Protein AF-A0A3R7Y5H1-F1 (afdb_monomer)

Structure (mmCIF, N/CA/C/O backbone):
data_AF-A0A3R7Y5H1-F1
#
_entry.id   AF-A0A3R7Y5H1-F1
#
loop_
_atom_site.group_PDB
_atom_site.id
_atom_site.type_symbol
_atom_site.label_atom_id
_atom_site.label_alt_id
_atom_site.label_comp_id
_atom_site.label_asym_id
_atom_site.label_entity_id
_atom_site.label_seq_id
_atom_site.pdbx_PDB_ins_code
_atom_site.Cartn_x
_atom_site.Cartn_y
_atom_site.Cartn_z
_atom_site.occupancy
_atom_site.B_iso_or_equiv
_atom_site.auth_seq_id
_atom_site.auth_comp_id
_atom_site.auth_asym_id
_atom_site.auth_atom_id
_atom_site.pdbx_PDB_model_num
ATOM 1 N N . MET A 1 1 ? -19.225 21.346 -14.783 1.00 32.88 1 MET A N 1
ATOM 2 C CA . MET A 1 1 ? -18.705 20.078 -15.334 1.00 32.88 1 MET A CA 1
ATOM 3 C C . MET A 1 1 ? -19.298 18.955 -14.508 1.00 32.88 1 MET A C 1
ATOM 5 O O . MET A 1 1 ? -19.205 19.017 -13.290 1.00 32.88 1 MET A O 1
ATOM 9 N N . GLY A 1 2 ? -20.031 18.039 -15.141 1.00 31.08 2 GLY A N 1
ATOM 10 C CA . GLY A 1 2 ? -20.735 16.965 -14.442 1.00 31.08 2 GLY A CA 1
ATOM 11 C C . GLY A 1 2 ? -19.743 15.966 -13.861 1.00 31.08 2 GLY A C 1
ATOM 12 O O . GLY A 1 2 ? -19.001 15.338 -14.611 1.00 31.08 2 GLY A O 1
ATOM 13 N N . TYR A 1 3 ? -19.722 15.841 -12.537 1.00 34.94 3 TYR A N 1
ATOM 14 C CA . TYR A 1 3 ? -19.002 14.772 -11.857 1.00 34.94 3 TYR A CA 1
ATOM 15 C C . TYR A 1 3 ? -19.596 13.426 -12.293 1.00 34.94 3 TYR A C 1
ATOM 17 O O . TYR A 1 3 ? -20.781 13.171 -12.072 1.00 34.94 3 TYR A O 1
ATOM 25 N N . LYS A 1 4 ? -18.778 12.551 -12.890 1.00 38.22 4 LYS A N 1
ATOM 26 C CA . LYS A 1 4 ? -19.070 11.114 -12.877 1.00 38.22 4 LYS A CA 1
ATOM 27 C C . LYS A 1 4 ? -18.904 10.678 -11.424 1.00 38.22 4 LYS A C 1
ATOM 29 O O . LYS A 1 4 ? -17.791 10.682 -10.907 1.00 38.22 4 LYS A O 1
ATOM 34 N N . ALA A 1 5 ? -20.010 10.389 -10.747 1.00 40.12 5 ALA A N 1
ATOM 35 C CA . ALA A 1 5 ? -19.969 9.777 -9.430 1.00 40.12 5 ALA A CA 1
ATOM 36 C C . ALA A 1 5 ? -19.251 8.428 -9.567 1.00 40.12 5 ALA A C 1
ATOM 38 O O . ALA A 1 5 ? -19.783 7.508 -10.187 1.00 40.12 5 ALA A O 1
ATOM 39 N N . PHE A 1 6 ? -18.025 8.327 -9.055 1.00 49.78 6 PHE A N 1
ATOM 40 C CA . PHE A 1 6 ? -17.385 7.030 -8.897 1.00 49.78 6 PHE A CA 1
ATOM 41 C C . PHE A 1 6 ? -18.199 6.230 -7.878 1.00 49.78 6 PHE A C 1
ATOM 43 O O . PHE A 1 6 ? -18.530 6.728 -6.800 1.00 49.78 6 PHE A O 1
ATOM 50 N N . VAL A 1 7 ? -18.542 4.993 -8.228 1.00 57.00 7 VAL A N 1
ATOM 51 C CA . VAL A 1 7 ? -19.070 4.025 -7.266 1.00 57.00 7 VAL A CA 1
ATOM 52 C C . VAL A 1 7 ? -17.866 3.482 -6.489 1.00 57.00 7 VAL A C 1
ATOM 54 O O . VAL A 1 7 ? -17.312 2.446 -6.831 1.00 57.00 7 VAL A O 1
ATOM 57 N N . GLY A 1 8 ? -17.405 4.249 -5.497 1.00 67.31 8 GLY A N 1
ATOM 58 C CA . GLY A 1 8 ? -16.268 3.912 -4.632 1.00 67.31 8 GLY A CA 1
ATOM 59 C C . GLY A 1 8 ? -14.934 4.560 -4.987 1.00 67.31 8 GLY A C 1
ATOM 60 O O . GLY A 1 8 ? -14.837 5.365 -5.911 1.00 67.31 8 GLY A O 1
ATOM 61 N N . ALA A 1 9 ? -13.900 4.231 -4.208 1.00 79.69 9 ALA A N 1
ATOM 62 C CA . ALA A 1 9 ? -12.553 4.762 -4.408 1.00 79.69 9 ALA A CA 1
ATOM 63 C C . ALA A 1 9 ? -11.968 4.302 -5.766 1.00 79.69 9 ALA A C 1
ATOM 65 O O . ALA A 1 9 ? -11.995 3.095 -6.035 1.00 79.69 9 ALA A O 1
ATOM 66 N N . PRO A 1 10 ? -11.431 5.218 -6.600 1.00 87.88 10 PRO A N 1
ATOM 67 C CA . PRO A 1 10 ? -10.609 4.902 -7.769 1.00 87.88 10 PRO A CA 1
ATOM 68 C C . PRO A 1 10 ? -9.569 3.813 -7.499 1.00 87.88 10 PRO A C 1
ATOM 70 O O . PRO A 1 10 ? -9.023 3.746 -6.403 1.00 87.88 10 PRO A O 1
ATOM 73 N N . LEU A 1 11 ? -9.269 2.992 -8.504 1.00 92.00 11 LEU A N 1
ATOM 74 C CA . LEU A 1 11 ? -8.228 1.965 -8.426 1.00 92.00 11 LEU A CA 1
ATOM 75 C C . LEU A 1 11 ? -6.994 2.411 -9.221 1.00 92.00 11 LEU A C 1
ATOM 77 O O . LEU A 1 11 ? -7.096 2.723 -10.408 1.00 92.00 11 LEU A O 1
ATOM 81 N N . ILE A 1 12 ? -5.838 2.440 -8.563 1.00 96.12 12 ILE A N 1
ATOM 82 C CA . ILE A 1 12 ? -4.527 2.730 -9.143 1.00 96.12 12 ILE A CA 1
ATOM 83 C C . ILE A 1 12 ? -3.681 1.460 -9.039 1.00 96.12 12 ILE A C 1
ATOM 85 O O . ILE A 1 12 ? -3.417 0.973 -7.942 1.00 96.12 12 ILE A O 1
ATOM 89 N N . ILE A 1 13 ? -3.237 0.928 -10.176 1.00 97.56 13 ILE A N 1
ATOM 90 C CA . ILE A 1 13 ? -2.379 -0.258 -10.240 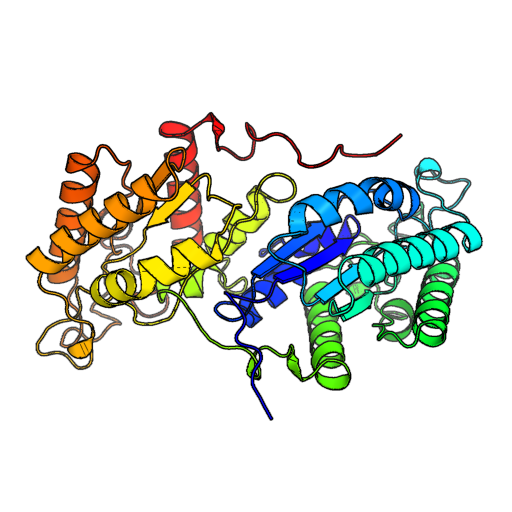1.00 97.56 13 ILE A CA 1
ATOM 91 C C . ILE A 1 13 ? -0.940 0.160 -10.525 1.00 97.56 13 ILE A C 1
ATOM 93 O O . ILE A 1 13 ? -0.678 0.925 -11.450 1.00 97.56 13 ILE A O 1
ATOM 97 N N . THR A 1 14 ? -0.001 -0.409 -9.777 1.00 97.88 14 THR A N 1
ATOM 98 C CA . THR A 1 14 ? 1.428 -0.410 -10.123 1.00 97.88 14 THR A CA 1
ATOM 99 C C . THR A 1 14 ? 1.797 -1.799 -10.633 1.00 97.88 14 THR A C 1
ATOM 101 O O . THR A 1 14 ? 1.845 -2.752 -9.860 1.00 97.88 14 THR A O 1
ATOM 104 N N . LEU A 1 15 ? 1.981 -1.942 -11.945 1.00 98.06 15 LEU A N 1
ATOM 105 C CA . LEU A 1 15 ? 2.306 -3.205 -12.606 1.00 98.06 15 LEU A CA 1
ATOM 106 C C . LEU A 1 15 ? 3.779 -3.209 -12.995 1.00 98.06 15 LEU A C 1
ATOM 108 O O . LEU A 1 15 ? 4.237 -2.303 -13.690 1.00 98.06 15 LEU A O 1
ATOM 112 N N . GLY A 1 16 ? 4.524 -4.228 -12.579 1.00 97.56 16 GLY A N 1
ATOM 113 C CA . GLY A 1 16 ? 5.948 -4.250 -12.873 1.00 97.56 16 GLY A CA 1
ATOM 114 C C . GLY A 1 16 ? 6.695 -5.465 -12.362 1.00 97.56 16 GLY A C 1
ATOM 115 O O . GLY A 1 16 ? 6.129 -6.529 -12.114 1.00 97.56 16 GLY A O 1
ATOM 116 N N . ASP A 1 17 ? 8.001 -5.293 -12.231 1.00 96.81 17 ASP A N 1
ATOM 117 C CA . ASP A 1 17 ? 8.924 -6.335 -11.806 1.00 96.81 17 ASP A CA 1
ATOM 118 C C . ASP A 1 17 ? 9.295 -6.237 -10.309 1.00 96.81 17 ASP A C 1
ATOM 120 O O . ASP A 1 17 ? 8.492 -5.794 -9.480 1.00 96.81 17 ASP A O 1
ATOM 124 N N . SER A 1 18 ? 10.510 -6.660 -9.944 1.00 96.88 18 SER A N 1
ATOM 125 C CA . SER A 1 18 ? 11.045 -6.605 -8.582 1.00 96.88 18 SER A CA 1
ATOM 126 C C . SER A 1 18 ? 11.129 -5.186 -8.028 1.00 96.88 18 SER A C 1
ATOM 128 O O . SER A 1 18 ? 10.950 -5.004 -6.825 1.00 96.88 18 SER A O 1
ATOM 130 N N . ILE A 1 19 ? 11.353 -4.170 -8.867 1.00 98.00 19 ILE A N 1
ATOM 131 C CA . ILE A 1 19 ? 11.391 -2.769 -8.424 1.00 98.00 19 ILE A CA 1
ATOM 132 C C . ILE A 1 19 ? 9.999 -2.355 -7.942 1.00 98.00 19 ILE A C 1
ATOM 134 O O . ILE A 1 19 ? 9.859 -1.732 -6.890 1.00 98.00 19 ILE A O 1
ATOM 138 N N . THR A 1 20 ? 8.959 -2.767 -8.669 1.00 98.19 20 THR A N 1
ATOM 139 C CA . THR A 1 20 ? 7.569 -2.540 -8.259 1.00 98.19 20 THR A CA 1
ATOM 140 C C . THR A 1 20 ? 7.210 -3.364 -7.033 1.00 98.19 20 THR A C 1
ATOM 142 O O . THR A 1 20 ? 6.665 -2.803 -6.087 1.00 98.19 20 THR A O 1
ATOM 145 N N . GLN A 1 21 ? 7.586 -4.646 -6.986 1.00 96.69 21 GLN A N 1
ATOM 146 C CA . GLN A 1 21 ? 7.342 -5.514 -5.828 1.00 96.69 21 GLN A CA 1
ATOM 147 C C . GLN A 1 21 ? 7.942 -4.910 -4.547 1.00 96.69 21 GLN A C 1
ATOM 149 O O . GLN A 1 21 ? 7.262 -4.781 -3.530 1.00 96.69 21 GLN A O 1
ATOM 154 N N . ASN A 1 22 ? 9.201 -4.470 -4.615 1.00 96.62 22 ASN A N 1
ATOM 155 C CA . ASN A 1 22 ? 9.913 -3.860 -3.493 1.00 96.62 22 ASN A CA 1
ATOM 156 C C . ASN A 1 22 ? 9.406 -2.447 -3.164 1.00 96.62 22 ASN A C 1
ATOM 158 O O . ASN A 1 22 ? 9.589 -1.982 -2.040 1.00 96.62 22 ASN A O 1
ATOM 162 N N . GLY A 1 23 ? 8.722 -1.779 -4.098 1.00 96.50 23 GLY A N 1
ATOM 163 C CA . GLY A 1 23 ? 8.080 -0.484 -3.877 1.00 96.50 23 GLY A CA 1
ATOM 164 C C . GLY A 1 23 ? 7.023 -0.495 -2.764 1.00 96.50 23 GLY A C 1
ATOM 165 O O . GLY A 1 23 ? 6.692 0.570 -2.251 1.00 96.50 23 GLY A O 1
ATOM 166 N N . ALA A 1 24 ? 6.515 -1.663 -2.357 1.00 94.00 24 ALA A N 1
ATOM 167 C CA . ALA A 1 24 ? 5.592 -1.798 -1.227 1.00 94.00 24 ALA A CA 1
ATOM 168 C C . ALA A 1 24 ? 6.282 -1.831 0.152 1.00 94.00 24 ALA A C 1
ATOM 170 O O . ALA A 1 24 ? 5.595 -1.902 1.165 1.00 94.00 24 ALA A O 1
ATOM 171 N N . ASN A 1 25 ? 7.619 -1.813 0.225 1.00 95.25 25 ASN A N 1
ATOM 172 C CA . ASN A 1 25 ? 8.349 -1.968 1.485 1.00 95.25 25 ASN A CA 1
ATOM 173 C C . ASN A 1 25 ? 8.462 -0.631 2.270 1.00 95.25 25 ASN A C 1
ATOM 175 O O . ASN A 1 25 ? 9.222 0.252 1.852 1.00 95.25 25 ASN A O 1
ATOM 179 N N . PRO A 1 26 ? 7.780 -0.462 3.426 1.00 91.69 26 PRO A N 1
ATOM 180 C CA . PRO A 1 26 ? 7.877 0.734 4.269 1.00 91.69 26 PRO A CA 1
ATOM 181 C C . PRO A 1 26 ? 9.257 0.986 4.889 1.00 91.69 26 PRO A C 1
ATOM 183 O O . PRO A 1 26 ? 9.598 2.146 5.108 1.00 91.69 26 PRO A O 1
ATOM 186 N N . GLU A 1 27 ? 10.086 -0.034 5.138 1.00 92.81 27 GLU A N 1
ATOM 187 C CA . GLU A 1 27 ? 11.417 0.162 5.746 1.00 92.81 27 GLU A CA 1
ATOM 188 C C . GLU A 1 27 ? 12.343 1.002 4.859 1.00 92.81 27 GLU A C 1
ATOM 190 O O . GLU A 1 27 ? 13.153 1.802 5.342 1.00 92.81 27 GLU A O 1
ATOM 195 N N . ILE A 1 28 ? 12.183 0.859 3.544 1.00 95.38 28 ILE A N 1
ATOM 196 C CA . ILE A 1 28 ? 12.927 1.612 2.535 1.00 95.38 28 ILE A CA 1
ATOM 197 C C . ILE A 1 28 ? 12.097 2.741 1.922 1.00 95.38 28 ILE A C 1
ATOM 199 O O . ILE A 1 28 ? 12.487 3.261 0.885 1.00 95.38 28 ILE A O 1
ATOM 203 N N . LEU A 1 29 ? 10.971 3.129 2.536 1.00 96.94 29 LEU A N 1
ATOM 204 C CA . LEU A 1 29 ? 10.033 4.111 1.974 1.00 96.94 29 LEU A CA 1
ATOM 205 C C . LEU A 1 29 ? 9.739 3.844 0.492 1.00 96.94 29 LEU A C 1
ATOM 207 O O . LEU A 1 29 ? 9.873 4.743 -0.334 1.00 96.94 29 LEU A O 1
ATOM 211 N N . GLY A 1 30 ? 9.414 2.595 0.156 1.00 97.94 30 GLY A N 1
ATOM 212 C CA . GLY A 1 30 ? 9.155 2.182 -1.216 1.00 97.94 30 GLY A CA 1
ATOM 213 C C . GLY A 1 30 ? 8.193 3.136 -1.939 1.00 97.94 30 GLY A C 1
ATOM 214 O O . GLY A 1 30 ? 7.233 3.636 -1.349 1.00 97.94 30 GLY A O 1
ATOM 215 N N . TYR A 1 31 ? 8.440 3.418 -3.220 1.00 98.31 31 TYR A N 1
ATOM 216 C CA . TYR A 1 31 ? 7.669 4.451 -3.924 1.00 98.31 31 TYR A CA 1
ATOM 217 C C . TYR A 1 31 ? 6.157 4.151 -3.931 1.00 98.31 31 TYR A C 1
ATOM 219 O O . TYR A 1 31 ? 5.338 5.064 -3.855 1.00 98.31 31 TYR A O 1
ATOM 227 N N . GLN A 1 32 ? 5.780 2.868 -3.989 1.00 96.94 32 GLN A N 1
ATOM 228 C CA . GLN A 1 32 ? 4.386 2.437 -4.028 1.00 96.94 32 GLN A CA 1
ATOM 229 C C . GLN A 1 32 ? 3.707 2.587 -2.663 1.00 96.94 32 GLN A C 1
ATOM 231 O O . GLN A 1 32 ? 2.549 2.996 -2.622 1.00 96.94 32 GLN A O 1
ATOM 236 N N . VAL A 1 33 ? 4.404 2.334 -1.550 1.00 93.88 33 VAL A N 1
ATOM 237 C CA . VAL A 1 33 ? 3.841 2.585 -0.213 1.00 93.88 33 VAL A CA 1
ATOM 238 C C . VAL A 1 33 ? 3.724 4.086 0.080 1.00 93.88 33 VAL A C 1
ATOM 240 O O . VAL A 1 33 ? 2.760 4.505 0.717 1.00 93.88 33 VAL A O 1
ATOM 243 N N . LEU A 1 34 ? 4.629 4.915 -0.456 1.00 96.31 34 LEU A N 1
ATOM 244 C CA . LEU A 1 34 ? 4.482 6.376 -0.425 1.00 96.31 34 LEU A CA 1
ATOM 245 C C . LEU A 1 34 ? 3.250 6.836 -1.220 1.00 96.31 34 LEU A C 1
ATOM 247 O O . LEU A 1 34 ? 2.459 7.623 -0.706 1.00 96.31 34 LEU A O 1
ATOM 251 N N . LEU A 1 35 ? 3.021 6.282 -2.421 1.00 95.75 35 LEU A N 1
ATOM 252 C CA . LEU A 1 35 ? 1.778 6.520 -3.165 1.00 95.75 35 LEU A CA 1
ATOM 253 C C . LEU A 1 35 ? 0.557 6.073 -2.352 1.00 95.75 35 LEU A C 1
ATOM 255 O O . LEU A 1 35 ? -0.403 6.826 -2.236 1.00 95.75 35 LEU A O 1
ATOM 259 N N . ASN A 1 36 ? 0.580 4.883 -1.748 1.00 91.25 36 ASN A N 1
ATOM 260 C CA . ASN A 1 36 ? -0.529 4.423 -0.911 1.00 91.25 36 ASN A CA 1
ATOM 261 C C . ASN A 1 36 ? -0.844 5.443 0.196 1.00 91.25 36 ASN A C 1
ATOM 263 O O . ASN A 1 36 ? -1.996 5.838 0.348 1.00 91.25 36 ASN A O 1
ATOM 267 N N . ASN A 1 37 ? 0.185 5.960 0.876 1.00 89.12 37 ASN A N 1
ATOM 268 C CA . ASN A 1 37 ? 0.039 6.994 1.898 1.00 89.12 37 ASN A CA 1
ATOM 269 C C . ASN A 1 37 ? -0.575 8.312 1.374 1.00 89.12 37 ASN A C 1
ATOM 271 O O . ASN A 1 37 ? -1.453 8.884 2.023 1.00 89.12 37 ASN A O 1
ATOM 275 N N . ASP A 1 38 ? -0.172 8.789 0.195 1.00 90.06 38 ASP A N 1
ATOM 276 C CA . ASP A 1 38 ? -0.726 10.022 -0.392 1.00 90.06 38 ASP A CA 1
ATOM 277 C C . ASP A 1 38 ? -2.204 9.876 -0.777 1.00 90.06 38 ASP A C 1
ATOM 279 O O . ASP A 1 38 ? -3.001 10.822 -0.673 1.00 90.06 38 ASP A O 1
ATOM 283 N N . TYR A 1 39 ? -2.563 8.670 -1.220 1.00 88.19 39 TYR A N 1
ATOM 284 C CA . TYR A 1 39 ? -3.885 8.313 -1.715 1.00 88.19 39 TYR A CA 1
ATOM 285 C C . TYR A 1 39 ? -4.784 7.656 -0.667 1.00 88.19 39 TYR A C 1
ATOM 287 O O . TYR A 1 39 ? -5.921 7.306 -1.000 1.00 88.19 39 TYR A O 1
ATOM 295 N N . VAL A 1 40 ? -4.367 7.549 0.602 1.00 81.19 40 VAL A N 1
ATOM 296 C CA . VAL A 1 40 ? -5.268 7.079 1.665 1.00 81.19 40 VAL A CA 1
ATOM 297 C C . VAL A 1 40 ? -6.524 7.939 1.623 1.00 81.19 40 VAL A C 1
ATOM 299 O O . VAL A 1 40 ? -6.452 9.173 1.565 1.00 81.19 40 VAL A O 1
ATOM 302 N N . ARG A 1 41 ? -7.686 7.274 1.674 1.00 72.06 41 ARG A N 1
ATOM 303 C CA . ARG A 1 41 ? -9.041 7.859 1.583 1.00 72.06 41 ARG A CA 1
ATOM 304 C C . ARG A 1 41 ? -9.490 8.204 0.167 1.00 72.06 41 ARG A C 1
ATOM 306 O O . ARG A 1 41 ? -10.678 8.446 -0.006 1.00 72.06 41 ARG A O 1
ATOM 313 N N . LYS A 1 42 ? -8.576 8.217 -0.800 1.00 81.44 42 LYS A N 1
ATOM 314 C CA . LYS A 1 42 ? -8.752 8.813 -2.128 1.00 81.44 42 LYS A CA 1
ATOM 315 C C . LYS A 1 42 ? -8.758 7.789 -3.248 1.00 81.44 42 LYS A C 1
ATOM 317 O O . LYS A 1 42 ? -9.569 7.915 -4.156 1.00 81.44 42 LYS A O 1
ATOM 322 N N . ALA A 1 43 ? -7.887 6.788 -3.183 1.00 88.06 43 ALA A N 1
ATOM 323 C CA . ALA A 1 43 ? -7.819 5.694 -4.141 1.00 88.06 43 ALA A CA 1
ATOM 324 C C . ALA A 1 43 ? -7.289 4.421 -3.468 1.00 88.06 43 ALA A C 1
ATOM 326 O O . ALA A 1 43 ? -6.562 4.487 -2.479 1.00 88.06 43 ALA A O 1
ATOM 327 N N . ASP A 1 44 ? -7.627 3.268 -4.035 1.00 89.75 44 ASP A N 1
ATOM 328 C CA . ASP A 1 44 ? -6.940 2.014 -3.753 1.00 89.75 44 ASP A CA 1
ATOM 329 C C . ASP A 1 44 ? -5.671 1.958 -4.604 1.00 89.75 44 ASP A C 1
ATOM 331 O O . ASP A 1 44 ? -5.759 1.931 -5.830 1.00 89.75 44 ASP A O 1
ATOM 335 N N . VAL A 1 45 ? -4.498 1.947 -3.967 1.00 93.62 45 VAL A N 1
ATOM 336 C CA . VAL A 1 45 ? -3.210 1.784 -4.656 1.00 93.62 45 VAL A CA 1
ATOM 337 C C . VAL A 1 45 ? -2.730 0.352 -4.471 1.00 93.62 45 VAL A C 1
ATOM 339 O O . VAL A 1 45 ? -2.337 -0.049 -3.377 1.00 93.62 45 VAL A O 1
ATOM 342 N N . VAL A 1 46 ? -2.749 -0.419 -5.552 1.00 94.88 46 VAL A N 1
ATOM 343 C CA . VAL A 1 46 ? -2.502 -1.861 -5.537 1.00 94.88 46 VAL A CA 1
ATOM 344 C C . VAL A 1 46 ? -1.187 -2.198 -6.241 1.00 94.88 46 VAL A C 1
ATOM 346 O O . VAL A 1 46 ? -0.862 -1.668 -7.309 1.00 94.88 46 VAL A O 1
ATOM 349 N N . ASN A 1 47 ? -0.412 -3.085 -5.617 1.00 96.19 47 ASN A N 1
ATOM 350 C CA . ASN A 1 47 ? 0.866 -3.566 -6.124 1.00 96.19 47 ASN A CA 1
ATOM 351 C C . ASN A 1 47 ? 0.672 -4.860 -6.929 1.00 96.19 47 ASN A C 1
ATOM 353 O O . ASN A 1 47 ? 0.165 -5.861 -6.423 1.00 96.19 47 ASN A O 1
ATOM 357 N N . ARG A 1 48 ? 1.090 -4.835 -8.193 1.00 96.25 48 ARG A N 1
ATOM 358 C CA . ARG A 1 48 ? 1.187 -5.989 -9.094 1.00 96.25 48 ARG A CA 1
ATOM 359 C C . ARG A 1 48 ? 2.631 -6.083 -9.600 1.00 96.25 48 ARG A C 1
ATOM 361 O O . ARG A 1 48 ? 2.888 -6.093 -10.797 1.00 96.25 48 ARG A O 1
ATOM 368 N N . GLY A 1 49 ? 3.583 -6.073 -8.670 1.00 95.75 49 GLY A N 1
ATOM 369 C CA . GLY A 1 49 ? 5.006 -6.271 -8.914 1.00 95.75 49 GLY A CA 1
ATOM 370 C C . GLY A 1 49 ? 5.415 -7.726 -8.714 1.00 95.75 49 GLY A C 1
ATOM 371 O O . GLY A 1 49 ? 5.079 -8.331 -7.694 1.00 95.75 49 GLY A O 1
ATOM 372 N N . LEU A 1 50 ? 6.152 -8.283 -9.674 1.00 93.50 50 LEU A N 1
ATOM 373 C CA . LEU A 1 50 ? 6.612 -9.671 -9.638 1.00 93.50 50 LEU A CA 1
ATOM 374 C C . LEU A 1 50 ? 8.112 -9.751 -9.930 1.00 93.50 50 LEU A C 1
ATOM 376 O O . LEU A 1 50 ? 8.571 -9.451 -11.031 1.00 93.50 50 LEU A O 1
ATOM 380 N N . SER A 1 51 ? 8.897 -10.142 -8.927 1.00 94.31 51 SER A N 1
ATOM 381 C CA . SER A 1 51 ? 10.351 -10.223 -9.051 1.00 94.31 51 SER A CA 1
ATOM 382 C C . SER A 1 51 ? 10.779 -11.141 -10.193 1.00 94.31 51 SER A C 1
ATOM 384 O O . SER A 1 51 ? 10.290 -12.258 -10.319 1.00 94.31 51 SER A O 1
ATOM 386 N N . GLY A 1 52 ? 11.694 -10.658 -11.033 1.00 93.44 52 GLY A N 1
ATOM 387 C CA . GLY A 1 52 ? 12.207 -11.390 -12.190 1.00 93.44 52 GLY A CA 1
ATOM 388 C C . GLY A 1 52 ? 11.288 -11.434 -13.416 1.00 93.44 52 GLY A C 1
ATOM 389 O O . GLY A 1 52 ? 11.683 -12.001 -14.435 1.00 93.44 52 GLY A O 1
ATOM 390 N N . TRP A 1 53 ? 10.093 -10.837 -13.356 1.00 96.19 53 TRP A N 1
ATOM 391 C CA . TRP A 1 53 ? 9.173 -10.807 -14.491 1.00 96.19 53 TRP A CA 1
ATOM 392 C C . TRP A 1 53 ? 9.572 -9.770 -15.535 1.00 96.19 53 TRP A C 1
ATOM 394 O O . TRP A 1 53 ? 10.157 -8.733 -15.230 1.00 96.19 53 TRP A O 1
ATOM 404 N N . THR A 1 54 ? 9.216 -10.070 -16.778 1.00 98.06 54 THR A N 1
ATOM 405 C CA . THR A 1 54 ? 9.496 -9.273 -17.976 1.00 98.06 54 THR A CA 1
ATOM 406 C C . THR A 1 54 ? 8.187 -8.944 -18.685 1.00 98.06 54 THR A C 1
ATOM 408 O O . THR A 1 54 ? 7.120 -9.459 -18.324 1.00 98.06 54 THR A O 1
ATOM 411 N N . THR A 1 55 ? 8.240 -8.148 -19.750 1.00 98.50 55 THR A N 1
ATOM 412 C CA . THR A 1 55 ? 7.062 -7.938 -20.605 1.00 98.50 55 THR A CA 1
ATOM 413 C C . THR A 1 55 ? 6.523 -9.241 -21.205 1.00 98.50 55 THR A C 1
ATOM 415 O O . THR A 1 55 ? 5.305 -9.408 -21.300 1.00 98.50 55 THR A O 1
ATOM 418 N N . ARG A 1 56 ? 7.405 -10.202 -21.518 1.00 97.44 56 ARG A N 1
ATOM 419 C CA . ARG A 1 56 ? 7.034 -11.540 -22.007 1.00 97.44 56 ARG A CA 1
ATOM 420 C C . ARG A 1 56 ? 6.218 -12.322 -20.977 1.00 97.44 56 ARG A C 1
ATOM 422 O O . ARG A 1 56 ? 5.239 -12.969 -21.336 1.00 97.44 56 ARG A O 1
ATOM 429 N N . GLY A 1 57 ? 6.591 -12.236 -19.699 1.00 95.62 57 GLY A N 1
ATOM 430 C CA . GLY A 1 57 ? 5.868 -12.899 -18.609 1.00 95.62 57 GLY A CA 1
ATOM 431 C C . GLY A 1 57 ? 4.496 -12.278 -18.331 1.00 95.62 57 GLY A C 1
ATOM 432 O O . GLY A 1 57 ? 3.518 -12.995 -18.111 1.00 95.62 57 GLY A O 1
ATOM 433 N N . TRP A 1 58 ? 4.405 -10.947 -18.382 1.00 96.94 58 TRP A N 1
ATOM 434 C CA . TRP A 1 58 ? 3.171 -10.219 -18.084 1.00 96.94 58 TRP A CA 1
ATOM 435 C C . TRP A 1 58 ? 2.110 -10.312 -19.180 1.00 96.94 58 TRP A C 1
ATOM 437 O O . TRP A 1 58 ? 0.923 -10.393 -18.859 1.00 96.94 58 TRP A O 1
ATOM 447 N N . LEU A 1 59 ? 2.495 -10.310 -20.462 1.00 97.56 59 LEU A N 1
ATOM 448 C CA . LEU A 1 59 ? 1.535 -10.163 -21.564 1.00 97.56 59 LEU A CA 1
ATOM 449 C C . LEU A 1 59 ? 0.423 -11.235 -21.539 1.00 97.56 59 LEU A C 1
ATOM 451 O O . LEU A 1 59 ? -0.750 -10.860 -21.611 1.00 97.56 59 LEU A O 1
ATOM 455 N N . PRO A 1 60 ? 0.718 -12.537 -21.343 1.00 95.56 60 PRO A N 1
ATOM 456 C CA . PRO A 1 60 ? -0.315 -13.571 -21.252 1.00 95.56 60 PRO A CA 1
ATOM 457 C C . PRO A 1 60 ? -1.223 -13.457 -20.019 1.00 95.56 60 PRO A C 1
ATOM 459 O O . PRO A 1 60 ? -2.264 -14.111 -19.969 1.00 95.56 60 PRO A O 1
ATOM 462 N N . LYS A 1 61 ? -0.834 -12.677 -19.001 1.00 95.06 61 LYS A N 1
ATOM 463 C CA . LYS A 1 61 ? -1.603 -12.483 -17.761 1.00 95.06 61 LYS A CA 1
ATOM 464 C C . LYS A 1 61 ? -2.515 -11.266 -17.808 1.00 95.06 61 LYS A C 1
ATOM 466 O O . LYS A 1 61 ? -3.480 -11.232 -17.052 1.00 95.06 61 LYS A O 1
ATOM 471 N N . VAL A 1 62 ? -2.285 -10.325 -18.727 1.00 96.19 62 VAL A N 1
ATOM 472 C CA . VAL A 1 62 ? -3.151 -9.147 -18.886 1.00 96.19 62 VAL A CA 1
ATOM 473 C C . VAL A 1 62 ? -4.629 -9.527 -19.041 1.00 96.19 62 VAL A C 1
ATOM 475 O O . VAL A 1 62 ? -5.427 -8.971 -18.298 1.00 96.19 62 VAL A O 1
ATOM 478 N N . PRO A 1 63 ? -5.042 -10.503 -19.876 1.00 95.81 63 PRO A N 1
ATOM 479 C CA . PRO A 1 63 ? -6.455 -10.889 -19.956 1.00 95.81 63 PRO A CA 1
ATOM 480 C C . PRO A 1 63 ? -7.067 -11.347 -18.623 1.00 95.81 63 PRO A C 1
ATOM 482 O O . PRO A 1 63 ? -8.236 -11.074 -18.371 1.00 95.81 63 PRO A O 1
ATOM 485 N N . LEU A 1 64 ? -6.285 -12.005 -17.760 1.00 93.88 64 LEU A N 1
ATOM 486 C CA . LEU A 1 64 ? -6.745 -12.438 -16.436 1.00 93.88 64 LEU A CA 1
ATOM 487 C C . LEU A 1 64 ? -6.946 -11.239 -15.502 1.00 93.88 64 LEU A C 1
ATOM 489 O O . LEU A 1 64 ? -7.960 -11.169 -14.816 1.00 93.88 64 LEU A O 1
ATOM 493 N N . LEU A 1 65 ? -6.026 -10.270 -15.535 1.00 93.94 65 LEU A N 1
ATOM 494 C CA . LEU A 1 65 ? -6.149 -9.015 -14.787 1.00 93.94 65 LEU A CA 1
ATOM 495 C C . LEU A 1 65 ? -7.360 -8.190 -15.244 1.00 93.94 65 LEU A C 1
ATOM 497 O O . LEU A 1 65 ? -8.062 -7.596 -14.435 1.00 93.94 65 LEU A O 1
ATOM 501 N N . LEU A 1 66 ? -7.636 -8.156 -16.549 1.00 94.75 66 LEU A N 1
ATOM 502 C CA . LEU A 1 66 ? -8.799 -7.442 -17.082 1.00 94.75 66 LEU A CA 1
ATOM 503 C C . LEU A 1 66 ? -10.114 -8.063 -16.596 1.00 94.75 66 LEU A C 1
ATOM 505 O O . LEU A 1 66 ? -11.052 -7.334 -16.283 1.00 94.75 66 LEU A O 1
ATOM 509 N N . GLU A 1 67 ? -10.170 -9.391 -16.485 1.00 92.31 67 GLU A N 1
ATOM 510 C CA . GLU A 1 67 ? -11.313 -10.088 -15.894 1.00 92.31 67 GLU A CA 1
ATOM 511 C C . GLU A 1 67 ? -11.432 -9.805 -14.387 1.00 92.31 67 GLU A C 1
ATOM 513 O O . GLU A 1 67 ? -12.524 -9.490 -13.911 1.00 92.31 67 GLU A O 1
ATOM 518 N N . GLU A 1 68 ? -10.314 -9.839 -13.651 1.00 88.94 68 GLU A N 1
ATOM 519 C CA . GLU A 1 68 ? -10.236 -9.479 -12.225 1.00 88.94 68 GLU A CA 1
ATOM 520 C C . GLU A 1 68 ? -10.788 -8.065 -11.970 1.00 88.94 68 GLU A C 1
ATOM 522 O O . GLU A 1 68 ? -11.550 -7.836 -11.030 1.00 88.94 68 GLU A O 1
ATOM 527 N N . TRP A 1 69 ? -10.456 -7.107 -12.837 1.00 91.12 69 TRP A N 1
ATOM 528 C CA . TRP A 1 69 ? -10.834 -5.705 -12.661 1.00 91.12 69 TRP A CA 1
ATOM 529 C C . TRP A 1 69 ? -12.144 -5.314 -13.347 1.00 91.12 69 TRP A C 1
ATOM 531 O O . TRP A 1 69 ? -12.521 -4.144 -13.301 1.00 91.12 69 TRP A O 1
ATOM 541 N N . ARG A 1 70 ? -12.879 -6.246 -13.968 1.00 89.75 70 ARG A N 1
ATOM 542 C CA . ARG A 1 70 ? -14.059 -5.920 -14.797 1.00 89.75 70 ARG A CA 1
ATOM 543 C C . ARG A 1 70 ? -15.124 -5.090 -14.066 1.00 89.75 70 ARG A C 1
ATOM 545 O O . ARG A 1 70 ? -15.791 -4.256 -14.671 1.00 89.75 70 ARG A O 1
ATOM 552 N N . HIS A 1 71 ? -15.260 -5.310 -12.758 1.00 83.81 71 HIS A N 1
ATOM 553 C CA . HIS A 1 71 ? -16.244 -4.649 -11.892 1.00 83.81 71 HIS A CA 1
ATOM 554 C C . HIS A 1 71 ? -15.706 -3.423 -11.167 1.00 83.81 71 HIS A C 1
ATOM 556 O O . HIS A 1 71 ? -16.478 -2.630 -10.630 1.00 83.81 71 HIS A O 1
ATOM 562 N N . LYS A 1 72 ? -14.384 -3.256 -11.175 1.00 86.50 72 LYS A N 1
ATOM 563 C CA . LYS A 1 72 ? -13.701 -2.069 -10.679 1.00 86.50 72 LYS A CA 1
ATOM 564 C C . LYS A 1 72 ? -12.556 -1.705 -11.631 1.00 86.50 72 LYS A C 1
ATOM 566 O O . LYS A 1 72 ? -11.393 -1.900 -11.278 1.00 86.50 72 LYS A O 1
ATOM 571 N N . PRO A 1 73 ? -12.871 -1.204 -12.842 1.00 92.06 73 PRO A N 1
ATOM 572 C CA . PRO A 1 73 ? -11.851 -0.843 -13.818 1.00 92.06 73 PRO A CA 1
ATOM 573 C C . PRO A 1 73 ? -10.828 0.129 -13.220 1.00 92.06 73 PRO A C 1
ATOM 575 O O . PRO A 1 73 ? -11.242 1.087 -12.555 1.00 92.06 73 PRO A O 1
ATOM 578 N N . PRO A 1 74 ? -9.516 -0.062 -13.452 1.00 95.12 74 PRO A N 1
ATOM 579 C CA . PRO A 1 74 ? -8.515 0.867 -12.960 1.00 95.12 74 PRO A CA 1
ATOM 580 C C . PRO A 1 74 ? -8.715 2.258 -13.557 1.00 95.12 74 PRO A C 1
ATOM 582 O O . PRO A 1 74 ? -8.968 2.414 -14.753 1.00 95.12 74 PRO A O 1
ATOM 585 N N . SER A 1 75 ? -8.565 3.275 -12.716 1.00 95.44 75 SER A N 1
ATOM 586 C CA . SER A 1 75 ? -8.467 4.661 -13.164 1.00 95.44 75 SER A CA 1
ATOM 587 C C . SER A 1 75 ? -7.078 4.951 -13.727 1.00 95.44 75 SER A C 1
ATOM 589 O O . SER A 1 75 ? -6.957 5.741 -14.657 1.00 95.44 75 SER A O 1
ATOM 591 N N . LEU A 1 76 ? -6.040 4.300 -13.188 1.00 98.00 76 LEU A N 1
ATOM 592 C CA . LEU A 1 76 ? -4.656 4.423 -13.640 1.00 98.00 76 LEU A CA 1
ATOM 593 C C . LEU A 1 76 ? -3.921 3.090 -13.521 1.00 98.00 76 LEU A C 1
ATOM 595 O O . LEU A 1 76 ? -3.969 2.449 -12.473 1.00 98.00 76 LEU A O 1
ATOM 599 N N . ILE A 1 77 ? -3.182 2.720 -14.565 1.00 98.62 77 ILE A N 1
ATOM 600 C CA . ILE A 1 77 ? -2.178 1.654 -14.520 1.00 98.62 77 ILE A CA 1
ATOM 601 C C . ILE A 1 77 ? -0.809 2.265 -14.814 1.00 98.62 77 ILE A C 1
ATOM 603 O O . ILE A 1 77 ? -0.567 2.802 -15.895 1.00 98.62 77 ILE A O 1
ATOM 607 N N . MET A 1 78 ? 0.099 2.165 -13.849 1.00 98.69 78 MET A N 1
ATOM 608 C CA . MET A 1 78 ? 1.514 2.459 -14.042 1.00 98.69 78 MET A CA 1
ATOM 609 C C . MET A 1 78 ? 2.212 1.186 -14.516 1.00 98.69 78 MET A C 1
ATOM 611 O O . MET A 1 78 ? 2.168 0.181 -13.809 1.00 98.69 78 MET A O 1
ATOM 615 N N . ILE A 1 79 ? 2.834 1.209 -15.696 1.00 98.81 79 ILE A N 1
ATOM 616 C CA . ILE A 1 79 ? 3.570 0.061 -16.246 1.00 98.81 79 ILE A CA 1
ATOM 617 C C . ILE A 1 79 ? 5.067 0.325 -16.081 1.00 98.81 79 ILE A C 1
ATOM 619 O O . ILE A 1 79 ? 5.627 1.179 -16.771 1.00 98.81 79 ILE A O 1
ATOM 623 N N . PHE A 1 80 ? 5.702 -0.413 -15.170 1.00 98.69 80 PHE A N 1
ATOM 624 C CA . PHE A 1 80 ? 7.111 -0.286 -14.803 1.00 98.69 80 PHE A CA 1
ATOM 625 C C . PHE A 1 80 ? 7.866 -1.585 -15.099 1.00 98.69 80 PHE A C 1
ATOM 627 O O . PHE A 1 80 ? 8.079 -2.430 -14.227 1.00 98.69 80 PHE A O 1
ATOM 634 N N . LEU A 1 81 ? 8.230 -1.753 -16.370 1.00 98.50 81 LEU A N 1
ATOM 635 C CA . LEU A 1 81 ? 8.891 -2.941 -16.908 1.00 98.50 81 LEU A CA 1
ATOM 636 C C . LEU A 1 81 ? 10.050 -2.544 -17.820 1.00 98.50 81 LEU A C 1
ATOM 638 O O . LEU A 1 81 ? 10.042 -1.473 -18.431 1.00 98.50 81 LEU A O 1
ATOM 642 N N . GLY A 1 82 ? 11.020 -3.441 -17.964 1.00 98.06 82 GLY A N 1
ATOM 643 C CA . GLY A 1 82 ? 12.188 -3.242 -18.818 1.00 98.06 82 GLY A CA 1
ATOM 644 C C . GLY A 1 82 ? 13.516 -3.530 -18.123 1.00 98.06 82 GLY A C 1
ATOM 645 O O . GLY A 1 82 ? 14.512 -3.733 -18.807 1.00 98.06 82 GLY A O 1
ATOM 646 N N . ALA A 1 83 ? 13.559 -3.562 -16.784 1.00 97.62 83 ALA A N 1
ATOM 647 C CA . ALA A 1 83 ? 14.810 -3.783 -16.057 1.00 97.62 83 ALA A CA 1
ATOM 648 C C . ALA A 1 83 ? 15.265 -5.243 -16.203 1.00 97.62 83 ALA A C 1
ATOM 650 O O . ALA A 1 83 ? 16.428 -5.522 -16.506 1.00 97.62 83 ALA A O 1
ATOM 651 N N . ASN A 1 84 ? 14.320 -6.180 -16.081 1.00 97.81 84 ASN A N 1
ATOM 652 C CA . ASN A 1 84 ? 14.586 -7.588 -16.352 1.00 97.81 84 ASN A CA 1
ATOM 653 C C . ASN A 1 84 ? 14.735 -7.873 -17.846 1.00 97.81 84 ASN A C 1
ATOM 655 O O . ASN A 1 84 ? 15.667 -8.585 -18.203 1.00 97.81 84 ASN A O 1
ATOM 659 N N . ASP A 1 85 ? 13.887 -7.281 -18.696 1.00 98.56 85 ASP A N 1
ATOM 660 C CA . ASP A 1 85 ? 13.942 -7.405 -20.161 1.00 98.56 85 ASP A CA 1
ATOM 661 C C . ASP A 1 85 ? 15.335 -7.049 -20.713 1.00 98.56 85 ASP A C 1
ATOM 663 O O . ASP A 1 85 ? 15.840 -7.725 -21.608 1.00 98.56 85 ASP A O 1
ATOM 667 N N . ALA A 1 86 ? 15.997 -6.057 -20.102 1.00 98.12 86 ALA A N 1
ATOM 668 C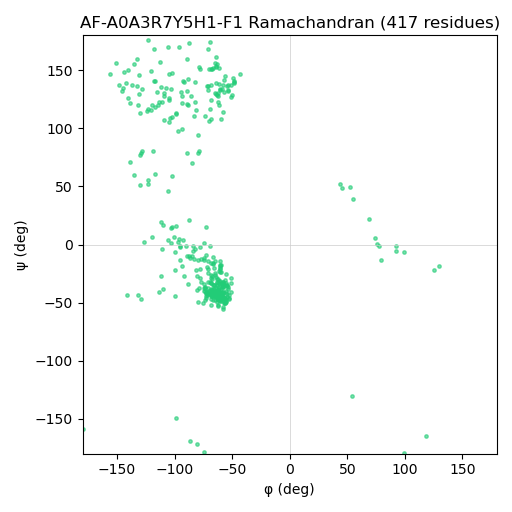 CA . ALA A 1 86 ? 17.356 -5.616 -20.416 1.00 98.12 86 ALA A CA 1
ATOM 669 C C . ALA A 1 86 ? 18.480 -6.574 -19.974 1.00 98.12 86 ALA A C 1
ATOM 671 O O . ALA A 1 86 ? 19.646 -6.168 -19.931 1.00 98.12 86 ALA A O 1
ATOM 672 N N . ALA A 1 87 ? 18.169 -7.833 -19.639 1.00 97.81 87 ALA A N 1
ATOM 673 C CA . ALA A 1 87 ? 19.178 -8.852 -19.361 1.00 97.81 87 ALA A CA 1
ATOM 674 C C . ALA A 1 87 ? 20.210 -8.944 -20.469 1.00 97.81 87 ALA A C 1
ATOM 676 O O . ALA A 1 87 ? 19.862 -8.946 -21.647 1.00 97.81 87 ALA A O 1
ATOM 677 N N . LEU A 1 88 ? 21.483 -9.065 -20.103 1.00 97.81 88 LEU A N 1
ATOM 678 C CA . LEU A 1 88 ? 22.501 -9.399 -21.085 1.00 97.81 88 LEU A CA 1
ATOM 679 C C . LEU A 1 88 ? 22.315 -10.861 -21.508 1.00 97.81 88 LEU A C 1
ATOM 681 O O . LEU A 1 88 ? 22.180 -11.744 -20.655 1.00 97.81 88 LEU A O 1
ATOM 685 N N . ILE A 1 89 ? 22.346 -11.107 -22.820 1.00 94.62 89 ILE A N 1
ATOM 686 C CA . ILE A 1 89 ? 22.138 -12.431 -23.434 1.00 94.62 89 ILE A CA 1
ATOM 687 C C . ILE A 1 89 ? 23.146 -13.466 -22.911 1.00 94.62 89 ILE A C 1
ATOM 689 O O . ILE A 1 89 ? 22.796 -14.628 -22.743 1.00 94.62 89 ILE A O 1
ATOM 693 N N . ASP A 1 90 ? 24.363 -13.035 -22.581 1.00 92.94 90 ASP A N 1
ATOM 694 C CA . ASP A 1 90 ? 25.439 -13.913 -22.106 1.00 92.94 90 ASP A CA 1
ATOM 695 C C . ASP A 1 90 ? 25.584 -13.920 -20.569 1.00 92.94 90 ASP A C 1
ATOM 697 O O . ASP A 1 90 ? 26.612 -14.333 -20.031 1.00 92.94 90 ASP A O 1
ATOM 701 N N . SER A 1 91 ? 24.576 -13.433 -19.837 1.00 94.38 91 SER A N 1
ATOM 702 C CA . SER A 1 91 ? 24.586 -13.406 -18.369 1.00 94.38 91 SER A CA 1
ATOM 703 C C . SER A 1 91 ? 23.864 -14.594 -17.726 1.00 94.38 91 SER A C 1
ATOM 705 O O . SER A 1 91 ? 23.137 -15.347 -18.374 1.00 94.38 91 SER A O 1
ATOM 707 N N . HIS A 1 92 ? 24.022 -14.724 -16.404 1.00 91.75 92 HIS A N 1
ATOM 708 C CA . HIS A 1 92 ? 23.314 -15.721 -15.594 1.00 91.75 92 HIS A CA 1
ATOM 709 C C . HIS A 1 92 ? 21.793 -15.493 -15.500 1.00 91.75 92 HIS A C 1
ATOM 711 O O . HIS A 1 92 ? 21.089 -16.388 -15.047 1.00 91.75 92 HIS A O 1
ATOM 717 N N . ASP A 1 93 ? 21.299 -14.337 -15.958 1.00 94.19 93 ASP A N 1
ATOM 718 C CA . ASP A 1 93 ? 19.873 -13.991 -16.018 1.00 94.19 93 ASP A CA 1
ATOM 719 C C . ASP A 1 93 ? 19.352 -13.904 -17.465 1.00 94.19 93 ASP A C 1
ATOM 721 O O . ASP A 1 93 ? 18.326 -13.278 -17.733 1.00 94.19 93 ASP A O 1
ATOM 725 N N . SER A 1 94 ? 20.061 -14.499 -18.425 1.00 94.69 94 SER A N 1
ATOM 726 C CA . SER A 1 94 ? 19.733 -14.445 -19.858 1.00 94.69 94 SER A CA 1
ATOM 727 C C . SER A 1 94 ? 18.315 -14.915 -20.204 1.00 94.69 94 SER A C 1
ATOM 729 O O . SER A 1 94 ? 17.736 -14.436 -21.176 1.00 94.69 94 SER A O 1
ATOM 731 N N . GLN A 1 95 ? 17.699 -15.767 -19.380 1.00 93.69 95 GLN A N 1
ATOM 732 C CA . GLN A 1 95 ? 16.295 -16.174 -19.501 1.00 93.69 95 GLN A CA 1
ATOM 733 C C . GLN A 1 95 ? 15.303 -15.002 -19.403 1.00 93.69 95 GLN A C 1
ATOM 735 O O . GLN A 1 95 ? 14.188 -15.089 -19.913 1.00 93.69 95 GLN A O 1
ATOM 740 N N . GLN A 1 96 ? 15.699 -13.898 -18.765 1.00 96.12 96 GLN A N 1
ATOM 741 C CA . GLN A 1 96 ? 14.892 -12.682 -18.664 1.00 96.12 96 GLN A CA 1
ATOM 742 C C . GLN A 1 96 ? 15.057 -11.765 -19.883 1.00 96.12 96 GLN A C 1
ATOM 744 O O . GLN A 1 96 ? 14.293 -10.816 -20.026 1.00 96.12 96 GLN A O 1
ATOM 749 N N . HIS A 1 97 ? 16.015 -12.031 -20.776 1.00 97.81 97 HIS A N 1
ATOM 750 C CA . HIS A 1 97 ? 16.243 -11.181 -21.938 1.00 97.81 97 HIS A CA 1
ATOM 751 C C . HIS A 1 97 ? 15.017 -11.165 -22.859 1.00 97.81 97 HIS A C 1
ATOM 753 O O . HIS A 1 97 ? 14.524 -12.213 -23.298 1.00 97.81 97 HIS A O 1
ATOM 759 N N . VAL A 1 98 ? 14.550 -9.966 -23.198 1.00 98.31 98 VAL A N 1
ATOM 760 C CA . VAL A 1 98 ? 13.501 -9.752 -24.197 1.00 98.31 98 VAL A CA 1
ATOM 761 C C . VAL A 1 98 ? 14.045 -8.812 -25.265 1.00 98.31 98 VAL A C 1
ATOM 763 O O . VAL A 1 98 ? 14.325 -7.671 -24.928 1.00 98.31 98 VAL A O 1
ATOM 766 N N . PRO A 1 99 ? 14.179 -9.229 -26.538 1.00 98.56 99 PRO A N 1
ATOM 767 C CA . PRO A 1 99 ? 14.599 -8.336 -27.617 1.00 98.56 99 PRO A CA 1
ATOM 768 C C . PRO A 1 99 ? 13.814 -7.018 -27.617 1.00 98.56 99 PRO A C 1
ATOM 770 O O . PRO A 1 99 ? 12.611 -7.009 -27.368 1.00 98.56 99 PRO A O 1
ATOM 773 N N . VAL A 1 100 ? 14.481 -5.891 -27.884 1.00 98.75 100 VAL A N 1
ATOM 774 C CA . VAL A 1 100 ? 13.873 -4.549 -27.748 1.00 98.75 100 VAL A CA 1
ATOM 775 C C . VAL A 1 100 ? 12.611 -4.384 -28.609 1.00 98.75 100 VAL A C 1
ATOM 777 O O . VAL A 1 100 ? 11.656 -3.735 -28.188 1.00 98.75 100 VAL A O 1
ATOM 780 N N . ASP A 1 101 ? 12.581 -4.975 -29.802 1.00 98.69 101 ASP A N 1
ATOM 781 C CA . ASP A 1 101 ? 11.404 -5.004 -30.672 1.00 98.69 101 ASP A CA 1
ATOM 782 C C . ASP A 1 101 ? 10.257 -5.834 -30.076 1.00 98.69 101 ASP A C 1
ATOM 784 O O . ASP A 1 101 ? 9.108 -5.388 -30.098 1.00 98.69 101 ASP A O 1
ATOM 788 N N . GLU A 1 102 ? 10.562 -6.985 -29.470 1.00 98.81 102 GLU A N 1
ATOM 789 C CA . GLU A 1 102 ? 9.587 -7.789 -28.726 1.00 98.81 102 GLU A CA 1
ATOM 790 C C . GLU A 1 102 ? 9.072 -7.039 -27.485 1.00 98.81 102 GLU A C 1
ATOM 792 O O . GLU A 1 102 ? 7.866 -7.001 -27.255 1.00 98.81 102 GLU A O 1
ATOM 797 N N . TYR A 1 103 ? 9.945 -6.370 -26.726 1.00 98.88 103 TYR A N 1
ATOM 798 C CA . TYR A 1 103 ? 9.578 -5.529 -25.580 1.00 98.88 103 TYR A CA 1
ATOM 799 C C . TYR A 1 103 ? 8.562 -4.447 -25.981 1.00 98.88 103 TYR A C 1
ATOM 801 O O . TYR A 1 103 ? 7.507 -4.313 -25.355 1.00 98.88 103 TYR A O 1
ATOM 809 N N . VAL A 1 104 ? 8.829 -3.719 -27.072 1.00 98.88 104 VAL A N 1
ATOM 810 C CA . VAL A 1 104 ? 7.912 -2.696 -27.605 1.00 98.88 104 VAL A CA 1
ATOM 811 C C . VAL A 1 104 ? 6.597 -3.315 -28.076 1.00 98.88 104 VAL A C 1
ATOM 813 O O . VAL A 1 104 ? 5.527 -2.778 -27.774 1.00 98.88 104 VAL A O 1
ATOM 816 N N . ALA A 1 105 ? 6.646 -4.444 -28.789 1.00 98.88 105 ALA A N 1
ATOM 817 C CA . ALA A 1 105 ? 5.450 -5.145 -29.248 1.00 98.88 105 ALA A CA 1
ATOM 818 C C . ALA A 1 105 ? 4.582 -5.614 -28.070 1.00 98.88 105 ALA A C 1
ATOM 820 O O . ALA A 1 105 ? 3.364 -5.416 -28.081 1.00 98.88 105 ALA A O 1
ATOM 821 N N . ASN A 1 106 ? 5.207 -6.156 -27.022 1.00 98.88 106 ASN A N 1
ATOM 822 C CA . ASN A 1 106 ? 4.530 -6.603 -25.813 1.00 98.88 106 ASN A CA 1
ATOM 823 C C . ASN A 1 106 ? 3.834 -5.433 -25.113 1.00 98.88 106 ASN A C 1
ATOM 825 O O . ASN A 1 106 ? 2.629 -5.507 -24.879 1.00 98.88 106 ASN A O 1
ATOM 829 N N . LEU A 1 107 ? 4.543 -4.331 -24.842 1.00 98.88 107 LEU A N 1
ATOM 830 C CA . LEU A 1 107 ? 3.946 -3.143 -24.219 1.00 98.88 107 LEU A CA 1
ATOM 831 C C . LEU A 1 107 ? 2.798 -2.563 -25.054 1.00 98.88 107 LEU A C 1
ATOM 833 O O . LEU A 1 107 ? 1.745 -2.230 -24.509 1.00 98.88 107 LEU A O 1
ATOM 837 N N . THR A 1 108 ? 2.964 -2.497 -26.377 1.00 98.88 108 THR A N 1
ATOM 838 C CA . THR A 1 108 ? 1.912 -2.038 -27.300 1.00 98.88 108 THR A CA 1
ATOM 839 C C . THR A 1 108 ? 0.661 -2.908 -27.180 1.00 98.88 108 THR A C 1
ATOM 841 O O . THR A 1 108 ? -0.457 -2.395 -27.092 1.00 98.88 108 THR A O 1
ATOM 844 N N . HIS A 1 109 ? 0.834 -4.231 -27.129 1.00 98.81 109 HIS A N 1
ATOM 845 C CA . HIS A 1 109 ? -0.277 -5.167 -27.009 1.00 98.81 109 HIS A CA 1
ATOM 846 C C . HIS A 1 109 ? -0.963 -5.065 -25.639 1.00 98.81 109 HIS A C 1
ATOM 848 O O . HIS A 1 109 ? -2.192 -5.009 -25.584 1.00 98.81 109 HIS A O 1
ATOM 854 N N . MET A 1 110 ? -0.202 -4.945 -24.545 1.00 98.81 110 MET A N 1
ATOM 855 C CA . MET A 1 110 ? -0.770 -4.710 -23.212 1.00 98.81 110 MET A CA 1
ATOM 856 C C . MET A 1 110 ? -1.638 -3.446 -23.189 1.00 98.81 110 MET A C 1
ATOM 858 O O . MET A 1 110 ? -2.789 -3.506 -22.757 1.00 98.81 110 MET A O 1
ATOM 862 N N . VAL A 1 111 ? -1.127 -2.322 -23.711 1.00 98.75 111 VAL A N 1
ATOM 863 C CA . VAL A 1 111 ? -1.885 -1.062 -23.807 1.00 98.75 111 VAL A CA 1
ATOM 864 C C . VAL A 1 111 ? -3.160 -1.250 -24.623 1.00 98.75 111 VAL A C 1
ATOM 866 O O . VAL A 1 111 ? -4.225 -0.806 -24.197 1.00 98.75 111 VAL A O 1
ATOM 869 N N . SER A 1 112 ? -3.076 -1.930 -25.769 1.00 98.69 112 SER A N 1
ATOM 870 C CA . SER A 1 112 ? -4.238 -2.199 -26.619 1.00 98.69 112 SER A CA 1
ATOM 871 C C . SER A 1 112 ? -5.315 -2.999 -25.881 1.00 98.69 112 SER A C 1
ATOM 873 O O . SER A 1 112 ? -6.488 -2.629 -25.931 1.00 98.69 112 SER A O 1
ATOM 875 N N . LEU A 1 113 ? -4.943 -4.070 -25.171 1.00 98.69 113 LEU A N 1
ATOM 876 C CA . LEU A 1 113 ? -5.879 -4.887 -24.389 1.00 98.69 113 LEU A CA 1
ATOM 877 C C . LEU A 1 113 ? -6.544 -4.070 -23.272 1.00 98.69 113 LEU A C 1
ATOM 879 O O . LEU A 1 113 ? -7.769 -4.119 -23.114 1.00 98.69 113 LEU A O 1
ATOM 883 N N . ILE A 1 114 ? -5.749 -3.277 -22.545 1.00 98.38 114 ILE A N 1
ATOM 884 C CA . ILE A 1 114 ? -6.225 -2.403 -21.466 1.00 98.38 114 ILE A CA 1
ATOM 885 C C . ILE A 1 114 ? -7.194 -1.355 -22.011 1.00 98.38 114 ILE A C 1
ATOM 887 O O . ILE A 1 114 ? -8.312 -1.261 -21.520 1.00 98.38 114 ILE A O 1
ATOM 891 N N . LYS A 1 115 ? -6.817 -0.595 -23.045 1.00 97.56 115 LYS A N 1
ATOM 892 C CA . LYS A 1 115 ? -7.663 0.472 -23.608 1.00 97.56 115 LYS A CA 1
ATOM 893 C C . LYS A 1 115 ? -8.907 -0.070 -24.313 1.00 97.56 115 LYS A C 1
ATOM 895 O O . LYS A 1 115 ? -9.926 0.613 -24.327 1.00 97.56 115 LYS A O 1
ATOM 900 N N . THR A 1 116 ? -8.855 -1.285 -24.859 1.00 98.00 116 THR A N 1
ATOM 901 C CA . THR A 1 116 ? -10.039 -1.948 -25.431 1.00 98.00 116 THR A CA 1
ATOM 902 C C . THR A 1 116 ? -11.049 -2.303 -24.343 1.00 98.00 116 THR A C 1
ATOM 904 O O . THR A 1 116 ? -12.243 -2.065 -24.511 1.00 98.00 116 THR A O 1
ATOM 907 N N . SER A 1 117 ? -10.576 -2.843 -23.218 1.00 97.56 117 SER A N 1
ATOM 908 C CA . SER A 1 117 ? -11.446 -3.294 -22.124 1.00 97.56 117 SER A CA 1
ATOM 909 C C . SER A 1 117 ? -11.910 -2.134 -21.245 1.00 97.56 117 SER A C 1
ATOM 911 O O . SER A 1 117 ? -13.073 -2.061 -20.856 1.00 97.56 117 SER A O 1
ATOM 913 N N . PHE A 1 118 ? -11.012 -1.182 -20.987 1.00 96.62 118 PHE A N 1
ATOM 914 C CA . PHE A 1 118 ? -11.219 -0.016 -20.137 1.00 96.62 118 PHE A CA 1
ATOM 915 C C . PHE A 1 118 ? -10.810 1.270 -20.877 1.00 96.62 118 PHE A C 1
ATOM 917 O O . PHE A 1 118 ? -9.757 1.847 -20.598 1.00 96.62 118 PHE A O 1
ATOM 924 N N . PRO A 1 119 ? -11.653 1.793 -21.791 1.00 96.00 119 PRO A N 1
ATOM 925 C CA . PRO A 1 119 ? -11.317 2.974 -22.598 1.00 96.00 119 PRO A CA 1
ATOM 926 C C . PRO A 1 119 ? -11.030 4.251 -21.798 1.00 96.00 119 PRO A C 1
ATOM 928 O O . PRO A 1 119 ? -10.493 5.213 -22.340 1.00 96.00 119 PRO A O 1
ATOM 931 N N . GLN A 1 120 ? -11.438 4.293 -20.528 1.00 93.38 120 GLN A N 1
ATOM 932 C CA . GLN A 1 120 ? -11.235 5.422 -19.616 1.00 93.38 120 GLN A CA 1
ATOM 933 C C . GLN A 1 120 ? -10.048 5.219 -18.661 1.00 93.38 120 GLN A C 1
ATOM 935 O O . GLN A 1 120 ? -9.732 6.138 -17.918 1.00 93.38 120 GLN A O 1
ATOM 940 N N . CYS A 1 121 ? -9.416 4.040 -18.654 1.00 96.62 121 CYS A N 1
ATOM 941 C CA . CYS A 1 121 ? -8.242 3.779 -17.826 1.00 96.62 121 CYS A CA 1
ATOM 942 C C . CYS A 1 121 ? -7.070 4.605 -18.345 1.00 96.62 121 CYS A C 1
ATOM 944 O O . CYS A 1 121 ? -6.702 4.482 -19.517 1.00 96.62 121 CYS A O 1
ATOM 946 N N . GLU A 1 122 ? -6.458 5.412 -17.488 1.00 98.06 122 GLU A N 1
ATOM 947 C CA . GLU A 1 122 ? -5.214 6.101 -17.808 1.00 98.06 122 GLU A CA 1
ATOM 948 C C . GLU A 1 122 ? -4.021 5.151 -17.686 1.00 98.06 122 GLU A C 1
ATOM 950 O O . GLU A 1 122 ? -4.062 4.160 -16.953 1.00 98.06 122 GLU A O 1
ATOM 955 N N . ILE A 1 123 ? -2.961 5.423 -18.447 1.00 98.75 123 ILE A N 1
ATOM 956 C CA . ILE A 1 123 ? -1.734 4.621 -18.440 1.00 98.75 123 ILE A CA 1
ATOM 957 C C . ILE A 1 123 ? -0.548 5.567 -18.300 1.00 98.75 123 ILE A C 1
ATOM 959 O O . ILE A 1 123 ? -0.444 6.530 -19.054 1.00 98.75 123 ILE A O 1
ATOM 963 N N . LEU A 1 124 ? 0.338 5.272 -17.350 1.00 98.81 124 LEU A N 1
ATOM 964 C CA . LEU A 1 124 ? 1.601 5.979 -17.143 1.00 98.81 124 LEU A CA 1
ATOM 965 C C . LEU A 1 124 ? 2.755 4.990 -17.301 1.00 98.81 124 LEU A C 1
ATOM 967 O O . LEU A 1 124 ? 2.844 4.013 -16.559 1.00 98.81 124 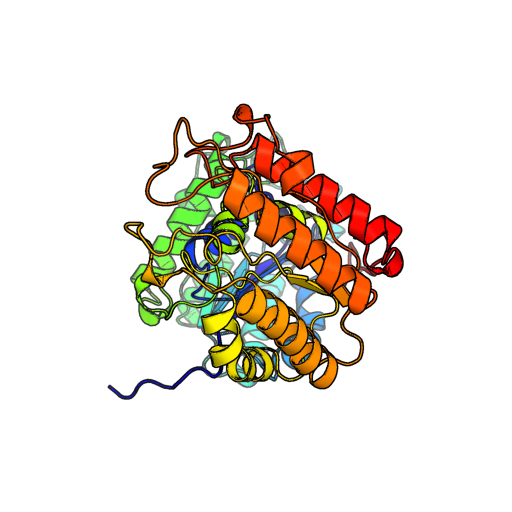LEU A O 1
ATOM 971 N N . PHE A 1 125 ? 3.648 5.234 -18.254 1.00 98.88 125 PHE A N 1
ATOM 972 C CA . PHE A 1 125 ? 4.855 4.423 -18.383 1.00 98.88 125 PHE A CA 1
ATOM 973 C C . PHE A 1 125 ? 5.938 4.884 -17.413 1.00 98.88 125 PHE A C 1
ATOM 975 O O . PHE A 1 125 ? 6.161 6.080 -17.242 1.00 98.88 125 PHE A O 1
ATOM 982 N N . LEU A 1 126 ? 6.646 3.928 -16.819 1.00 98.81 126 LEU A N 1
ATOM 983 C CA . LEU A 1 126 ? 7.835 4.158 -16.009 1.00 98.81 126 LEU A CA 1
ATOM 984 C C . LEU A 1 126 ? 8.995 3.400 -16.669 1.00 98.81 126 LEU A C 1
ATOM 986 O O . LEU A 1 126 ? 8.953 2.174 -16.786 1.00 98.81 126 LEU A O 1
ATOM 990 N N . THR A 1 127 ? 10.012 4.111 -17.160 1.00 98.81 127 THR A N 1
ATOM 991 C CA . THR A 1 127 ? 11.162 3.463 -17.818 1.00 98.81 127 THR A CA 1
ATOM 992 C C . THR A 1 127 ? 11.988 2.672 -16.805 1.00 98.81 127 THR A C 1
ATOM 994 O O . THR A 1 127 ? 12.100 3.140 -15.672 1.00 98.81 127 THR A O 1
ATOM 997 N N . PRO A 1 128 ? 12.681 1.580 -17.179 1.00 98.38 128 PRO A N 1
ATOM 998 C CA . PRO A 1 128 ? 13.678 0.993 -16.283 1.00 98.38 128 PRO A CA 1
ATOM 999 C C . PRO A 1 128 ? 14.703 2.057 -15.840 1.00 98.38 128 PRO A C 1
ATOM 1001 O O . PRO A 1 128 ? 15.105 2.875 -16.670 1.00 98.38 128 PRO A O 1
ATOM 1004 N N . PRO A 1 129 ? 15.097 2.104 -14.554 1.00 97.56 129 PRO A N 1
ATOM 1005 C CA . PRO A 1 129 ? 16.039 3.105 -14.065 1.00 97.56 129 PRO A CA 1
ATOM 1006 C C . PRO A 1 129 ? 17.469 2.792 -14.520 1.00 97.56 129 PRO A C 1
ATOM 1008 O O . PRO A 1 129 ? 17.731 1.816 -15.222 1.00 97.56 129 PRO A O 1
ATOM 1011 N N . VAL A 1 130 ? 18.420 3.629 -14.110 1.00 97.69 130 VAL A N 1
ATOM 1012 C CA . VAL A 1 130 ? 19.847 3.326 -14.274 1.00 97.69 130 VAL A CA 1
ATOM 1013 C C . VAL A 1 130 ? 20.238 2.066 -13.504 1.00 97.69 130 VAL A C 1
ATOM 1015 O O . VAL A 1 130 ? 19.647 1.762 -12.469 1.00 97.69 130 VAL A O 1
ATOM 1018 N N . VAL A 1 131 ? 21.260 1.364 -13.989 1.00 97.19 131 VAL A N 1
ATOM 1019 C CA . VAL A 1 131 ? 21.869 0.218 -13.298 1.00 97.19 131 VAL A CA 1
ATOM 1020 C C . VAL A 1 131 ? 23.346 0.507 -13.040 1.00 97.19 131 VAL A C 1
ATOM 1022 O O . VAL A 1 131 ? 23.985 1.247 -13.787 1.00 97.19 131 VAL A O 1
ATOM 1025 N N . ASP A 1 132 ? 23.881 -0.036 -11.954 1.00 97.56 132 ASP A N 1
ATOM 1026 C CA . ASP A 1 132 ? 25.307 -0.017 -11.647 1.00 97.56 132 ASP A CA 1
ATOM 1027 C C . ASP A 1 132 ? 25.951 -1.307 -12.169 1.00 97.56 132 ASP A C 1
ATOM 1029 O O . ASP A 1 132 ? 25.872 -2.358 -11.527 1.00 97.56 132 ASP A O 1
ATOM 1033 N N . ASP A 1 133 ? 26.590 -1.215 -13.337 1.00 95.56 133 ASP A N 1
ATOM 1034 C CA . ASP A 1 133 ? 27.226 -2.331 -14.051 1.00 95.56 133 ASP A CA 1
ATOM 1035 C C . ASP A 1 133 ? 28.179 -3.149 -13.162 1.00 95.56 133 ASP A C 1
ATOM 1037 O O . ASP A 1 133 ? 28.303 -4.363 -13.326 1.00 95.56 133 ASP A O 1
ATOM 1041 N N . ALA A 1 134 ? 28.859 -2.504 -12.207 1.00 95.44 134 ALA A N 1
ATOM 1042 C CA . ALA A 1 134 ? 29.825 -3.175 -11.340 1.00 95.44 134 ALA A CA 1
ATOM 1043 C C . ALA A 1 134 ? 29.154 -3.984 -10.224 1.00 95.44 134 ALA A C 1
ATOM 1045 O O . ALA A 1 134 ? 29.725 -4.961 -9.735 1.00 95.44 134 ALA A O 1
ATOM 1046 N N . ARG A 1 135 ? 27.961 -3.566 -9.794 1.00 96.81 135 ARG A N 1
ATOM 1047 C CA . ARG A 1 135 ? 27.241 -4.167 -8.666 1.00 96.81 135 ARG A CA 1
ATOM 1048 C C . ARG A 1 135 ? 26.156 -5.145 -9.116 1.00 96.81 135 ARG A C 1
ATOM 1050 O O . ARG A 1 135 ? 25.826 -6.048 -8.351 1.00 96.81 135 ARG A O 1
ATOM 1057 N N . TRP A 1 136 ? 25.675 -5.021 -10.356 1.00 96.00 136 TRP A N 1
ATOM 1058 C CA . TRP A 1 136 ? 24.690 -5.921 -10.957 1.00 96.00 136 TRP A CA 1
ATOM 1059 C C . TRP A 1 136 ? 25.122 -6.421 -12.353 1.00 96.00 136 TRP A C 1
ATOM 1061 O O . TRP A 1 136 ? 24.610 -5.970 -13.378 1.00 96.00 136 TRP A O 1
ATOM 1071 N N . PRO A 1 137 ? 26.053 -7.389 -12.433 1.00 94.38 137 PRO A N 1
ATOM 1072 C CA . PRO A 1 137 ? 26.758 -7.723 -13.674 1.00 94.38 137 PRO A CA 1
ATOM 1073 C C . PRO A 1 137 ? 25.915 -8.458 -14.727 1.00 94.38 137 PRO A C 1
ATOM 1075 O O . PRO A 1 137 ? 26.376 -8.649 -15.851 1.00 94.38 137 PRO A O 1
ATOM 1078 N N . SER A 1 138 ? 24.691 -8.897 -14.408 1.00 95.50 138 SER A N 1
ATOM 1079 C CA . SER A 1 138 ? 23.781 -9.451 -15.421 1.00 95.50 138 SER A CA 1
ATOM 1080 C C . SER A 1 138 ? 23.091 -8.379 -16.267 1.00 95.50 138 SER A C 1
ATOM 1082 O O . SER A 1 138 ? 22.326 -8.708 -17.178 1.00 95.50 138 SER A O 1
ATOM 1084 N N . ARG A 1 139 ? 23.345 -7.099 -15.978 1.00 96.12 139 ARG A N 1
ATOM 1085 C CA . ARG A 1 139 ? 22.805 -5.928 -16.667 1.00 96.12 139 ARG A CA 1
ATOM 1086 C C . ARG A 1 139 ? 23.923 -4.936 -16.969 1.00 96.12 139 ARG A C 1
ATOM 1088 O O . ARG A 1 139 ? 24.974 -4.956 -16.338 1.00 96.12 139 ARG A O 1
ATOM 1095 N N . ALA A 1 140 ? 23.675 -4.059 -17.936 1.00 97.12 140 ALA A N 1
ATOM 1096 C CA . ALA A 1 140 ? 24.555 -2.938 -18.242 1.00 97.12 140 ALA A CA 1
ATOM 1097 C C . ALA A 1 140 ? 23.722 -1.684 -18.495 1.00 97.12 140 ALA A C 1
ATOM 1099 O O . ALA A 1 140 ? 22.733 -1.729 -19.227 1.00 97.12 140 ALA A O 1
ATOM 1100 N N . ASN A 1 141 ? 24.147 -0.542 -17.964 1.00 97.94 141 ASN A N 1
ATOM 1101 C CA . ASN A 1 141 ? 23.429 0.725 -18.071 1.00 97.94 141 ASN A CA 1
ATOM 1102 C C . ASN A 1 141 ? 23.278 1.186 -19.519 1.00 97.94 141 ASN A C 1
ATOM 1104 O O . ASN A 1 141 ? 22.266 1.790 -19.881 1.00 97.94 141 ASN A O 1
ATOM 1108 N N . LEU A 1 142 ? 24.254 0.851 -20.366 1.00 97.19 142 LEU A N 1
ATOM 1109 C CA . LEU A 1 142 ? 24.175 1.095 -21.803 1.00 97.19 142 LEU A CA 1
ATOM 1110 C C . LEU A 1 142 ? 23.120 0.217 -22.493 1.00 97.19 142 LEU A C 1
ATOM 1112 O O . LEU A 1 142 ? 22.502 0.670 -23.455 1.00 97.19 142 LEU A O 1
ATOM 1116 N N . GLU A 1 143 ? 22.900 -1.008 -22.015 1.00 98.00 143 GLU A N 1
ATOM 1117 C CA . GLU A 1 143 ? 21.840 -1.875 -22.534 1.00 98.00 143 GLU A CA 1
ATOM 1118 C C . GLU A 1 143 ? 20.474 -1.378 -22.058 1.00 98.00 143 GLU A C 1
ATOM 1120 O O . GLU A 1 143 ? 19.595 -1.132 -22.883 1.00 98.00 143 GLU A O 1
ATOM 1125 N N . THR A 1 144 ? 20.327 -1.090 -20.760 1.00 98.25 144 THR A N 1
ATOM 1126 C CA . THR A 1 144 ? 19.098 -0.535 -20.167 1.00 98.25 144 THR A CA 1
ATOM 1127 C C . THR A 1 144 ? 18.647 0.757 -20.852 1.00 98.25 144 THR A C 1
ATOM 1129 O O . THR A 1 144 ? 17.450 0.959 -21.064 1.00 98.25 144 THR A O 1
ATOM 1132 N N . LYS A 1 145 ? 19.594 1.591 -21.311 1.00 98.62 145 LYS A N 1
ATOM 1133 C CA . LYS A 1 145 ? 19.316 2.785 -22.126 1.00 98.62 145 LYS A CA 1
ATOM 1134 C C . LYS A 1 145 ? 18.419 2.490 -23.328 1.00 98.62 145 LYS A C 1
ATOM 1136 O O . LYS A 1 145 ? 17.558 3.303 -23.656 1.00 98.62 145 LYS A O 1
ATOM 1141 N N . LYS A 1 146 ? 18.631 1.361 -24.013 1.00 98.75 146 LYS A N 1
ATOM 1142 C CA . LYS A 1 146 ? 17.859 0.997 -25.211 1.00 98.75 146 LYS A CA 1
ATOM 1143 C C . LYS A 1 146 ? 16.392 0.764 -24.860 1.00 98.75 146 LYS A C 1
ATOM 1145 O O . LYS A 1 146 ? 15.523 1.251 -25.575 1.00 98.75 146 LYS A O 1
ATOM 1150 N N . TYR A 1 147 ? 16.128 0.091 -23.742 1.00 98.81 147 TYR A N 1
ATOM 1151 C CA . TYR A 1 147 ? 14.778 -0.193 -23.250 1.00 98.81 147 TYR A CA 1
ATOM 1152 C C . TYR A 1 147 ? 14.091 1.068 -22.735 1.00 98.81 147 TYR A C 1
ATOM 1154 O O . TYR A 1 147 ? 12.939 1.315 -23.081 1.00 98.81 147 TYR A O 1
ATOM 1162 N N . ALA A 1 148 ? 14.806 1.915 -21.988 1.00 98.88 148 ALA A N 1
ATOM 1163 C CA . ALA A 1 148 ? 14.281 3.207 -21.554 1.00 98.88 148 ALA A CA 1
ATOM 1164 C C . ALA A 1 148 ? 13.909 4.100 -22.749 1.00 98.88 148 ALA A C 1
ATOM 1166 O O . ALA A 1 148 ? 12.780 4.579 -22.830 1.00 98.88 148 ALA A O 1
ATOM 1167 N N . ALA A 1 149 ? 14.805 4.239 -23.732 1.00 98.81 149 ALA A N 1
ATOM 1168 C CA . ALA A 1 149 ? 14.535 5.004 -24.947 1.00 98.81 149 ALA A CA 1
ATOM 1169 C C . ALA A 1 149 ? 13.369 4.416 -25.761 1.00 98.81 149 ALA A C 1
ATOM 1171 O O . ALA A 1 149 ? 12.534 5.162 -26.271 1.00 98.81 149 ALA A O 1
ATOM 1172 N N . ALA A 1 150 ? 13.281 3.088 -25.871 1.00 98.88 150 ALA A N 1
ATOM 1173 C CA . ALA A 1 150 ? 12.175 2.416 -26.546 1.00 98.88 150 ALA A CA 1
ATOM 1174 C C . ALA A 1 150 ? 10.830 2.661 -25.840 1.00 98.88 150 ALA A C 1
ATOM 1176 O O . ALA A 1 150 ? 9.842 2.960 -26.507 1.00 98.88 150 ALA A O 1
ATOM 1177 N N . CYS A 1 151 ? 10.807 2.611 -24.505 1.00 98.88 151 CYS A N 1
ATOM 1178 C CA . CYS A 1 151 ? 9.632 2.913 -23.689 1.00 98.88 151 CYS A CA 1
ATOM 1179 C C . CYS A 1 151 ? 9.177 4.373 -23.860 1.00 98.88 151 CYS A C 1
ATOM 1181 O O . CYS A 1 151 ? 8.003 4.621 -24.132 1.00 98.88 151 CYS A O 1
ATOM 1183 N N . VAL A 1 152 ? 10.105 5.339 -23.817 1.00 98.88 152 VAL A N 1
ATOM 1184 C CA . VAL A 1 152 ? 9.807 6.762 -24.070 1.00 98.88 152 VAL A CA 1
ATOM 1185 C C . VAL A 1 152 ? 9.252 6.977 -25.480 1.00 98.88 152 VAL A C 1
ATOM 1187 O O . VAL A 1 152 ? 8.223 7.630 -25.647 1.00 98.88 152 VAL A O 1
ATOM 1190 N N . ASN A 1 153 ? 9.892 6.402 -26.502 1.00 98.81 153 ASN A N 1
ATOM 1191 C CA . ASN A 1 153 ? 9.438 6.533 -27.889 1.00 98.81 153 ASN A CA 1
ATOM 1192 C C . ASN A 1 153 ? 8.043 5.925 -28.099 1.00 98.81 153 ASN A C 1
ATOM 1194 O O . ASN A 1 153 ? 7.229 6.499 -28.824 1.00 98.81 153 ASN A O 1
ATOM 1198 N N . LEU A 1 154 ? 7.757 4.789 -27.455 1.00 98.81 154 LEU A N 1
ATOM 1199 C CA . LEU A 1 154 ? 6.435 4.169 -27.479 1.00 98.81 154 LEU A CA 1
ATOM 1200 C C . LEU A 1 154 ? 5.387 5.041 -26.775 1.00 98.81 154 LEU A C 1
ATOM 1202 O O . LEU A 1 154 ? 4.297 5.238 -27.303 1.00 98.81 154 LEU A O 1
ATOM 1206 N N . ALA A 1 155 ? 5.709 5.599 -25.609 1.00 98.62 155 ALA A N 1
ATOM 1207 C CA . ALA A 1 155 ? 4.806 6.497 -24.899 1.00 98.62 155 ALA A CA 1
ATOM 1208 C C . ALA A 1 155 ? 4.438 7.716 -25.762 1.00 98.62 155 ALA A C 1
ATOM 1210 O O . ALA A 1 155 ? 3.261 8.043 -25.902 1.00 98.62 155 ALA A O 1
ATOM 1211 N N . ILE A 1 156 ? 5.424 8.323 -26.435 1.00 98.50 156 ILE A N 1
ATOM 1212 C CA . ILE A 1 156 ? 5.204 9.435 -27.371 1.00 98.50 156 ILE A CA 1
ATOM 1213 C C . ILE A 1 156 ? 4.292 9.017 -28.531 1.00 98.50 156 ILE A C 1
ATOM 1215 O O . ILE A 1 156 ? 3.357 9.751 -28.858 1.00 98.50 156 ILE A O 1
ATOM 1219 N N . SER A 1 157 ? 4.541 7.856 -29.151 1.00 98.56 157 SER A N 1
ATOM 1220 C CA . SER A 1 157 ? 3.761 7.394 -30.309 1.00 98.56 157 SER A CA 1
ATOM 1221 C C . SER A 1 157 ? 2.312 7.048 -29.957 1.00 98.56 157 SER A C 1
ATOM 1223 O O . SER A 1 157 ? 1.425 7.220 -30.791 1.00 98.56 157 SER A O 1
ATOM 1225 N N . LEU A 1 158 ? 2.065 6.613 -28.719 1.00 98.19 158 LEU A N 1
ATOM 1226 C CA . LEU A 1 158 ? 0.732 6.331 -28.185 1.00 98.19 158 LEU A CA 1
ATOM 1227 C C . LEU A 1 158 ? 0.075 7.543 -27.506 1.00 98.19 158 LEU A C 1
ATOM 1229 O O . LEU A 1 158 ? -1.056 7.429 -27.037 1.00 98.19 158 LEU A O 1
ATOM 1233 N N . HIS A 1 159 ? 0.760 8.691 -27.449 1.00 97.88 159 HIS A N 1
ATOM 1234 C CA . HIS A 1 159 ? 0.331 9.888 -26.718 1.00 97.88 159 HIS A CA 1
ATOM 1235 C C . HIS A 1 159 ? 0.033 9.626 -25.231 1.00 97.88 159 HIS A C 1
ATOM 1237 O O . HIS A 1 159 ? -0.921 10.164 -24.669 1.00 97.88 159 HIS A O 1
ATOM 1243 N N . LEU A 1 160 ? 0.855 8.792 -24.594 1.00 98.31 160 LEU A N 1
ATOM 1244 C CA . LEU A 1 160 ? 0.774 8.458 -23.175 1.00 98.31 160 LEU A CA 1
ATOM 1245 C C . LEU A 1 160 ? 1.886 9.164 -22.383 1.00 98.31 160 LEU A C 1
ATOM 1247 O O . LEU A 1 160 ? 2.986 9.356 -22.908 1.00 98.31 160 LEU A O 1
ATOM 1251 N N . PRO A 1 161 ? 1.633 9.547 -21.119 1.00 98.38 161 PRO A N 1
ATOM 1252 C CA . PRO A 1 161 ? 2.669 10.097 -20.257 1.00 98.38 161 PRO A CA 1
ATOM 1253 C C . PRO A 1 161 ? 3.720 9.037 -19.894 1.00 98.38 161 PRO A C 1
ATOM 1255 O O . PRO A 1 161 ? 3.427 7.840 -19.800 1.00 98.38 161 PRO A O 1
ATOM 1258 N N . VAL A 1 162 ? 4.951 9.494 -19.658 1.00 98.69 162 VAL A N 1
ATOM 1259 C CA . VAL A 1 162 ? 6.084 8.649 -19.265 1.00 98.69 162 VAL A CA 1
ATOM 1260 C C . VAL A 1 162 ? 6.974 9.358 -18.249 1.00 98.69 162 VAL A C 1
ATOM 1262 O O . VAL A 1 162 ? 7.262 10.545 -18.391 1.00 98.69 162 VAL A O 1
ATOM 1265 N N . VAL A 1 163 ? 7.432 8.617 -17.241 1.00 98.81 163 VAL A N 1
ATOM 1266 C CA . VAL A 1 163 ? 8.522 9.021 -16.348 1.00 98.81 163 VAL A CA 1
ATOM 1267 C C . VAL A 1 163 ? 9.809 8.355 -16.826 1.00 98.81 163 VAL A C 1
ATOM 1269 O O . VAL A 1 163 ? 9.947 7.132 -16.755 1.00 98.81 163 VAL A O 1
ATOM 1272 N N . ASP A 1 164 ? 10.751 9.162 -17.313 1.00 98.69 164 ASP A N 1
ATOM 1273 C CA . ASP A 1 164 ? 12.060 8.700 -17.787 1.00 98.69 164 ASP A CA 1
ATOM 1274 C C . ASP A 1 164 ? 13.086 8.671 -16.643 1.00 98.69 164 ASP A C 1
ATOM 1276 O O . ASP A 1 164 ? 13.926 9.561 -16.481 1.00 98.69 164 ASP A O 1
ATOM 1280 N N . PHE A 1 165 ? 13.000 7.626 -15.818 1.00 98.75 165 PHE A N 1
ATOM 1281 C CA . PHE A 1 165 ? 13.955 7.377 -14.742 1.00 98.75 165 PHE A CA 1
ATOM 1282 C C . PHE A 1 165 ? 15.384 7.210 -15.251 1.00 98.75 165 PHE A C 1
ATOM 1284 O O . PHE A 1 165 ? 16.312 7.679 -14.592 1.00 98.75 165 PHE A O 1
ATOM 1291 N N . TRP A 1 166 ? 15.594 6.557 -16.397 1.00 98.56 166 TRP A N 1
ATOM 1292 C CA . TRP A 1 166 ? 16.949 6.309 -16.885 1.00 98.56 166 TRP A CA 1
ATOM 1293 C C . TRP A 1 166 ? 17.676 7.622 -17.174 1.00 98.56 166 TRP A C 1
ATOM 1295 O O . TRP A 1 166 ? 18.804 7.809 -16.715 1.00 98.56 166 TRP A O 1
ATOM 1305 N N . THR A 1 167 ? 17.034 8.550 -17.890 1.00 98.38 167 THR A N 1
ATOM 1306 C CA . THR A 1 167 ? 17.642 9.844 -18.222 1.00 98.38 167 THR A CA 1
ATOM 1307 C C . THR A 1 167 ? 17.822 10.707 -16.977 1.00 98.38 167 THR A C 1
ATOM 1309 O O . THR A 1 167 ? 18.907 11.249 -16.758 1.00 98.38 167 THR A O 1
ATOM 1312 N N . SER A 1 168 ? 16.793 10.817 -16.131 1.00 98.31 168 SER A N 1
ATOM 1313 C CA . SER A 1 168 ? 16.831 11.689 -14.950 1.00 98.31 168 SER A CA 1
ATOM 1314 C C . SER A 1 168 ? 17.798 11.223 -13.860 1.00 98.31 168 SER A C 1
ATOM 1316 O O . SER A 1 168 ? 18.282 12.053 -13.092 1.00 98.31 168 SER A O 1
ATOM 1318 N N . LEU A 1 169 ? 18.089 9.921 -13.777 1.00 98.00 169 LEU A N 1
ATOM 1319 C CA . LEU A 1 169 ? 18.933 9.345 -12.726 1.00 98.00 169 LEU A CA 1
ATOM 1320 C C . LEU A 1 169 ? 20.356 9.003 -13.202 1.00 98.00 169 LEU A C 1
ATOM 1322 O O . LEU A 1 169 ? 21.092 8.312 -12.496 1.00 98.00 169 LEU A O 1
ATOM 1326 N N . GLN A 1 170 ? 20.788 9.492 -14.371 1.00 97.75 170 GLN A N 1
ATOM 1327 C CA . GLN A 1 170 ? 22.171 9.305 -14.827 1.00 97.75 170 GLN A CA 1
ATOM 1328 C C . GLN A 1 170 ? 23.189 9.772 -13.778 1.00 97.75 170 GLN A C 1
ATOM 1330 O O . GLN A 1 170 ? 23.093 10.865 -13.223 1.00 97.75 170 GLN A O 1
ATOM 1335 N N . GLY A 1 171 ? 24.184 8.921 -13.510 1.00 94.75 171 GLY A N 1
ATOM 1336 C CA . GLY A 1 171 ? 25.227 9.182 -12.515 1.00 94.75 171 GLY A CA 1
ATOM 1337 C C . GLY A 1 171 ? 24.777 9.057 -11.055 1.00 94.75 171 GLY A C 1
ATOM 1338 O O . GLY A 1 171 ? 25.573 9.343 -10.166 1.00 94.75 171 GLY A O 1
ATOM 1339 N N . ARG A 1 172 ? 23.535 8.627 -10.789 1.00 96.88 172 ARG A N 1
ATOM 1340 C CA . ARG A 1 172 ? 22.965 8.501 -9.439 1.00 96.88 172 ARG A CA 1
ATOM 1341 C C . ARG A 1 172 ? 22.859 7.053 -8.959 1.00 96.88 172 ARG A C 1
ATOM 1343 O O . ARG A 1 172 ? 21.839 6.642 -8.411 1.00 96.88 172 ARG A O 1
ATOM 1350 N N . THR A 1 173 ? 23.916 6.259 -9.141 1.00 95.56 173 THR A N 1
ATOM 1351 C CA . THR A 1 173 ? 23.954 4.881 -8.610 1.00 95.56 173 THR A CA 1
ATOM 1352 C C . THR A 1 173 ? 23.940 4.842 -7.075 1.00 95.56 173 THR A C 1
ATOM 1354 O O . THR A 1 173 ? 23.603 3.814 -6.491 1.00 95.56 173 THR A O 1
ATOM 1357 N N . ASP A 1 174 ? 24.190 5.979 -6.406 1.00 97.38 174 ASP A N 1
ATOM 1358 C CA . ASP A 1 174 ? 23.976 6.182 -4.966 1.00 97.38 174 ASP A CA 1
ATOM 1359 C C . ASP A 1 174 ? 22.513 6.003 -4.534 1.00 97.38 174 ASP A C 1
ATOM 1361 O O . ASP A 1 174 ? 22.248 5.777 -3.356 1.00 97.38 174 ASP A O 1
ATOM 1365 N N . LEU A 1 175 ? 21.560 6.074 -5.469 1.00 98.31 175 LEU A N 1
ATOM 1366 C CA . LEU A 1 175 ? 20.139 5.823 -5.225 1.00 98.31 175 LEU A CA 1
ATOM 1367 C C . LEU A 1 175 ? 19.772 4.331 -5.274 1.00 98.31 175 LEU A C 1
ATOM 1369 O O . LEU A 1 175 ? 18.612 3.983 -5.040 1.00 98.31 175 LEU A O 1
ATOM 1373 N N . LEU A 1 176 ? 20.736 3.445 -5.550 1.00 98.25 176 LEU A N 1
ATOM 1374 C CA . LEU A 1 176 ? 20.521 2.005 -5.685 1.00 98.25 176 LEU A CA 1
ATOM 1375 C C . LEU A 1 176 ? 21.083 1.235 -4.480 1.00 98.25 176 LEU A C 1
ATOM 1377 O O . LEU A 1 176 ? 22.205 1.467 -4.020 1.00 98.25 176 LEU A O 1
ATOM 1381 N N . ALA A 1 177 ? 20.297 0.295 -3.961 1.00 97.38 177 ALA A N 1
ATOM 1382 C CA . ALA A 1 177 ? 20.647 -0.530 -2.808 1.00 97.38 177 ALA A CA 1
ATOM 1383 C C . ALA A 1 177 ? 21.714 -1.571 -3.158 1.00 97.38 177 ALA A C 1
ATOM 1385 O O . ALA A 1 177 ? 22.681 -1.724 -2.417 1.00 97.38 177 ALA A O 1
ATOM 1386 N N . ASP A 1 178 ? 21.566 -2.231 -4.302 1.00 96.56 178 ASP A N 1
ATOM 1387 C CA . ASP A 1 178 ? 22.398 -3.341 -4.787 1.00 96.56 178 ASP A CA 1
ATOM 1388 C C . ASP A 1 178 ? 22.951 -3.105 -6.201 1.00 96.56 178 ASP A C 1
ATOM 1390 O O . ASP A 1 178 ? 23.659 -3.949 -6.735 1.00 96.56 178 ASP A O 1
ATOM 1394 N N . GLY A 1 179 ? 22.666 -1.941 -6.785 1.00 97.25 179 GLY A N 1
ATOM 1395 C CA . GLY A 1 179 ? 23.007 -1.619 -8.165 1.00 97.25 179 GLY A CA 1
ATOM 1396 C C . GLY A 1 179 ? 21.855 -1.775 -9.153 1.00 97.25 179 GLY A C 1
ATOM 1397 O O . GLY A 1 179 ? 22.026 -1.352 -10.287 1.00 97.25 179 GLY A O 1
ATOM 1398 N N . LEU A 1 180 ? 20.692 -2.293 -8.740 1.00 97.50 180 LEU A N 1
ATOM 1399 C CA . LEU A 1 180 ? 19.489 -2.396 -9.575 1.00 97.50 180 LEU A CA 1
ATOM 1400 C C . LEU A 1 180 ? 18.242 -1.819 -8.887 1.00 97.50 180 LEU A C 1
ATOM 1402 O O . LEU A 1 180 ? 17.501 -1.043 -9.485 1.00 97.50 180 LEU A O 1
ATOM 1406 N N . HIS A 1 181 ? 18.006 -2.176 -7.625 1.00 98.44 181 HIS A N 1
ATOM 1407 C CA . HIS A 1 181 ? 16.820 -1.761 -6.879 1.00 98.44 181 HIS A CA 1
ATOM 1408 C C . HIS A 1 181 ? 17.044 -0.429 -6.171 1.00 98.44 181 HIS A C 1
ATOM 1410 O O . HIS A 1 181 ? 18.111 -0.186 -5.606 1.00 98.44 181 HIS A O 1
ATOM 1416 N N . PHE A 1 182 ? 16.016 0.419 -6.124 1.00 98.50 182 PHE A N 1
ATOM 1417 C CA . PHE A 1 182 ? 16.076 1.662 -5.362 1.00 98.50 182 PHE A CA 1
ATOM 1418 C C . PHE A 1 182 ? 16.309 1.404 -3.869 1.00 98.50 182 PHE A C 1
ATOM 1420 O O . PHE A 1 182 ? 15.634 0.583 -3.247 1.00 98.50 182 PHE A O 1
ATOM 1427 N N . ASN A 1 183 ? 17.233 2.157 -3.274 1.00 98.25 183 ASN A N 1
ATOM 1428 C CA . ASN A 1 183 ? 17.320 2.284 -1.822 1.00 98.25 183 ASN A CA 1
ATOM 1429 C C . ASN A 1 183 ? 16.286 3.301 -1.307 1.00 98.25 183 ASN A C 1
ATOM 1431 O O . ASN A 1 183 ? 15.438 3.789 -2.055 1.00 98.25 183 ASN A O 1
ATOM 1435 N N . LYS A 1 184 ? 16.362 3.656 -0.021 1.00 98.19 184 LYS A N 1
ATOM 1436 C CA . LYS A 1 184 ? 15.436 4.617 0.589 1.00 98.19 184 LYS A CA 1
ATOM 1437 C C . LYS A 1 184 ? 15.399 5.977 -0.110 1.00 98.19 184 LYS A C 1
ATOM 1439 O O . LYS A 1 184 ? 14.320 6.493 -0.381 1.00 98.19 184 LYS A O 1
ATOM 1444 N N . ALA A 1 185 ? 16.556 6.555 -0.427 1.00 98.25 185 ALA A N 1
ATOM 1445 C CA . ALA A 1 185 ? 16.613 7.834 -1.132 1.00 98.25 185 ALA A CA 1
ATOM 1446 C C . ALA A 1 185 ? 16.108 7.698 -2.577 1.00 98.25 185 ALA A C 1
ATOM 1448 O O . ALA A 1 185 ? 15.383 8.568 -3.055 1.00 98.25 185 ALA A O 1
ATOM 1449 N N . GLY A 1 186 ? 16.443 6.591 -3.248 1.00 98.50 186 GLY A N 1
ATOM 1450 C CA . GLY A 1 186 ? 15.979 6.305 -4.605 1.00 98.50 186 GLY A CA 1
ATOM 1451 C C . GLY A 1 186 ? 14.463 6.198 -4.706 1.00 98.50 186 GLY A C 1
ATOM 1452 O O . GLY A 1 186 ? 13.875 6.796 -5.601 1.00 98.50 186 GLY A O 1
ATOM 1453 N N . ASN A 1 187 ? 13.817 5.517 -3.756 1.00 98.62 187 ASN A N 1
ATOM 1454 C CA . ASN A 1 187 ? 12.362 5.383 -3.746 1.00 98.62 187 ASN A CA 1
ATOM 1455 C C . ASN A 1 187 ? 11.649 6.721 -3.518 1.00 98.62 187 ASN A C 1
ATOM 1457 O O . ASN A 1 187 ? 10.646 6.980 -4.175 1.00 98.62 187 ASN A O 1
ATOM 1461 N N . VAL A 1 188 ? 12.182 7.589 -2.651 1.00 98.38 188 VAL A N 1
ATOM 1462 C CA . VAL A 1 188 ? 11.633 8.940 -2.439 1.00 98.38 188 VAL A CA 1
ATOM 1463 C C . VAL A 1 188 ? 11.744 9.787 -3.711 1.00 98.38 188 VAL A C 1
ATOM 1465 O O . VAL A 1 188 ? 10.789 10.460 -4.086 1.00 98.38 188 VAL A O 1
ATOM 1468 N N . VAL A 1 189 ? 12.881 9.730 -4.413 1.00 98.56 189 VAL A N 1
ATOM 1469 C CA . VAL A 1 189 ? 13.045 10.431 -5.699 1.00 98.56 189 VAL A CA 1
ATOM 1470 C C . VAL A 1 189 ? 12.090 9.868 -6.754 1.00 98.56 189 VAL A C 1
ATOM 1472 O O . VAL A 1 189 ? 11.435 10.637 -7.454 1.00 98.56 189 VAL A O 1
ATOM 1475 N N . ALA A 1 190 ? 11.975 8.540 -6.847 1.00 98.50 190 ALA A N 1
ATOM 1476 C CA . ALA A 1 190 ? 11.079 7.888 -7.795 1.00 98.50 190 ALA A CA 1
ATOM 1477 C C . ALA A 1 190 ? 9.611 8.265 -7.544 1.00 98.50 190 ALA A C 1
ATOM 1479 O O . ALA A 1 190 ? 8.896 8.614 -8.481 1.00 98.50 190 ALA A O 1
ATOM 1480 N N . HIS A 1 191 ? 9.185 8.258 -6.278 1.00 98.62 191 HIS A N 1
ATOM 1481 C CA . HIS A 1 191 ? 7.864 8.713 -5.847 1.00 98.62 191 HIS A CA 1
ATOM 1482 C C . HIS A 1 191 ? 7.592 10.158 -6.270 1.00 98.62 191 HIS A C 1
ATOM 1484 O O . HIS A 1 191 ? 6.581 10.401 -6.928 1.00 98.62 191 HIS A O 1
ATOM 1490 N N . GLN A 1 192 ? 8.510 11.089 -5.990 1.00 98.12 192 GLN A N 1
ATOM 1491 C CA . GLN A 1 192 ? 8.330 12.494 -6.359 1.00 98.12 192 GLN A CA 1
ATOM 1492 C C . GLN A 1 192 ? 8.162 12.668 -7.873 1.00 98.12 192 GLN A C 1
ATOM 1494 O O . GLN A 1 192 ? 7.238 13.342 -8.316 1.00 98.12 192 GLN A O 1
ATOM 1499 N N . MET A 1 193 ? 9.003 12.007 -8.675 1.00 98.69 193 MET A N 1
ATOM 1500 C CA . MET A 1 193 ? 8.899 12.065 -10.137 1.00 98.69 193 MET A CA 1
ATOM 1501 C C . MET A 1 193 ? 7.559 11.514 -10.653 1.00 98.69 193 MET A C 1
ATOM 1503 O O . MET A 1 193 ? 7.000 12.052 -11.609 1.00 98.69 193 MET A O 1
ATOM 1507 N N . ILE A 1 194 ? 7.029 10.458 -10.026 1.00 98.62 194 ILE A N 1
ATOM 1508 C CA . ILE A 1 194 ? 5.713 9.901 -10.366 1.00 98.62 194 ILE A CA 1
ATOM 1509 C C . ILE A 1 194 ? 4.602 10.895 -10.018 1.00 98.62 194 ILE A C 1
ATOM 1511 O O . ILE A 1 194 ? 3.734 11.148 -10.852 1.00 98.62 194 ILE A O 1
ATOM 1515 N N . VAL A 1 195 ? 4.622 11.473 -8.814 1.00 96.88 195 VAL A N 1
ATOM 1516 C CA . VAL A 1 195 ? 3.617 12.456 -8.379 1.00 96.88 195 VAL A CA 1
ATOM 1517 C C . VAL A 1 195 ? 3.635 13.693 -9.277 1.00 96.88 195 VAL A C 1
ATOM 1519 O O . VAL A 1 195 ? 2.571 14.139 -9.707 1.00 96.88 195 VAL A O 1
ATOM 1522 N N . ASP A 1 196 ? 4.818 14.192 -9.638 1.00 97.00 196 ASP A N 1
ATOM 1523 C CA . ASP A 1 196 ? 4.970 15.328 -10.552 1.00 97.00 196 ASP A CA 1
ATOM 1524 C C . ASP A 1 196 ? 4.387 15.014 -11.938 1.00 97.00 196 ASP A C 1
ATOM 1526 O O . ASP A 1 196 ? 3.677 15.838 -12.519 1.00 97.00 196 ASP A O 1
ATOM 1530 N N . ALA A 1 197 ? 4.617 13.803 -12.456 1.00 97.69 197 ALA A N 1
ATOM 1531 C CA . ALA A 1 197 ? 4.052 13.370 -13.731 1.00 97.69 197 ALA A CA 1
ATOM 1532 C C . ALA A 1 197 ? 2.522 13.225 -13.679 1.00 97.69 197 ALA A C 1
ATOM 1534 O O . ALA A 1 197 ? 1.839 13.645 -14.616 1.00 97.69 197 ALA A O 1
ATOM 1535 N N . ILE A 1 198 ? 1.966 12.686 -12.587 1.00 95.44 198 ILE A N 1
ATOM 1536 C CA . ILE A 1 198 ? 0.510 12.635 -12.381 1.00 95.44 198 ILE A CA 1
ATOM 1537 C C . ILE A 1 198 ? -0.054 14.056 -12.334 1.00 95.44 198 ILE A C 1
ATOM 1539 O O . ILE A 1 198 ? -1.025 14.343 -13.023 1.00 95.44 198 ILE A O 1
ATOM 1543 N N . ALA A 1 199 ? 0.564 14.971 -11.588 1.00 92.38 199 ALA A N 1
ATOM 1544 C CA . ALA A 1 199 ? 0.103 16.352 -11.504 1.00 92.38 199 ALA A CA 1
ATOM 1545 C C . ALA A 1 199 ? 0.153 17.074 -12.861 1.00 92.38 199 ALA A C 1
ATOM 1547 O O . ALA A 1 199 ? -0.780 17.799 -13.209 1.00 92.38 199 ALA A O 1
ATOM 1548 N N . ALA A 1 200 ? 1.213 16.860 -13.643 1.00 95.25 200 ALA A N 1
ATOM 1549 C CA . ALA A 1 200 ? 1.399 17.512 -14.935 1.00 95.25 200 ALA A CA 1
ATOM 1550 C C . ALA A 1 200 ? 0.475 16.961 -16.033 1.00 95.25 200 ALA A C 1
ATOM 1552 O O . ALA A 1 200 ? -0.032 17.727 -16.854 1.00 95.25 200 ALA A O 1
ATOM 1553 N N . HIS A 1 201 ? 0.263 15.644 -16.067 1.00 94.69 201 HIS A N 1
ATOM 1554 C CA . HIS A 1 201 ? -0.392 14.976 -17.196 1.00 94.69 201 HIS A CA 1
ATOM 1555 C C . HIS A 1 201 ? -1.774 14.412 -16.868 1.00 94.69 201 HIS A C 1
ATOM 1557 O O . HIS A 1 201 ? -2.619 14.318 -17.754 1.00 94.69 201 HIS A O 1
ATOM 1563 N N . LEU A 1 202 ? -2.026 14.071 -15.605 1.00 92.69 202 LEU A N 1
ATOM 1564 C CA . LEU A 1 202 ? -3.258 13.455 -15.116 1.00 92.69 202 LEU A CA 1
ATOM 1565 C C . LEU A 1 202 ? -3.808 14.215 -13.889 1.00 92.69 202 LEU A C 1
ATOM 1567 O O . LEU A 1 202 ? -4.116 13.592 -12.873 1.00 92.69 202 LEU A O 1
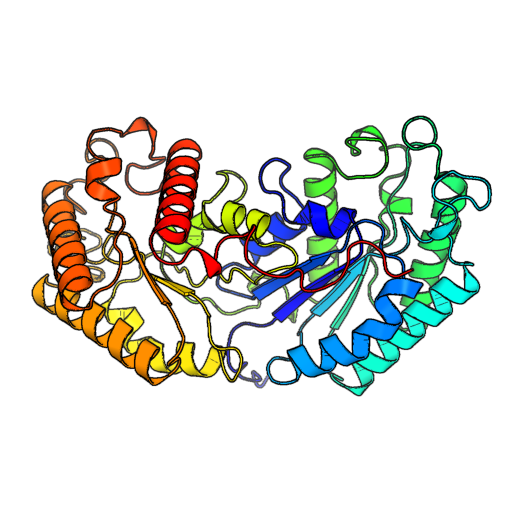ATOM 1571 N N . PRO A 1 203 ? -3.974 15.554 -13.944 1.00 87.94 203 PRO A N 1
ATOM 1572 C CA . PRO A 1 203 ? -4.290 16.372 -12.766 1.00 87.94 203 PRO A CA 1
ATOM 1573 C C . PRO A 1 203 ? -5.612 15.993 -12.079 1.00 87.94 203 PRO A C 1
ATOM 1575 O O . PRO A 1 203 ? -5.820 16.295 -10.912 1.00 87.94 203 PRO A O 1
ATOM 1578 N N . HIS A 1 204 ? -6.517 15.321 -12.793 1.00 83.94 204 HIS A N 1
ATOM 1579 C CA . HIS A 1 204 ? -7.781 14.821 -12.252 1.00 83.94 204 HIS A CA 1
ATOM 1580 C C . HIS A 1 204 ? -7.622 13.580 -11.355 1.00 83.94 204 HIS A C 1
ATOM 1582 O O . HIS A 1 204 ? -8.576 13.191 -10.684 1.00 83.94 204 HIS A O 1
ATOM 1588 N N . LEU A 1 205 ? -6.440 12.960 -11.356 1.00 87.00 205 LEU A N 1
ATOM 1589 C CA . LEU A 1 205 ? -6.074 11.834 -10.506 1.00 87.00 205 LEU A CA 1
ATOM 1590 C C . LEU A 1 205 ? -5.128 12.236 -9.379 1.00 87.00 205 LEU A C 1
ATOM 1592 O O . LEU A 1 205 ? -4.714 11.350 -8.651 1.00 87.00 205 LEU A O 1
ATOM 1596 N N . THR A 1 206 ? -4.781 13.515 -9.200 1.00 85.50 206 THR A N 1
ATOM 1597 C CA . THR A 1 206 ? -3.958 13.905 -8.047 1.00 85.50 206 THR A CA 1
ATOM 1598 C C . THR A 1 206 ? -4.696 13.629 -6.741 1.00 85.50 206 THR A C 1
ATOM 1600 O O . THR A 1 206 ? -5.934 13.648 -6.706 1.00 85.50 206 THR A O 1
ATOM 1603 N N . PRO A 1 207 ? -3.971 13.432 -5.628 1.00 78.88 207 PRO A N 1
ATOM 1604 C CA . PRO A 1 207 ? -4.615 13.222 -4.347 1.00 78.88 207 PRO A CA 1
ATOM 1605 C C . PRO A 1 207 ? -5.604 14.347 -3.984 1.00 78.88 207 PRO A C 1
ATOM 1607 O O . PRO A 1 207 ? -6.622 14.089 -3.352 1.00 78.88 207 PRO A O 1
ATOM 1610 N N . GLU A 1 208 ? -5.331 15.600 -4.340 1.00 73.00 208 GLU A N 1
ATOM 1611 C CA . GLU A 1 208 ? -6.188 16.755 -4.028 1.00 73.00 208 GLU A CA 1
ATOM 1612 C C . GLU A 1 208 ? -7.498 16.759 -4.829 1.00 73.00 208 GLU A C 1
ATOM 1614 O O . GLU A 1 208 ? -8.482 17.351 -4.386 1.00 73.00 208 GLU A O 1
ATOM 1619 N N . ALA A 1 209 ? -7.525 16.103 -5.990 1.00 63.19 209 ALA A N 1
ATOM 1620 C CA . ALA A 1 209 ? -8.693 16.038 -6.864 1.00 63.19 209 ALA A CA 1
ATOM 1621 C C . ALA A 1 209 ? -9.703 14.943 -6.459 1.00 63.19 209 ALA A C 1
ATOM 1623 O O . ALA A 1 209 ? -10.832 14.934 -6.962 1.00 63.19 209 ALA A O 1
ATOM 1624 N N . LEU A 1 210 ? -9.323 14.031 -5.554 1.00 65.19 210 LEU A N 1
ATOM 1625 C CA . LEU A 1 210 ? -10.099 12.844 -5.178 1.00 65.19 210 LEU A CA 1
ATOM 1626 C C . LEU A 1 210 ? -10.831 12.996 -3.818 1.00 65.19 210 LEU A C 1
ATOM 1628 O O . LEU A 1 210 ? -10.332 13.672 -2.915 1.00 65.19 210 LEU A O 1
ATOM 1632 N N . PRO A 1 211 ? -12.020 12.374 -3.638 1.00 46.25 211 PRO A N 1
ATOM 1633 C CA . PRO A 1 211 ? -12.803 12.428 -2.390 1.00 46.25 211 PRO A CA 1
ATOM 1634 C C . PRO A 1 211 ? -12.135 11.649 -1.231 1.00 46.25 211 PRO A C 1
ATOM 1636 O O . PRO A 1 211 ? -11.127 10.994 -1.443 1.00 46.25 211 PRO A O 1
ATOM 1639 N N . THR A 1 212 ? -12.670 11.703 0.004 1.00 43.00 212 THR A N 1
ATOM 1640 C CA . THR A 1 212 ? -12.042 11.068 1.199 1.00 43.00 212 THR A CA 1
ATOM 1641 C C . THR A 1 212 ? -12.991 10.146 2.034 1.00 43.00 212 THR A C 1
ATOM 1643 O O . THR A 1 212 ? -14.082 10.629 2.325 1.00 43.00 212 THR A O 1
ATOM 1646 N N . LEU A 1 213 ? -12.603 8.898 2.463 1.00 43.78 213 LEU A N 1
ATOM 1647 C CA . LEU A 1 213 ? -13.368 7.859 3.281 1.00 43.78 213 LEU A CA 1
ATOM 1648 C C . LEU A 1 213 ? -12.610 7.008 4.424 1.00 43.78 213 LEU A C 1
ATOM 1650 O O . LEU A 1 213 ? -11.406 6.849 4.250 1.00 43.78 213 LEU A O 1
ATOM 1654 N N . GLY A 1 214 ? -13.217 6.512 5.590 1.00 51.06 214 GLY A N 1
ATOM 1655 C CA . GLY A 1 214 ? -12.592 5.826 6.843 1.00 51.06 214 GLY A CA 1
ATOM 1656 C C . GLY A 1 214 ? -12.571 6.264 8.438 1.00 51.06 214 GLY A C 1
ATOM 1657 O O . GLY A 1 214 ? -13.274 7.176 8.795 1.00 51.06 214 GLY A O 1
ATOM 1658 N N . ASP A 1 215 ? -11.730 5.726 9.431 1.00 59.16 215 ASP A N 1
ATOM 1659 C CA . ASP A 1 215 ? -11.160 6.341 10.762 1.00 59.16 215 ASP A CA 1
ATOM 1660 C C . ASP A 1 215 ? -9.611 6.821 10.936 1.00 59.16 215 ASP A C 1
ATOM 1662 O O . ASP A 1 215 ? -8.788 6.494 10.091 1.00 59.16 215 ASP A O 1
ATOM 1666 N N . SER A 1 216 ? -9.132 7.540 12.009 1.00 72.62 216 SER A N 1
ATOM 1667 C CA . SER A 1 216 ? -7.711 8.068 12.147 1.00 72.62 216 SER A CA 1
ATOM 1668 C C . SER A 1 216 ? -6.591 7.059 12.406 1.00 72.62 216 SER A C 1
ATOM 1670 O O . SER A 1 216 ? -5.491 7.232 11.881 1.00 72.62 216 SER A O 1
ATOM 1672 N N . ILE A 1 217 ? -6.819 6.065 13.261 1.00 68.75 217 ILE A N 1
ATOM 1673 C CA . ILE A 1 217 ? -5.777 5.103 13.647 1.00 68.75 217 ILE A CA 1
ATOM 1674 C C . ILE A 1 217 ? -5.536 4.171 12.468 1.00 68.75 217 ILE A C 1
ATOM 1676 O O . ILE A 1 217 ? -4.392 3.922 12.095 1.00 68.75 217 ILE A O 1
ATOM 1680 N N . THR A 1 218 ? -6.621 3.750 11.821 1.00 67.62 218 THR A N 1
ATOM 1681 C CA . THR A 1 218 ? -6.558 3.009 10.568 1.00 67.62 218 THR A CA 1
ATOM 1682 C C . THR A 1 218 ? -5.930 3.869 9.468 1.00 67.62 218 THR A C 1
ATOM 1684 O O . THR A 1 218 ? -5.055 3.378 8.763 1.00 67.62 218 THR A O 1
ATOM 1687 N N . GLN A 1 219 ? -6.267 5.166 9.362 1.00 74.62 219 GLN A N 1
ATOM 1688 C CA . GLN A 1 219 ? -5.672 6.070 8.362 1.00 74.62 219 GLN A CA 1
ATOM 1689 C C . GLN A 1 219 ? -4.148 6.141 8.503 1.00 74.62 219 GLN A C 1
ATOM 1691 O O . GLN A 1 219 ? -3.426 5.925 7.535 1.00 74.62 219 GLN A O 1
ATOM 1696 N N . PHE A 1 220 ? -3.657 6.450 9.704 1.00 79.25 220 PHE A N 1
ATOM 1697 C CA . PHE A 1 220 ? -2.222 6.602 9.951 1.00 79.25 220 PHE A CA 1
ATOM 1698 C C . PHE A 1 220 ? -1.482 5.262 9.993 1.00 79.25 220 PHE A C 1
ATOM 1700 O O . PHE A 1 220 ? -0.263 5.238 9.855 1.00 79.25 220 PHE A O 1
ATOM 1707 N N . GLY A 1 221 ? -2.205 4.142 10.086 1.00 78.12 221 GLY A N 1
ATOM 1708 C CA . GLY A 1 221 ? -1.653 2.806 9.884 1.00 78.12 221 GLY A CA 1
ATOM 1709 C C . GLY A 1 221 ? -1.058 2.581 8.488 1.00 78.12 221 GLY A C 1
ATOM 1710 O O . GLY A 1 221 ? -0.330 1.611 8.317 1.00 78.12 221 GLY A O 1
ATOM 1711 N N . ALA A 1 222 ? -1.320 3.445 7.501 1.00 83.00 222 ALA A N 1
ATOM 1712 C CA . ALA A 1 222 ? -0.675 3.395 6.185 1.00 83.00 222 ALA A CA 1
ATOM 1713 C C . ALA A 1 222 ? 0.636 4.197 6.091 1.00 83.00 222 ALA A C 1
ATOM 1715 O O . ALA A 1 222 ? 1.325 4.079 5.084 1.00 83.00 222 ALA A O 1
ATOM 1716 N N . ASP A 1 223 ? 0.984 5.018 7.092 1.00 85.88 223 ASP A N 1
ATOM 1717 C CA . ASP A 1 223 ? 2.099 5.967 6.986 1.00 85.88 223 ASP A CA 1
ATOM 1718 C C . ASP A 1 223 ? 3.463 5.249 7.056 1.00 85.88 223 ASP A C 1
ATOM 1720 O O . ASP A 1 223 ? 3.854 4.760 8.127 1.00 85.88 223 ASP A O 1
ATOM 1724 N N . PRO A 1 224 ? 4.238 5.184 5.954 1.00 84.62 224 PRO A N 1
ATOM 1725 C CA . PRO A 1 224 ? 5.518 4.487 5.943 1.00 84.62 224 PRO A CA 1
ATOM 1726 C C . PRO A 1 224 ? 6.593 5.218 6.755 1.00 84.62 224 PRO A C 1
ATOM 1728 O O . PRO A 1 224 ? 7.539 4.574 7.206 1.00 84.62 224 PRO A O 1
ATOM 1731 N N . ALA A 1 225 ? 6.452 6.525 7.021 1.00 86.94 225 ALA A N 1
ATOM 1732 C CA . ALA A 1 225 ? 7.393 7.259 7.869 1.00 86.94 225 ALA A CA 1
ATOM 1733 C C . ALA A 1 225 ? 7.379 6.749 9.320 1.00 86.94 225 ALA A C 1
ATOM 1735 O O . ALA A 1 225 ? 8.396 6.828 10.013 1.00 86.94 225 ALA A O 1
ATOM 1736 N N . PHE A 1 226 ? 6.253 6.177 9.756 1.00 86.56 226 PHE A N 1
ATOM 1737 C CA . PHE A 1 226 ? 6.103 5.518 11.053 1.00 86.56 226 PHE A CA 1
ATOM 1738 C C . PHE A 1 226 ? 5.959 3.996 10.938 1.00 86.56 226 PHE A C 1
ATOM 1740 O O . PHE A 1 226 ? 5.520 3.377 11.901 1.00 86.56 226 PHE A O 1
ATOM 1747 N N . GLN A 1 227 ? 6.312 3.393 9.793 1.00 91.38 227 GLN A N 1
ATOM 1748 C CA . GLN A 1 227 ? 6.086 1.967 9.511 1.00 91.38 227 GLN A CA 1
ATOM 1749 C C . GLN A 1 227 ? 4.684 1.518 9.943 1.00 91.38 227 GLN A C 1
ATOM 1751 O O . GLN A 1 227 ? 4.535 0.584 10.728 1.00 91.38 227 GLN A O 1
ATOM 1756 N N . GLY A 1 228 ? 3.658 2.242 9.493 1.00 88.81 228 GLY A N 1
ATOM 1757 C CA . GLY A 1 228 ? 2.276 1.989 9.869 1.00 88.81 228 GLY A CA 1
ATOM 1758 C C . GLY A 1 228 ? 1.896 0.507 9.740 1.00 88.81 228 GLY A C 1
ATOM 1759 O O . GLY A 1 228 ? 2.285 -0.162 8.780 1.00 88.81 228 GLY A O 1
ATOM 1760 N N . PHE A 1 229 ? 1.133 -0.028 10.700 1.00 88.94 229 PHE A N 1
ATOM 1761 C CA . PHE A 1 229 ? 0.827 -1.467 10.736 1.00 88.94 229 PHE A CA 1
ATOM 1762 C C . PHE A 1 229 ? 0.128 -1.969 9.459 1.00 88.94 229 PHE A C 1
ATOM 1764 O O . PHE A 1 229 ? 0.347 -3.104 9.049 1.00 88.94 229 PHE A O 1
ATOM 1771 N N . GLN A 1 230 ? -0.689 -1.139 8.803 1.00 90.94 230 GLN A N 1
ATOM 1772 C CA . GLN A 1 230 ? -1.349 -1.484 7.543 1.00 90.94 230 GLN A CA 1
ATOM 1773 C C . GLN A 1 230 ? -0.368 -1.454 6.361 1.00 90.94 230 GLN A C 1
ATOM 1775 O O . GLN A 1 230 ? -0.484 -2.305 5.478 1.00 90.94 230 GLN A O 1
ATOM 1780 N N . ALA A 1 231 ? 0.627 -0.562 6.355 1.00 86.88 231 ALA A N 1
ATOM 1781 C CA . ALA A 1 231 ? 1.714 -0.594 5.373 1.00 86.88 231 ALA A CA 1
ATOM 1782 C C . ALA A 1 231 ? 2.564 -1.870 5.513 1.00 86.88 231 ALA A C 1
ATOM 1784 O O . ALA A 1 231 ? 2.865 -2.526 4.517 1.00 86.88 231 ALA A O 1
ATOM 1785 N N . LEU A 1 232 ? 2.876 -2.271 6.749 1.00 90.81 232 LEU A N 1
ATOM 1786 C CA . LEU A 1 232 ? 3.588 -3.521 7.040 1.00 90.81 232 LEU A CA 1
ATOM 1787 C C . LEU A 1 232 ? 2.776 -4.764 6.636 1.00 90.81 232 LEU A C 1
ATOM 1789 O O . LEU A 1 232 ? 3.310 -5.677 6.014 1.00 90.81 232 LEU A O 1
ATOM 1793 N N . LEU A 1 233 ? 1.466 -4.786 6.912 1.00 91.00 233 LEU A N 1
ATOM 1794 C CA . LEU A 1 233 ? 0.582 -5.846 6.409 1.00 91.00 233 LEU A CA 1
ATOM 1795 C C . LEU A 1 233 ? 0.536 -5.849 4.877 1.00 91.00 233 LEU A C 1
ATOM 1797 O O . LEU A 1 233 ? 0.599 -6.910 4.271 1.00 91.00 233 LEU A O 1
ATOM 1801 N N . SER A 1 234 ? 0.469 -4.684 4.230 1.00 89.25 234 SER A N 1
ATOM 1802 C CA . SER A 1 234 ? 0.488 -4.611 2.763 1.00 89.25 234 SER A CA 1
ATOM 1803 C C . SER A 1 234 ? 1.746 -5.261 2.193 1.00 89.25 234 SER A C 1
ATOM 1805 O O . SER A 1 234 ? 1.644 -6.015 1.233 1.00 89.25 234 SER A O 1
ATOM 1807 N N . GLN A 1 235 ? 2.905 -5.032 2.821 1.00 90.19 235 GLN A N 1
ATOM 1808 C CA . GLN A 1 235 ? 4.170 -5.673 2.462 1.00 90.19 235 GLN A CA 1
ATOM 1809 C C . GLN A 1 235 ? 4.127 -7.202 2.642 1.00 90.19 235 GLN A C 1
ATOM 1811 O O . GLN A 1 235 ? 4.556 -7.928 1.745 1.00 90.19 235 GLN A O 1
ATOM 1816 N N . ASP A 1 236 ? 3.604 -7.703 3.765 1.00 92.00 236 ASP A N 1
ATOM 1817 C CA . ASP A 1 236 ? 3.540 -9.145 4.058 1.00 92.00 236 ASP A CA 1
ATOM 1818 C C . ASP A 1 236 ? 2.692 -9.933 3.039 1.00 92.00 236 ASP A C 1
ATOM 1820 O O . ASP A 1 236 ? 2.979 -11.101 2.747 1.00 92.00 236 ASP A O 1
ATOM 1824 N N . TYR A 1 237 ? 1.637 -9.303 2.512 1.00 91.38 237 TYR A N 1
ATOM 1825 C CA . TYR A 1 237 ? 0.651 -9.922 1.621 1.00 91.38 237 TYR A CA 1
ATOM 1826 C C . TYR A 1 237 ? 0.868 -9.613 0.131 1.00 91.38 237 TYR A C 1
ATOM 1828 O O . TYR A 1 237 ? 0.058 -10.036 -0.697 1.00 91.38 237 TYR A O 1
ATOM 1836 N N . VAL A 1 238 ? 1.968 -8.941 -0.238 1.00 87.75 238 VAL A N 1
ATOM 1837 C CA . VAL A 1 238 ? 2.345 -8.737 -1.648 1.00 87.75 238 VAL A CA 1
ATOM 1838 C C . VAL A 1 238 ? 2.312 -10.077 -2.396 1.00 87.75 238 VAL A C 1
ATOM 1840 O O . VAL A 1 238 ? 2.924 -11.054 -1.957 1.00 87.75 238 VAL A O 1
ATOM 1843 N N . ARG A 1 239 ? 1.607 -10.097 -3.541 1.00 86.75 239 ARG A N 1
ATOM 1844 C CA . ARG A 1 239 ? 1.354 -11.275 -4.401 1.00 86.75 239 ARG A CA 1
ATOM 1845 C C . ARG A 1 239 ? 0.432 -12.344 -3.797 1.00 86.75 239 ARG A C 1
ATOM 1847 O O . ARG A 1 239 ? 0.565 -13.507 -4.180 1.00 86.75 239 ARG A O 1
ATOM 1854 N N . LYS A 1 240 ? -0.409 -11.996 -2.820 1.00 89.06 240 LYS A N 1
ATOM 1855 C CA . LYS A 1 240 ? -1.311 -12.945 -2.137 1.00 89.06 240 LYS A CA 1
ATOM 1856 C C . LYS A 1 240 ? -2.684 -12.362 -1.822 1.00 89.06 240 LYS A C 1
ATOM 1858 O O . LYS A 1 240 ? -3.692 -13.055 -1.904 1.00 89.06 240 LYS A O 1
ATOM 1863 N N . ALA A 1 241 ? -2.719 -11.126 -1.327 1.00 89.75 241 ALA A N 1
ATOM 1864 C CA . ALA A 1 241 ? -3.962 -10.428 -1.025 1.00 89.75 241 ALA A CA 1
ATOM 1865 C C . ALA A 1 241 ? -3.761 -8.912 -1.033 1.00 89.75 241 ALA A C 1
ATOM 1867 O O . ALA A 1 241 ? -2.727 -8.402 -0.598 1.00 89.75 241 ALA A O 1
ATOM 1868 N N . ASP A 1 242 ? -4.799 -8.189 -1.447 1.00 90.19 242 ASP A N 1
ATOM 1869 C CA . ASP A 1 242 ? -4.824 -6.733 -1.371 1.00 90.19 242 ASP A CA 1
ATOM 1870 C C . ASP A 1 242 ? -5.233 -6.276 0.037 1.00 90.19 242 ASP A C 1
ATOM 1872 O O . ASP A 1 242 ? -6.315 -6.598 0.533 1.00 90.19 242 ASP A O 1
ATOM 1876 N N . VAL A 1 243 ? -4.375 -5.486 0.687 1.00 89.25 243 VAL A N 1
ATOM 1877 C CA . VAL A 1 243 ? -4.658 -4.889 1.999 1.00 89.25 243 VAL A CA 1
ATOM 1878 C C . VAL A 1 243 ? -5.160 -3.462 1.796 1.00 89.25 243 VAL A C 1
ATOM 1880 O O . VAL A 1 243 ? -4.376 -2.528 1.635 1.00 89.25 243 VAL A O 1
ATOM 1883 N N . LEU A 1 244 ? -6.479 -3.280 1.814 1.00 88.25 244 LEU A N 1
ATOM 1884 C CA . LEU A 1 244 ? -7.106 -1.985 1.542 1.00 88.25 244 LEU A CA 1
ATOM 1885 C C . LEU A 1 244 ? -7.380 -1.194 2.823 1.00 88.25 244 LEU A C 1
ATOM 1887 O O . LEU A 1 244 ? -8.032 -1.674 3.751 1.00 88.25 244 LEU A O 1
ATOM 1891 N N . ASN A 1 245 ? -6.918 0.056 2.853 1.00 84.88 245 ASN A N 1
ATOM 1892 C CA . ASN A 1 245 ? -7.154 0.963 3.967 1.00 84.88 245 ASN A CA 1
ATOM 1893 C C . ASN A 1 245 ? -8.495 1.691 3.796 1.00 84.88 245 ASN A C 1
ATOM 1895 O O . ASN A 1 245 ? -8.771 2.313 2.767 1.00 84.88 245 ASN A O 1
ATOM 1899 N N . ARG A 1 246 ? -9.334 1.634 4.828 1.00 85.75 246 ARG A N 1
ATOM 1900 C CA . ARG A 1 246 ? -10.568 2.415 4.926 1.00 85.75 246 ARG A CA 1
ATOM 1901 C C . ARG A 1 246 ? -10.541 3.258 6.208 1.00 85.75 246 ARG A C 1
ATOM 1903 O O . ARG A 1 246 ? -11.424 3.142 7.035 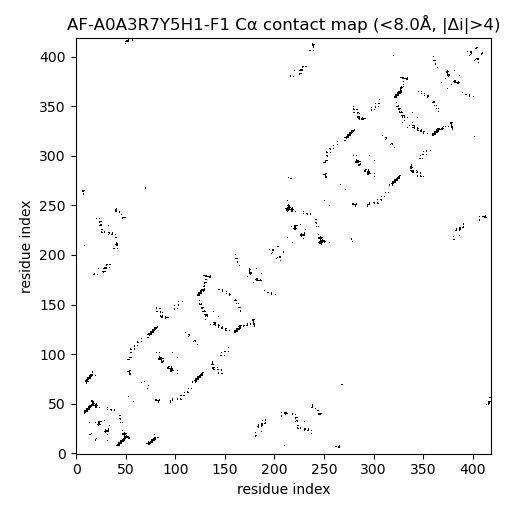1.00 85.75 246 ARG A O 1
ATOM 1910 N N . GLY A 1 247 ? -9.515 4.091 6.401 1.00 79.75 247 GLY A N 1
ATOM 1911 C CA . GLY A 1 247 ? -9.305 5.018 7.534 1.00 79.75 247 GLY A CA 1
ATOM 1912 C C . GLY A 1 247 ? -9.449 6.547 7.208 1.00 79.75 247 GLY A C 1
ATOM 1913 O O . GLY A 1 247 ? -8.781 6.986 6.297 1.00 79.75 247 GLY A O 1
ATOM 1914 N N . LEU A 1 248 ? -10.216 7.376 7.957 1.00 76.44 248 LEU A N 1
ATOM 1915 C CA . LEU A 1 248 ? -10.498 8.840 8.028 1.00 76.44 248 LEU A CA 1
ATOM 1916 C C . LEU A 1 248 ? -10.397 9.329 9.452 1.00 76.44 248 LEU A C 1
ATOM 1918 O O . LEU A 1 248 ? -11.218 9.082 10.336 1.00 76.44 248 LEU A O 1
ATOM 1922 N N . SER A 1 249 ? -9.489 10.249 9.625 1.00 81.44 249 SER A N 1
ATOM 1923 C CA . SER A 1 249 ? -9.316 10.863 10.905 1.00 81.44 249 SER A CA 1
ATOM 1924 C C . SER A 1 249 ? -10.601 11.397 11.543 1.00 81.44 249 SER A C 1
ATOM 1926 O O . SER A 1 249 ? -11.380 12.127 10.932 1.00 81.44 249 SER A O 1
ATOM 1928 N N . GLY A 1 250 ? -10.825 10.966 12.787 1.00 83.94 250 GLY A N 1
ATOM 1929 C CA . GLY A 1 250 ? -11.937 11.379 13.633 1.00 83.94 250 GLY A CA 1
ATOM 1930 C C . GLY A 1 250 ? -13.199 10.525 13.597 1.00 83.94 250 GLY A C 1
ATOM 1931 O O . GLY A 1 250 ? -14.071 10.800 14.419 1.00 83.94 250 GLY A O 1
ATOM 1932 N N . TRP A 1 251 ? -13.315 9.507 12.734 1.00 91.31 251 TRP A N 1
ATOM 1933 C CA . TRP A 1 251 ? -14.565 8.745 12.648 1.00 91.31 251 TRP A CA 1
ATOM 1934 C C . TRP A 1 251 ? -14.886 7.853 13.835 1.00 91.31 251 TRP A C 1
ATOM 1936 O O . TRP A 1 251 ? -14.002 7.349 14.528 1.00 91.31 251 TRP A O 1
ATOM 1946 N N . THR A 1 252 ? -16.191 7.683 14.032 1.00 95.62 252 THR A N 1
ATOM 1947 C CA . THR A 1 252 ? -16.822 6.928 15.113 1.00 95.62 252 THR A CA 1
ATOM 1948 C C . THR A 1 252 ? -17.628 5.770 14.539 1.00 95.62 252 THR A C 1
ATOM 1950 O O . THR A 1 252 ? -17.925 5.724 13.339 1.00 95.62 252 THR A O 1
ATOM 1953 N N . THR A 1 253 ? -18.058 4.852 15.400 1.00 96.31 253 THR A N 1
ATOM 1954 C CA . THR A 1 253 ? -18.978 3.780 15.001 1.00 96.31 253 THR A CA 1
ATOM 1955 C C . THR A 1 253 ? -20.302 4.314 14.441 1.00 96.31 253 THR A C 1
ATOM 1957 O O . THR A 1 253 ? -20.835 3.733 13.497 1.00 96.31 253 THR A O 1
ATOM 1960 N N . ARG A 1 254 ? -20.796 5.457 14.943 1.00 96.38 254 ARG A N 1
ATOM 1961 C CA . ARG A 1 254 ? -22.036 6.104 14.475 1.00 96.38 254 ARG A CA 1
ATOM 1962 C C . ARG A 1 254 ? -21.966 6.482 12.997 1.00 96.38 254 ARG A C 1
ATOM 1964 O O . ARG A 1 254 ? -22.920 6.262 12.254 1.00 96.38 254 ARG A O 1
ATOM 1971 N N . TRP A 1 255 ? -20.848 7.051 12.553 1.00 93.31 255 TRP A N 1
ATOM 1972 C CA . TRP A 1 255 ? -20.694 7.428 11.146 1.00 93.31 255 TRP A CA 1
ATOM 1973 C C . TRP A 1 255 ? -20.471 6.204 10.269 1.00 93.31 255 TRP A C 1
ATOM 1975 O O . TRP A 1 255 ? -21.101 6.090 9.221 1.00 93.31 255 TRP A O 1
ATOM 1985 N N . TRP A 1 256 ? -19.690 5.229 10.731 1.00 91.25 256 TRP A N 1
ATOM 1986 C CA . TRP A 1 256 ? -19.536 3.972 10.006 1.00 91.25 256 TRP A CA 1
ATOM 1987 C C . TRP A 1 256 ? -20.848 3.242 9.762 1.00 91.25 256 TRP A C 1
ATOM 1989 O O . TRP A 1 256 ? -21.073 2.777 8.651 1.00 91.25 256 TRP A O 1
ATOM 1999 N N . ARG A 1 257 ? -21.755 3.218 10.744 1.00 92.56 257 ARG A N 1
ATOM 2000 C CA . ARG A 1 257 ? -23.110 2.684 10.557 1.00 92.56 257 ARG A CA 1
ATOM 2001 C C . ARG A 1 257 ? -23.855 3.347 9.407 1.00 92.56 257 ARG A C 1
ATOM 2003 O O . ARG A 1 257 ? -24.511 2.657 8.638 1.00 92.56 257 ARG A O 1
ATOM 2010 N N . HIS A 1 258 ? -23.737 4.665 9.277 1.00 90.38 258 HIS A N 1
ATOM 2011 C CA . HIS A 1 258 ? -24.402 5.410 8.213 1.00 90.38 258 HIS A CA 1
ATOM 2012 C C . HIS A 1 258 ? -23.834 5.091 6.820 1.00 90.38 258 HIS A C 1
ATOM 2014 O O . HIS A 1 258 ? -24.590 4.985 5.857 1.00 90.38 258 HIS A O 1
ATOM 2020 N N . TYR A 1 259 ? -22.514 4.911 6.711 1.00 87.38 259 TYR A N 1
ATOM 2021 C CA . TYR A 1 259 ? -21.825 4.696 5.432 1.00 87.38 259 TYR A CA 1
ATOM 2022 C C . TYR A 1 259 ? -21.585 3.221 5.078 1.00 87.38 259 TYR A C 1
ATOM 2024 O O . TYR A 1 259 ? -21.080 2.925 3.995 1.00 87.38 259 TYR A O 1
ATOM 2032 N N . LEU A 1 260 ? -21.984 2.281 5.935 1.00 88.06 260 LEU A N 1
ATOM 2033 C CA . LEU A 1 260 ? -21.780 0.852 5.703 1.00 88.06 260 LEU A CA 1
ATOM 2034 C C . LEU A 1 260 ? -22.418 0.332 4.401 1.00 88.06 260 LEU A C 1
ATOM 2036 O O . LEU A 1 260 ? -21.721 -0.364 3.658 1.00 88.06 260 LEU A O 1
ATOM 2040 N N . PRO A 1 261 ? -23.640 0.757 4.009 1.00 88.31 261 PRO A N 1
ATOM 2041 C CA . PRO A 1 261 ? -24.209 0.354 2.726 1.00 88.31 261 PRO A CA 1
ATOM 2042 C C . PRO A 1 261 ? -23.392 0.852 1.534 1.00 88.31 261 PRO A C 1
ATOM 2044 O O . PRO A 1 261 ? -23.405 0.232 0.473 1.00 88.31 261 PRO A O 1
ATOM 2047 N N . GLN A 1 262 ? -22.717 1.999 1.675 1.00 85.25 262 GLN A N 1
ATOM 2048 C CA . GLN A 1 262 ? -21.801 2.481 0.650 1.00 85.25 262 GLN A CA 1
ATOM 2049 C C . GLN A 1 262 ? -20.580 1.569 0.578 1.00 85.25 262 GLN A C 1
ATOM 2051 O O . GLN A 1 262 ? -20.324 1.056 -0.503 1.00 85.25 262 GLN A O 1
ATOM 2056 N N . LEU A 1 263 ? -19.909 1.289 1.700 1.00 84.19 263 LEU A N 1
ATOM 2057 C CA . LEU A 1 263 ? -18.757 0.379 1.733 1.00 84.19 263 LEU A CA 1
ATOM 2058 C C . LEU A 1 263 ? -19.080 -0.981 1.092 1.00 84.19 263 LEU A C 1
ATOM 2060 O O . LEU A 1 263 ? -18.307 -1.474 0.277 1.00 84.19 263 LEU A O 1
ATOM 2064 N N . VAL A 1 264 ? -20.252 -1.551 1.393 1.00 86.56 264 VAL A N 1
ATOM 2065 C CA . VAL A 1 264 ? -20.703 -2.815 0.789 1.00 86.56 264 VAL A CA 1
ATOM 2066 C C . VAL A 1 264 ? -20.797 -2.717 -0.737 1.00 86.56 264 VAL A C 1
ATOM 2068 O O . VAL A 1 264 ? -20.330 -3.611 -1.440 1.00 86.56 264 VAL A O 1
ATOM 2071 N N . ARG A 1 265 ? -21.351 -1.618 -1.269 1.00 83.44 265 ARG A N 1
ATOM 2072 C CA . ARG A 1 265 ? -21.406 -1.384 -2.723 1.00 83.44 265 ARG A CA 1
ATOM 2073 C C . ARG A 1 265 ? -20.023 -1.198 -3.343 1.00 83.44 265 ARG A C 1
ATOM 2075 O O . ARG A 1 265 ? -19.831 -1.608 -4.479 1.00 83.44 265 ARG A O 1
ATOM 2082 N N . GLU A 1 266 ? -19.088 -0.580 -2.624 1.00 78.94 266 GLU A N 1
ATOM 2083 C CA . GLU A 1 266 ? -17.720 -0.346 -3.107 1.00 78.94 266 GLU A CA 1
ATOM 2084 C C . GLU A 1 266 ? -16.909 -1.636 -3.251 1.00 78.94 266 GLU A C 1
ATOM 2086 O O . GLU A 1 266 ? -16.066 -1.723 -4.143 1.00 78.94 266 GLU A O 1
ATOM 2091 N N . CYS A 1 267 ? -17.149 -2.628 -2.390 1.00 77.38 267 CYS A N 1
ATOM 2092 C CA . CYS A 1 267 ? -16.536 -3.949 -2.525 1.00 77.38 267 CYS A CA 1
ATOM 2093 C C . CYS A 1 267 ? -17.085 -4.709 -3.742 1.00 77.38 267 CYS A C 1
ATOM 2095 O O . CYS A 1 267 ? -16.341 -5.455 -4.373 1.00 77.38 267 CYS A O 1
ATOM 2097 N N . GLY A 1 268 ? -18.357 -4.506 -4.106 1.00 76.69 268 GLY A N 1
ATOM 2098 C CA . GLY A 1 268 ? -18.984 -5.207 -5.229 1.00 76.69 268 GLY A CA 1
ATOM 2099 C C . GLY A 1 268 ? -18.853 -6.728 -5.090 1.00 76.69 268 GLY A C 1
ATOM 2100 O O . GLY A 1 268 ? -19.120 -7.277 -4.022 1.00 76.69 268 GLY A O 1
ATOM 2101 N N . ASP A 1 269 ? -18.396 -7.392 -6.154 1.00 71.94 269 ASP A N 1
ATOM 2102 C CA . ASP A 1 269 ? -18.119 -8.838 -6.156 1.00 71.94 269 ASP A CA 1
ATOM 2103 C C . ASP A 1 269 ? -16.792 -9.200 -5.451 1.00 71.94 269 ASP A C 1
ATOM 2105 O O . ASP A 1 269 ? -16.557 -10.366 -5.132 1.00 71.94 269 ASP A O 1
ATOM 2109 N N . ASN A 1 270 ? -15.936 -8.213 -5.157 1.00 76.88 270 ASN A N 1
ATOM 2110 C CA . ASN A 1 270 ? -14.662 -8.402 -4.461 1.00 76.88 270 ASN A CA 1
ATOM 2111 C C . ASN A 1 270 ? -14.888 -8.398 -2.944 1.00 76.88 270 ASN A C 1
ATOM 2113 O O . ASN A 1 270 ? -14.535 -7.455 -2.230 1.00 76.88 270 ASN A O 1
ATOM 2117 N N . ALA A 1 271 ? -15.527 -9.461 -2.452 1.00 83.88 271 ALA A N 1
ATOM 2118 C CA . ALA A 1 271 ? -15.780 -9.644 -1.031 1.00 83.88 271 ALA A CA 1
ATOM 2119 C C . ALA A 1 271 ? -14.455 -9.742 -0.244 1.00 83.88 271 ALA A C 1
ATOM 2121 O O . ALA A 1 271 ? -13.591 -10.546 -0.605 1.00 83.88 271 ALA A O 1
ATOM 2122 N N . PRO A 1 272 ? -14.280 -8.979 0.852 1.00 90.75 272 PRO A N 1
ATOM 2123 C CA . PRO A 1 272 ? -13.106 -9.121 1.699 1.00 90.75 272 PRO A CA 1
ATOM 2124 C C . PRO A 1 272 ? -13.076 -10.510 2.345 1.00 90.75 272 PRO A C 1
ATOM 2126 O O . PRO A 1 272 ? -14.092 -11.019 2.822 1.00 90.75 272 PRO A O 1
ATOM 2129 N N . VAL A 1 273 ? -11.888 -11.111 2.407 1.00 92.31 273 VAL A N 1
ATOM 2130 C CA . VAL A 1 273 ? -11.672 -12.378 3.129 1.00 92.31 273 VAL A CA 1
ATOM 2131 C C . VAL A 1 273 ? -11.510 -12.161 4.637 1.00 92.31 273 VAL A C 1
ATOM 2133 O O . VAL A 1 273 ? -11.845 -13.039 5.432 1.00 92.31 273 VAL A O 1
ATOM 2136 N N . LEU A 1 274 ? -11.039 -10.978 5.040 1.00 94.81 274 LEU A N 1
ATOM 2137 C CA . LEU A 1 274 ? -10.869 -10.552 6.426 1.00 94.81 274 LEU A CA 1
ATOM 2138 C C . LEU A 1 274 ? -11.146 -9.051 6.547 1.00 94.81 274 LEU A C 1
ATOM 2140 O O . LEU A 1 274 ? -10.591 -8.255 5.793 1.00 94.81 274 LEU A O 1
ATOM 2144 N N . VAL A 1 275 ? -11.949 -8.663 7.538 1.00 94.88 275 VAL A N 1
ATOM 2145 C CA . VAL A 1 275 ? -12.141 -7.266 7.941 1.00 94.88 275 VAL A CA 1
ATOM 2146 C C . VAL A 1 275 ? -11.571 -7.049 9.339 1.00 94.88 275 VAL A C 1
ATOM 2148 O O . VAL A 1 275 ? -11.987 -7.688 10.310 1.00 94.88 275 VAL A O 1
ATOM 2151 N N . LEU A 1 276 ? -10.633 -6.107 9.434 1.00 95.44 276 LEU A N 1
ATOM 2152 C CA . LEU A 1 276 ? -10.109 -5.587 10.691 1.00 95.44 276 LEU A CA 1
ATOM 2153 C C . LEU A 1 276 ? -10.965 -4.401 11.151 1.00 95.44 276 LEU A C 1
ATOM 2155 O O . LEU A 1 276 ? -11.067 -3.410 10.433 1.00 95.44 276 LEU A O 1
ATOM 2159 N N . ILE A 1 277 ? -11.563 -4.477 12.340 1.00 95.75 277 ILE A N 1
ATOM 2160 C CA . ILE A 1 277 ? -12.377 -3.391 12.903 1.00 95.75 277 ILE A CA 1
ATOM 2161 C C . ILE A 1 277 ? -11.620 -2.756 14.072 1.00 95.75 277 ILE A C 1
ATOM 2163 O O . ILE A 1 277 ? -11.522 -3.348 15.145 1.00 95.75 277 ILE A O 1
ATOM 2167 N N . ALA A 1 278 ? -11.107 -1.541 13.867 1.00 95.06 278 ALA A N 1
ATOM 2168 C CA . ALA A 1 278 ? -10.326 -0.778 14.846 1.00 95.06 278 ALA A CA 1
ATOM 2169 C C . ALA A 1 278 ? -11.036 0.536 15.239 1.00 95.06 278 ALA A C 1
ATOM 2171 O O . ALA A 1 278 ? -10.532 1.634 15.019 1.00 95.06 278 ALA A O 1
ATOM 2172 N N . LEU A 1 279 ? -12.241 0.426 15.811 1.00 95.56 279 LEU A N 1
ATOM 2173 C CA . LEU A 1 279 ? -13.092 1.563 16.196 1.00 95.56 279 LEU A CA 1
ATOM 2174 C C . LEU A 1 279 ? -13.236 1.683 17.716 1.00 95.56 279 LEU A C 1
ATOM 2176 O O . LEU A 1 279 ? -13.134 0.701 18.447 1.00 95.56 279 LEU A O 1
ATOM 2180 N N . GLY A 1 280 ? -13.553 2.884 18.202 1.00 95.50 280 GLY A N 1
ATOM 2181 C CA . GLY A 1 280 ? -13.783 3.148 19.627 1.00 95.50 280 GLY A CA 1
ATOM 2182 C C . GLY A 1 280 ? -12.921 4.262 20.204 1.00 95.50 280 GLY A C 1
ATOM 2183 O O . GLY A 1 280 ? -13.295 4.869 21.202 1.00 95.50 280 GLY A O 1
ATOM 2184 N N . ALA A 1 281 ? -11.786 4.584 19.574 1.00 94.75 281 ALA A N 1
ATOM 2185 C CA . ALA A 1 281 ? -10.883 5.591 20.124 1.00 94.75 281 ALA A CA 1
ATOM 2186 C C . ALA A 1 281 ? -11.531 6.982 20.091 1.00 94.75 281 ALA A C 1
ATOM 2188 O O . ALA A 1 281 ? -11.390 7.741 21.044 1.00 94.75 281 ALA A O 1
ATOM 2189 N N . ASN A 1 282 ? -12.238 7.321 19.010 1.00 95.62 282 ASN A N 1
ATOM 2190 C CA . ASN A 1 282 ? -12.980 8.580 18.883 1.00 95.62 282 ASN A CA 1
ATOM 2191 C C . ASN A 1 282 ? -14.321 8.531 19.626 1.00 95.62 282 ASN A C 1
ATOM 2193 O O . ASN A 1 282 ? -14.688 9.514 20.258 1.00 95.62 282 ASN A O 1
ATOM 2197 N N . ASP A 1 283 ? -15.005 7.383 19.609 1.00 98.06 283 ASP A N 1
ATOM 2198 C CA . ASP A 1 283 ? -16.240 7.138 20.365 1.00 98.06 283 ASP A CA 1
ATOM 2199 C C . ASP A 1 283 ? -16.059 7.446 21.865 1.00 98.06 283 ASP A C 1
ATOM 2201 O O . ASP A 1 283 ? -16.932 8.049 22.489 1.00 98.06 283 ASP A O 1
ATOM 2205 N N . ALA A 1 284 ? -14.878 7.112 22.405 1.00 97.31 284 ALA A N 1
ATOM 2206 C CA . ALA A 1 284 ? -14.471 7.351 23.788 1.00 97.31 284 ALA A CA 1
ATOM 2207 C C . ALA A 1 284 ? -14.106 8.810 24.133 1.00 97.31 284 ALA A C 1
ATOM 2209 O O . ALA A 1 284 ? -13.718 9.082 25.274 1.00 97.31 284 ALA A O 1
ATOM 2210 N N . SER A 1 285 ? -14.206 9.759 23.193 1.00 97.25 285 SER A N 1
ATOM 2211 C CA . SER A 1 285 ? -14.086 11.190 23.509 1.00 97.25 285 SER A CA 1
ATOM 2212 C C . SER A 1 285 ? -15.104 11.593 24.579 1.00 97.25 285 SER A C 1
ATOM 2214 O O . SER A 1 285 ? -16.216 11.068 24.631 1.00 97.25 285 SER A O 1
ATOM 2216 N N . LEU A 1 286 ? -14.733 12.526 25.453 1.00 97.00 286 LEU A N 1
ATOM 2217 C CA . LEU A 1 286 ? -15.609 13.007 26.515 1.00 97.00 286 LEU A CA 1
ATOM 2218 C C . LEU A 1 286 ? -16.741 13.861 25.937 1.00 97.00 286 LEU A C 1
ATOM 2220 O O . LEU A 1 286 ? -16.507 14.757 25.128 1.00 97.00 286 LEU A O 1
ATOM 2224 N N . ALA A 1 287 ? -17.965 13.650 26.425 1.00 94.75 287 ALA A N 1
ATOM 2225 C CA . ALA A 1 287 ? -19.129 14.452 26.041 1.00 94.75 287 ALA A CA 1
ATOM 2226 C C . ALA A 1 287 ? -18.989 15.946 26.404 1.00 94.75 287 ALA A C 1
ATOM 2228 O O . ALA A 1 287 ? -19.650 16.790 25.809 1.00 94.75 287 ALA A O 1
ATOM 2229 N N . SER A 1 288 ? -18.134 16.271 27.377 1.00 94.25 288 SER A N 1
ATOM 2230 C CA . SER A 1 288 ? -17.808 17.640 27.797 1.00 94.25 288 SER A CA 1
ATOM 2231 C C . SER A 1 288 ? -16.546 18.207 27.137 1.00 94.25 288 SER A C 1
ATOM 2233 O O . SER A 1 288 ? -16.157 19.329 27.452 1.00 94.25 288 SER A O 1
ATOM 2235 N N . GLY A 1 289 ? -15.864 17.417 26.304 1.00 92.12 289 GLY A N 1
ATOM 2236 C CA . GLY A 1 289 ? -14.582 17.771 25.704 1.00 92.12 289 GLY A CA 1
ATOM 2237 C C . GLY A 1 289 ? -14.702 18.543 24.394 1.00 92.12 289 GLY A C 1
ATOM 2238 O O . GLY A 1 289 ? -15.779 18.690 23.813 1.00 92.12 289 GLY A O 1
ATOM 2239 N N . GLU A 1 290 ? -13.568 19.008 23.879 1.00 91.31 290 GLU A N 1
ATOM 2240 C CA . GLU A 1 290 ? -13.516 19.724 22.598 1.00 91.31 290 GLU A CA 1
ATOM 2241 C C . GLU A 1 290 ? -13.987 18.838 21.433 1.00 91.31 290 GLU A C 1
ATOM 2243 O O . GLU A 1 290 ? -14.724 19.296 20.559 1.00 91.31 290 GLU A O 1
ATOM 2248 N N . SER A 1 291 ? -13.675 17.540 21.470 1.00 92.50 291 SER A N 1
ATOM 2249 C CA . SER A 1 291 ? -14.103 16.542 20.485 1.00 92.50 291 SER A CA 1
ATOM 2250 C C . SER A 1 291 ? -15.461 15.902 20.802 1.00 92.50 291 SER A C 1
ATOM 2252 O O . SER A 1 291 ? -15.744 14.823 20.282 1.00 92.50 291 SER A O 1
ATOM 2254 N N . HIS A 1 292 ? -16.323 16.525 21.615 1.00 94.00 292 HIS A N 1
ATOM 2255 C CA . HIS A 1 292 ? -17.629 15.973 22.020 1.00 94.00 292 HIS A CA 1
ATOM 2256 C C . HIS A 1 292 ? -18.509 15.490 20.854 1.00 94.00 292 HIS A C 1
ATOM 2258 O O . HIS A 1 292 ? -19.278 14.548 21.021 1.00 94.00 292 HIS A O 1
ATOM 2264 N N . ILE A 1 293 ? -18.383 16.069 19.653 1.00 93.75 293 ILE A N 1
ATOM 2265 C CA . ILE A 1 293 ? -19.104 15.606 18.452 1.00 93.75 293 ILE A CA 1
ATOM 2266 C C . ILE A 1 293 ? -18.767 14.153 18.065 1.00 93.75 293 ILE A C 1
ATOM 2268 O O . ILE A 1 293 ? -19.555 13.482 17.399 1.00 93.75 293 ILE A O 1
ATOM 2272 N N . ARG A 1 294 ? -17.598 13.661 18.491 1.00 94.38 294 ARG A N 1
ATOM 2273 C CA . ARG A 1 294 ? -17.135 12.282 18.299 1.00 94.38 294 ARG A CA 1
ATOM 2274 C C . ARG A 1 294 ? -17.617 11.342 19.404 1.00 94.38 294 ARG A C 1
ATOM 2276 O O . ARG A 1 294 ? -17.507 10.133 19.248 1.00 94.38 294 ARG A O 1
ATOM 2283 N N . HIS A 1 295 ? -18.172 11.866 20.496 1.00 97.75 295 HIS A N 1
ATOM 2284 C CA . HIS A 1 295 ? -18.676 11.035 21.578 1.00 97.75 295 HIS A CA 1
ATOM 2285 C C . HIS A 1 295 ? -19.843 10.158 21.099 1.00 97.75 295 HIS A C 1
ATOM 2287 O O . HIS A 1 295 ? -20.837 10.641 20.532 1.00 97.75 295 HIS A O 1
ATOM 2293 N N . VAL A 1 296 ? -19.733 8.858 21.366 1.00 98.31 296 VAL A N 1
ATOM 2294 C CA . VAL A 1 296 ? -20.792 7.873 21.131 1.00 98.31 296 VAL A CA 1
ATOM 2295 C C . VAL A 1 296 ? -21.069 7.166 22.452 1.00 98.31 296 VAL A C 1
ATOM 2297 O O . VAL A 1 296 ? -20.179 6.470 22.924 1.00 98.31 296 VAL A O 1
ATOM 2300 N N . PRO A 1 297 ? -22.265 7.304 23.057 1.00 98.44 297 PRO A N 1
ATOM 2301 C CA . PRO A 1 297 ? -22.601 6.629 24.308 1.00 98.44 297 PRO A CA 1
ATOM 2302 C C . PRO A 1 297 ? -22.283 5.133 24.269 1.00 98.44 297 PRO A C 1
ATOM 2304 O O . PRO A 1 297 ? -22.493 4.474 23.252 1.00 98.44 297 PRO A O 1
ATOM 2307 N N . LEU A 1 298 ? -21.818 4.579 25.390 1.00 98.44 298 LEU A N 1
ATOM 2308 C CA . LEU A 1 298 ? -21.252 3.227 25.432 1.00 98.44 298 LEU A CA 1
ATOM 2309 C C . LEU A 1 298 ? -22.224 2.134 24.936 1.00 98.44 298 LEU A C 1
ATOM 2311 O O . LEU A 1 298 ? -21.804 1.185 24.275 1.00 98.44 298 LEU A O 1
ATOM 2315 N N . ASP A 1 299 ? -23.524 2.275 25.203 1.00 98.50 299 ASP A N 1
ATOM 2316 C CA . ASP A 1 299 ? -24.544 1.341 24.704 1.00 98.50 299 ASP A CA 1
ATOM 2317 C C . ASP A 1 299 ? -24.775 1.476 23.194 1.00 98.50 299 ASP A C 1
ATOM 2319 O O . ASP A 1 299 ? -24.923 0.468 22.499 1.00 98.50 299 ASP A O 1
ATOM 2323 N N . GLU A 1 300 ? -24.725 2.703 22.666 1.00 98.62 300 GLU A N 1
ATOM 2324 C CA . GLU A 1 300 ? -24.775 2.960 21.225 1.00 98.62 300 GLU A CA 1
ATOM 2325 C C . GLU A 1 300 ? -23.536 2.374 20.539 1.00 98.62 300 GLU A C 1
ATOM 2327 O O . GLU A 1 300 ? -23.673 1.670 19.545 1.00 98.62 300 GLU A O 1
ATOM 2332 N N . TYR A 1 301 ? -22.340 2.562 21.108 1.00 98.69 301 TYR A N 1
ATOM 2333 C CA . TYR A 1 301 ? -21.098 1.962 20.610 1.00 98.69 301 TYR A CA 1
ATOM 2334 C C . TYR A 1 301 ? -21.217 0.436 20.503 1.00 98.69 301 TYR A C 1
ATOM 2336 O O . TYR A 1 301 ? -20.964 -0.131 19.439 1.00 98.69 301 TYR A O 1
ATOM 2344 N N . ARG A 1 302 ? -21.692 -0.239 21.563 1.00 98.75 302 ARG A N 1
ATOM 2345 C CA . ARG A 1 302 ? -21.919 -1.694 21.539 1.00 98.75 302 ARG A CA 1
ATOM 2346 C C . ARG A 1 302 ? -22.909 -2.112 20.453 1.00 98.75 302 ARG A C 1
ATOM 2348 O O . ARG A 1 302 ? -22.673 -3.108 19.770 1.00 98.75 302 ARG A O 1
ATOM 2355 N N . SER A 1 303 ? -24.024 -1.391 20.320 1.00 98.56 303 SER A N 1
ATOM 2356 C CA . SER A 1 303 ? -25.027 -1.668 19.286 1.00 98.56 303 SER A CA 1
ATOM 2357 C C . SER A 1 303 ? -24.438 -1.489 17.889 1.00 98.56 303 SER A C 1
ATOM 2359 O O . SER A 1 303 ? -24.565 -2.375 17.048 1.00 98.56 303 SER A O 1
ATOM 2361 N N . ASN A 1 304 ? -23.713 -0.393 17.666 1.00 98.50 304 ASN A N 1
ATOM 2362 C CA . ASN A 1 304 ? -23.105 -0.082 16.383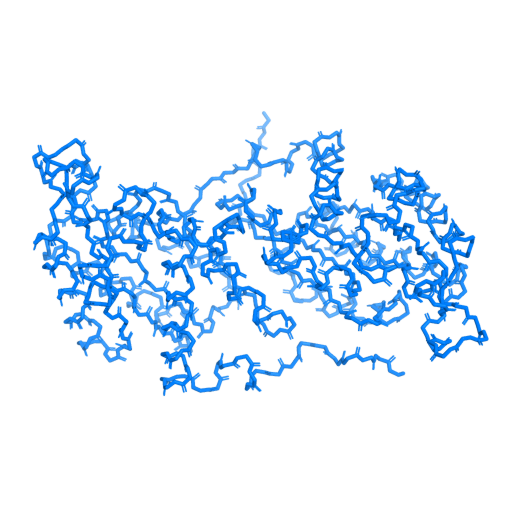 1.00 98.50 304 ASN A CA 1
ATOM 2363 C C . ASN A 1 304 ? -22.090 -1.151 15.967 1.00 98.50 304 ASN A C 1
ATOM 2365 O O . ASN A 1 304 ? -22.108 -1.576 14.817 1.00 98.50 304 ASN A O 1
ATOM 2369 N N . LEU A 1 305 ? -21.234 -1.631 16.876 1.00 98.44 305 LEU A N 1
ATOM 2370 C CA . LEU A 1 305 ? -20.290 -2.710 16.561 1.00 98.44 305 LEU A CA 1
ATOM 2371 C C . LEU A 1 305 ? -21.005 -4.001 16.127 1.00 98.44 305 LEU A C 1
ATOM 2373 O O . LEU A 1 305 ? -20.590 -4.630 15.152 1.00 98.44 305 LEU A O 1
ATOM 2377 N N . ARG A 1 306 ? -22.090 -4.386 16.819 1.00 98.56 306 ARG A N 1
ATOM 2378 C CA . ARG A 1 306 ? -22.886 -5.572 16.456 1.00 98.56 306 ARG A CA 1
ATOM 2379 C C . ARG A 1 306 ? -23.527 -5.421 15.088 1.00 98.56 306 ARG A C 1
ATOM 2381 O O . ARG A 1 306 ? -23.432 -6.333 14.270 1.00 98.56 306 ARG A O 1
ATOM 2388 N N . ASP A 1 307 ? -24.130 -4.270 14.835 1.00 97.75 307 ASP A N 1
ATOM 2389 C CA . ASP A 1 307 ? -24.772 -3.991 13.561 1.00 97.75 307 ASP A CA 1
ATOM 2390 C C . ASP A 1 307 ? -23.768 -3.945 12.401 1.00 97.75 307 ASP A C 1
ATOM 2392 O O . ASP A 1 307 ? -24.058 -4.476 11.331 1.00 97.75 307 ASP A O 1
ATOM 2396 N N . ILE A 1 308 ? -22.583 -3.348 12.609 1.00 96.38 308 ILE A N 1
ATOM 2397 C CA . ILE A 1 308 ? -21.514 -3.316 11.601 1.00 96.38 308 ILE A CA 1
ATOM 2398 C C . ILE A 1 308 ? -21.151 -4.742 11.186 1.00 96.38 308 ILE A C 1
ATOM 2400 O O . ILE A 1 308 ? -21.145 -5.066 9.999 1.00 96.38 308 ILE A O 1
ATOM 2404 N N . VAL A 1 309 ? -20.897 -5.614 12.164 1.00 96.75 309 VAL A N 1
ATOM 2405 C CA . VAL A 1 309 ? -20.591 -7.024 11.898 1.00 96.75 309 VAL A CA 1
ATOM 2406 C C . VAL A 1 309 ? -21.765 -7.727 11.222 1.00 96.75 309 VAL A C 1
ATOM 2408 O O . VAL A 1 309 ? -21.550 -8.499 10.293 1.00 96.75 309 VAL A O 1
ATOM 2411 N N . HIS A 1 310 ? -22.998 -7.493 11.670 1.00 96.50 310 HIS A N 1
ATOM 2412 C CA . HIS A 1 310 ? -24.178 -8.151 11.114 1.00 96.50 310 HIS A CA 1
ATOM 2413 C C . HIS A 1 310 ? -24.387 -7.810 9.633 1.00 96.50 310 HIS A C 1
ATOM 2415 O O . HIS A 1 310 ? -24.590 -8.707 8.811 1.00 96.50 310 HIS A O 1
ATOM 2421 N N . GLU A 1 311 ? -24.298 -6.530 9.277 1.00 94.44 311 GLU A N 1
ATOM 2422 C CA . GLU A 1 311 ? -24.462 -6.066 7.901 1.00 94.44 311 GLU A CA 1
ATOM 2423 C C . GLU A 1 311 ? -23.324 -6.575 7.003 1.00 94.44 311 GLU A C 1
ATOM 2425 O O . GLU A 1 311 ? -23.590 -7.114 5.928 1.00 94.44 311 GLU A O 1
ATOM 2430 N N . LEU A 1 312 ? -22.073 -6.532 7.478 1.00 92.81 312 LEU A N 1
ATOM 2431 C CA . LEU A 1 312 ? -20.928 -7.069 6.735 1.00 92.81 312 LEU A CA 1
ATOM 2432 C C . LEU A 1 312 ? -20.983 -8.594 6.580 1.00 92.81 312 LEU A C 1
ATOM 2434 O O . LEU A 1 312 ? -20.700 -9.087 5.496 1.00 92.81 312 LEU A O 1
ATOM 2438 N N . ARG A 1 313 ? -21.390 -9.354 7.605 1.00 93.62 313 ARG A N 1
ATOM 2439 C CA . ARG A 1 313 ? -21.607 -10.814 7.496 1.00 93.62 313 ARG A CA 1
ATOM 2440 C C . ARG A 1 313 ? -22.726 -11.151 6.513 1.00 93.62 313 ARG A C 1
ATOM 2442 O O . ARG A 1 313 ? -22.664 -12.172 5.833 1.00 93.62 313 ARG A O 1
ATOM 2449 N N . THR A 1 314 ? -23.756 -10.308 6.447 1.00 93.81 314 THR A N 1
ATOM 2450 C CA . THR A 1 314 ? -24.871 -10.483 5.509 1.00 93.81 314 THR A CA 1
ATOM 2451 C C . THR A 1 314 ? -24.417 -10.249 4.070 1.00 93.81 314 THR A C 1
ATOM 2453 O O . THR A 1 314 ? -24.779 -11.027 3.187 1.00 93.81 314 THR A O 1
ATOM 2456 N N . ALA A 1 315 ? -23.603 -9.214 3.846 1.00 90.81 315 ALA A N 1
ATOM 2457 C CA . ALA A 1 315 ? -23.036 -8.893 2.541 1.00 90.81 315 ALA A CA 1
ATOM 2458 C C . ALA A 1 315 ? -21.942 -9.885 2.103 1.00 90.81 315 ALA A C 1
ATOM 2460 O O . ALA A 1 315 ? -21.911 -10.301 0.948 1.00 90.81 315 ALA A O 1
ATOM 2461 N N . PHE A 1 316 ? -21.075 -10.301 3.028 1.00 91.44 316 PHE A N 1
ATOM 2462 C CA . PHE A 1 316 ? -19.865 -11.081 2.765 1.00 91.44 316 PHE A CA 1
ATOM 2463 C C . PHE A 1 316 ? -19.830 -12.322 3.663 1.00 91.44 316 PHE A C 1
ATOM 2465 O O . PHE A 1 316 ? -19.176 -12.351 4.705 1.00 91.44 316 PHE A O 1
ATOM 2472 N N . ARG A 1 317 ? -20.560 -13.368 3.259 1.00 89.88 317 ARG A N 1
ATOM 2473 C CA . ARG A 1 317 ? -20.814 -14.558 4.096 1.00 89.88 317 ARG A CA 1
ATOM 2474 C C . ARG A 1 317 ? -19.554 -15.291 4.555 1.00 89.88 317 ARG A C 1
ATOM 2476 O O . ARG A 1 317 ? -19.520 -15.790 5.676 1.00 89.88 317 ARG A O 1
ATOM 2483 N N . GLU A 1 318 ? -18.532 -15.335 3.707 1.00 89.62 318 GLU A N 1
ATOM 2484 C CA . GLU A 1 318 ? -17.276 -16.036 3.998 1.00 89.62 318 GLU A CA 1
ATOM 2485 C C . GLU A 1 318 ? -16.250 -15.163 4.740 1.00 89.62 318 GLU A C 1
ATOM 2487 O O . GLU A 1 318 ? -15.256 -15.687 5.254 1.00 89.62 318 GLU A O 1
ATOM 2492 N N . CYS A 1 319 ? -16.505 -13.852 4.847 1.00 92.75 319 CYS A N 1
ATOM 2493 C CA . CYS A 1 319 ? -15.595 -12.887 5.456 1.00 92.75 319 CYS A CA 1
ATOM 2494 C C . CYS A 1 319 ? -15.325 -13.228 6.924 1.00 92.75 319 CYS A C 1
ATOM 2496 O O . CYS A 1 319 ? -16.238 -13.470 7.722 1.00 92.75 319 CYS A O 1
ATOM 2498 N N . LYS A 1 320 ? -14.048 -13.204 7.300 1.00 95.88 320 LYS A N 1
ATOM 2499 C CA . LYS A 1 320 ? -13.607 -13.281 8.693 1.00 95.88 320 LYS A CA 1
ATOM 2500 C C . LYS A 1 320 ? -13.518 -11.886 9.297 1.00 95.88 320 LYS A C 1
ATOM 2502 O O . LYS A 1 320 ? -13.432 -10.889 8.586 1.00 95.88 320 LYS A O 1
ATOM 2507 N N . PHE A 1 321 ? -13.546 -11.810 10.622 1.00 96.56 321 PHE A N 1
ATOM 2508 C CA . PHE A 1 321 ? -13.514 -10.541 11.346 1.00 96.56 321 PHE A CA 1
ATOM 2509 C C . PHE A 1 321 ? -12.467 -10.595 12.447 1.00 96.56 321 PHE A C 1
ATOM 2511 O O . PHE A 1 321 ? -12.256 -11.644 13.054 1.00 96.56 321 PHE A O 1
ATOM 2518 N N . LEU A 1 322 ? -11.822 -9.470 12.712 1.00 97.00 322 LEU A N 1
ATOM 2519 C CA . LEU A 1 322 ? -10.875 -9.314 13.807 1.00 97.00 322 LEU A CA 1
ATOM 2520 C C . LEU A 1 322 ? -11.083 -7.932 14.422 1.00 97.00 322 LEU A C 1
ATOM 2522 O O . LEU A 1 322 ? -11.059 -6.932 13.707 1.00 97.00 322 LEU A O 1
ATOM 2526 N N . PHE A 1 323 ? -11.301 -7.868 15.733 1.00 97.81 323 PHE A N 1
ATOM 2527 C CA . PHE A 1 323 ? -11.419 -6.596 16.443 1.00 97.81 323 PHE A CA 1
ATOM 2528 C C . PHE A 1 323 ? -10.075 -6.144 17.004 1.00 97.81 323 PHE A C 1
ATOM 2530 O O . PHE A 1 323 ? -9.331 -6.945 17.566 1.00 97.81 323 PHE A O 1
ATOM 2537 N N . LEU A 1 324 ? -9.809 -4.843 16.929 1.00 97.06 324 LEU A N 1
ATOM 2538 C CA . LEU A 1 324 ? -8.846 -4.157 17.785 1.00 97.06 324 LEU A CA 1
ATOM 2539 C C . LEU A 1 324 ? -9.631 -3.268 18.743 1.00 97.06 324 LEU A C 1
ATOM 2541 O O . LEU A 1 324 ? -10.451 -2.454 18.312 1.00 97.06 324 LEU A O 1
ATOM 2545 N N . THR A 1 325 ? -9.373 -3.401 20.042 1.00 98.25 325 THR A N 1
ATOM 2546 C CA . THR A 1 325 ? -9.885 -2.428 21.015 1.00 98.25 325 THR A CA 1
ATOM 2547 C C . THR A 1 325 ? -9.238 -1.058 20.770 1.00 98.25 325 THR A C 1
ATOM 2549 O O . THR A 1 325 ? -8.155 -0.999 20.181 1.00 98.25 325 THR A O 1
ATOM 2552 N N . PRO A 1 326 ? -9.860 0.064 21.180 1.00 96.94 326 PRO A N 1
ATOM 2553 C CA . PRO A 1 326 ? -9.152 1.339 21.232 1.00 96.94 326 PRO A CA 1
ATOM 2554 C C . PRO A 1 326 ? -7.929 1.246 22.161 1.00 96.94 326 PRO A C 1
ATOM 2556 O O . PRO A 1 326 ? -8.077 0.734 23.270 1.00 96.94 326 PRO A O 1
ATOM 2559 N N . PRO A 1 327 ? -6.748 1.748 21.759 1.00 97.00 327 PRO A N 1
ATOM 2560 C CA . PRO A 1 327 ? -5.552 1.677 22.593 1.00 97.00 327 PRO A CA 1
ATOM 2561 C C . PRO A 1 327 ? -5.621 2.614 23.801 1.00 97.00 327 PRO A C 1
ATOM 2563 O O . PRO A 1 327 ? -6.490 3.485 23.888 1.00 97.00 327 PRO A O 1
ATOM 2566 N N . ALA A 1 328 ? -4.688 2.442 24.738 1.00 97.62 328 ALA A N 1
ATOM 2567 C CA . ALA A 1 328 ? -4.568 3.309 25.900 1.00 97.62 328 ALA A CA 1
ATOM 2568 C C . ALA A 1 328 ? -4.213 4.749 25.495 1.00 97.62 328 ALA A C 1
ATOM 2570 O O . ALA A 1 328 ? -3.593 4.993 24.461 1.00 97.62 328 ALA A O 1
ATOM 2571 N N . VAL A 1 329 ? -4.614 5.709 26.330 1.00 96.88 329 VAL A N 1
ATOM 2572 C CA . VAL A 1 329 ? -4.394 7.143 26.096 1.00 96.88 329 VAL A CA 1
ATOM 2573 C C . VAL A 1 329 ? -3.389 7.678 27.107 1.00 96.88 329 VAL A C 1
ATOM 2575 O O . VAL A 1 329 ? -3.617 7.613 28.315 1.00 96.88 329 VAL A O 1
ATOM 2578 N N . ASP A 1 330 ? -2.296 8.264 26.624 1.00 96.88 330 ASP A N 1
ATOM 2579 C CA . ASP A 1 330 ? -1.354 8.995 27.469 1.00 96.88 330 ASP A CA 1
ATOM 2580 C C . ASP A 1 330 ? -1.902 10.400 27.751 1.00 96.88 330 ASP A C 1
ATOM 2582 O O . ASP A 1 330 ? -1.703 11.354 26.993 1.00 96.88 330 ASP A O 1
ATOM 2586 N N . ASN A 1 331 ? -2.588 10.529 28.885 1.00 95.69 331 ASN A N 1
ATOM 2587 C CA . ASN A 1 331 ? -3.142 11.797 29.349 1.00 95.69 331 ASN A CA 1
ATOM 2588 C C . ASN A 1 331 ? -2.098 12.836 29.795 1.00 95.69 331 ASN A C 1
ATOM 2590 O O . ASN A 1 331 ? -2.486 13.941 30.168 1.00 95.69 331 ASN A O 1
ATOM 2594 N N . THR A 1 332 ? -0.796 12.522 29.761 1.00 94.25 332 THR A N 1
ATOM 2595 C CA . THR A 1 332 ? 0.262 13.531 29.946 1.00 94.25 332 THR A CA 1
ATOM 2596 C C . THR A 1 332 ? 0.549 14.313 28.662 1.00 94.25 332 THR A C 1
ATOM 2598 O O . THR A 1 332 ? 1.046 15.437 28.731 1.00 94.25 332 THR A O 1
ATOM 2601 N N . LYS A 1 333 ? 0.202 13.744 27.498 1.00 94.38 333 LYS A N 1
ATOM 2602 C CA . LYS A 1 333 ? 0.357 14.365 26.174 1.00 94.38 333 LYS A CA 1
ATOM 2603 C C . LYS A 1 333 ? -0.975 14.754 25.541 1.00 94.38 333 LYS A C 1
ATOM 2605 O O . LYS A 1 333 ? -1.057 15.808 24.915 1.00 94.38 333 LYS A O 1
ATOM 2610 N N . TRP A 1 334 ? -2.012 13.932 25.708 1.00 93.94 334 TRP A N 1
ATOM 2611 C CA . TRP A 1 334 ? -3.349 14.230 25.197 1.00 93.94 334 TRP A CA 1
ATOM 2612 C C . TRP A 1 334 ? -4.195 14.961 26.233 1.00 93.94 334 TRP A C 1
ATOM 2614 O O . TRP A 1 334 ? -4.195 14.593 27.409 1.00 93.94 334 TRP A O 1
ATOM 2624 N N . ASN A 1 335 ? -4.970 15.953 25.786 1.00 93.31 335 ASN A N 1
ATOM 2625 C CA . ASN A 1 335 ? -5.799 16.774 26.661 1.00 93.31 335 ASN A CA 1
ATOM 2626 C C . ASN A 1 335 ? -6.796 15.907 27.476 1.00 93.31 335 ASN A C 1
ATOM 2628 O O . ASN A 1 335 ? -7.719 15.326 26.893 1.00 93.31 335 ASN A O 1
ATOM 2632 N N . PRO A 1 336 ? -6.668 15.834 28.817 1.00 93.12 336 PRO A N 1
ATOM 2633 C CA . PRO A 1 336 ? -7.549 15.021 29.654 1.00 93.12 336 PRO A CA 1
ATOM 2634 C C . PRO A 1 336 ? -8.975 15.577 29.758 1.00 93.12 336 PRO A C 1
ATOM 2636 O O . PRO A 1 336 ? -9.867 14.855 30.195 1.00 93.12 336 PRO A O 1
ATOM 2639 N N . THR A 1 337 ? -9.222 16.829 29.352 1.00 93.62 337 THR A N 1
ATOM 2640 C CA . THR A 1 337 ? -10.594 17.352 29.228 1.00 93.62 337 THR A CA 1
ATOM 2641 C C . THR A 1 337 ? -11.281 16.894 27.941 1.00 93.62 337 THR A C 1
ATOM 2643 O O . THR A 1 337 ? -12.500 16.995 27.841 1.00 93.62 337 THR A O 1
ATOM 2646 N N . ASP A 1 338 ? -10.525 16.342 26.987 1.00 92.75 338 ASP A N 1
ATOM 2647 C CA . ASP A 1 338 ? -11.025 15.830 25.711 1.00 92.75 338 ASP A CA 1
ATOM 2648 C C . ASP A 1 338 ? -11.196 14.305 25.706 1.00 92.75 338 ASP A C 1
ATOM 2650 O O . ASP A 1 338 ? -12.215 13.787 25.246 1.00 92.75 338 ASP A O 1
ATOM 2654 N N . LYS A 1 339 ? -10.219 13.566 26.238 1.00 94.94 339 LYS A N 1
ATOM 2655 C CA . LYS A 1 339 ? -10.243 12.099 26.286 1.00 94.94 339 LYS A CA 1
ATOM 2656 C C . LYS A 1 339 ? -9.519 11.602 27.522 1.00 94.94 339 LYS A C 1
ATOM 2658 O O . LYS A 1 339 ? -8.432 12.079 27.815 1.00 94.94 339 LYS A O 1
ATOM 2663 N N . LEU A 1 340 ? -10.076 10.612 28.216 1.00 97.00 340 LEU A N 1
ATOM 2664 C CA . LEU A 1 340 ? -9.451 9.998 29.391 1.00 97.00 340 LEU A CA 1
ATOM 2665 C C . LEU A 1 340 ? -9.158 8.525 29.146 1.00 97.00 340 LEU A C 1
ATOM 2667 O O . LEU A 1 340 ? -9.988 7.797 28.597 1.00 97.00 340 LEU A O 1
ATOM 2671 N N . ASN A 1 341 ? -8.008 8.067 29.629 1.00 98.06 341 ASN A N 1
ATOM 2672 C CA . ASN A 1 341 ? -7.617 6.669 29.534 1.00 98.06 341 ASN A CA 1
ATOM 2673 C C . ASN A 1 341 ? -8.610 5.740 30.245 1.00 98.06 341 ASN A C 1
ATOM 2675 O O . ASN A 1 341 ? -9.009 4.727 29.685 1.00 98.06 341 ASN A O 1
ATOM 2679 N N . ALA A 1 342 ? -9.081 6.133 31.434 1.00 97.44 342 ALA A N 1
ATOM 2680 C CA . ALA A 1 342 ? -10.081 5.380 32.194 1.00 97.44 342 ALA A CA 1
ATOM 2681 C C . ALA A 1 342 ? -11.430 5.277 31.462 1.00 97.44 342 ALA A C 1
ATOM 2683 O O . ALA A 1 342 ? -12.121 4.271 31.571 1.00 97.44 342 ALA A O 1
ATOM 2684 N N . VAL A 1 343 ? -11.806 6.299 30.683 1.00 97.94 343 VAL A N 1
ATOM 2685 C CA . VAL A 1 343 ? -12.999 6.219 29.828 1.00 97.94 343 VAL A CA 1
ATOM 2686 C C . VAL A 1 343 ? -12.723 5.297 28.649 1.00 97.94 343 VAL A C 1
ATOM 2688 O O . VAL A 1 343 ? -13.525 4.408 28.390 1.00 97.94 343 VAL A O 1
ATOM 2691 N N . THR A 1 344 ? -11.573 5.436 27.992 1.00 98.06 344 THR A N 1
ATOM 2692 C CA . THR A 1 344 ? -11.171 4.580 26.863 1.00 98.06 344 THR A CA 1
ATOM 2693 C C . THR A 1 344 ? -11.130 3.096 27.247 1.00 98.06 344 THR A C 1
ATOM 2695 O O . THR A 1 344 ? -11.598 2.258 26.480 1.00 98.06 344 THR A O 1
ATOM 2698 N N . GLU A 1 345 ? -10.706 2.774 28.472 1.00 98.62 345 GLU A N 1
ATOM 2699 C CA . GLU A 1 345 ? -10.758 1.422 29.042 1.00 98.62 345 GLU A CA 1
ATOM 2700 C C . GLU A 1 345 ? -12.177 0.828 29.012 1.00 98.62 345 GLU A C 1
ATOM 2702 O O . GLU A 1 345 ? -12.357 -0.348 28.695 1.00 98.62 345 GLU A O 1
ATOM 2707 N N . THR A 1 346 ? -13.211 1.630 29.298 1.00 98.75 346 THR A N 1
ATOM 2708 C CA . THR A 1 346 ? -14.605 1.151 29.257 1.00 98.75 346 THR A CA 1
ATOM 2709 C C . THR A 1 346 ? -15.050 0.774 27.844 1.00 98.75 346 THR A C 1
ATOM 2711 O O . THR A 1 346 ? -15.763 -0.215 27.679 1.00 98.75 346 THR A O 1
ATOM 2714 N N . TYR A 1 347 ? -14.579 1.494 26.819 1.00 98.69 347 TYR A N 1
ATOM 2715 C CA . TYR A 1 347 ? -14.841 1.167 25.413 1.00 98.69 347 TYR A CA 1
ATOM 2716 C C . TYR A 1 347 ? -14.030 -0.047 24.964 1.00 98.69 347 TYR A C 1
ATOM 2718 O O . TYR A 1 347 ? -14.555 -0.889 24.240 1.00 98.69 347 TYR A O 1
ATOM 2726 N N . ALA A 1 348 ? -12.789 -0.193 25.436 1.00 98.75 348 ALA A N 1
ATOM 2727 C CA . ALA A 1 348 ? -11.987 -1.386 25.188 1.00 98.75 348 ALA A CA 1
ATOM 2728 C C . ALA A 1 348 ? -12.660 -2.645 25.748 1.00 98.75 348 ALA A C 1
ATOM 2730 O O . ALA A 1 348 ? -12.873 -3.607 25.009 1.00 98.75 348 ALA A O 1
ATOM 2731 N N . LYS A 1 349 ? -13.112 -2.599 27.007 1.00 98.81 349 LYS A N 1
ATOM 2732 C CA . LYS A 1 349 ? -13.897 -3.674 27.636 1.00 98.81 349 LYS A CA 1
ATOM 2733 C C . LYS A 1 349 ? -15.187 -3.966 26.868 1.00 98.81 349 LYS A C 1
ATOM 2735 O O . LYS A 1 349 ? -15.467 -5.122 26.570 1.00 98.81 349 LYS A O 1
ATOM 2740 N N . ALA A 1 350 ? -15.928 -2.931 26.471 1.00 98.81 350 ALA A N 1
ATOM 2741 C CA . ALA A 1 350 ? -17.138 -3.086 25.665 1.00 98.81 350 ALA A CA 1
ATOM 2742 C C . ALA A 1 350 ? -16.869 -3.743 24.297 1.00 98.81 350 ALA A C 1
ATOM 2744 O O . ALA A 1 350 ? -17.661 -4.569 23.848 1.00 98.81 350 ALA A O 1
ATOM 2745 N N . CYS A 1 351 ? -15.754 -3.408 23.642 1.00 98.69 351 CYS A N 1
ATOM 2746 C CA . CYS A 1 351 ? -15.331 -4.030 22.387 1.00 98.69 351 CYS A CA 1
ATOM 2747 C C . CYS A 1 351 ? -15.024 -5.523 22.582 1.00 98.69 351 CYS A C 1
ATOM 2749 O O . CYS A 1 351 ? -15.527 -6.349 21.821 1.00 98.69 351 CYS A O 1
ATOM 2751 N N . VAL A 1 352 ? -14.297 -5.886 23.648 1.00 98.75 352 VAL A N 1
ATOM 2752 C CA . VAL A 1 352 ? -14.028 -7.291 24.012 1.00 98.75 3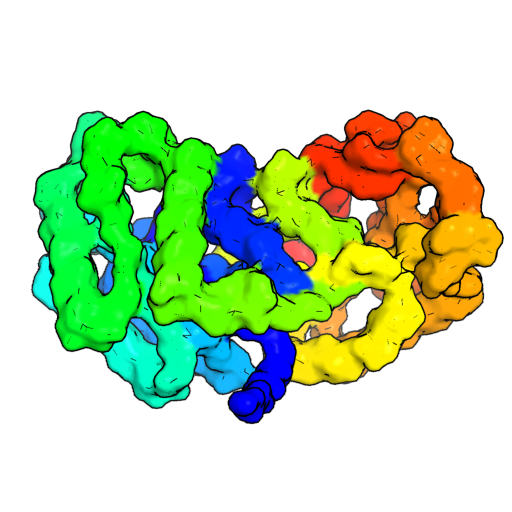52 VAL A CA 1
ATOM 2753 C C . VAL A 1 352 ? -15.324 -8.061 24.282 1.00 98.75 352 VAL A C 1
ATOM 2755 O O . VAL A 1 352 ? -15.505 -9.159 23.758 1.00 98.75 352 VAL A O 1
ATOM 2758 N N . GLU A 1 353 ? -16.251 -7.483 25.051 1.00 98.69 353 GLU A N 1
ATOM 2759 C CA . GLU A 1 353 ? -17.569 -8.075 25.329 1.00 98.69 353 GLU A CA 1
ATOM 2760 C C . GLU A 1 353 ? -18.361 -8.332 24.039 1.00 98.69 353 GLU A C 1
ATOM 2762 O O . GLU A 1 353 ? -18.932 -9.410 23.854 1.00 98.69 353 GLU A O 1
ATOM 2767 N N . VAL A 1 354 ? -18.399 -7.351 23.129 1.00 98.69 354 VAL A N 1
ATOM 2768 C CA . VAL A 1 354 ? -19.097 -7.485 21.845 1.00 98.69 354 VAL A CA 1
ATOM 2769 C C . VAL A 1 354 ? -18.441 -8.556 20.981 1.00 98.69 354 VAL A C 1
ATOM 2771 O O . VAL A 1 354 ? -19.153 -9.430 20.486 1.00 98.69 354 VAL A O 1
ATOM 2774 N N . ALA A 1 355 ? -17.117 -8.529 20.838 1.00 98.19 355 ALA A N 1
ATOM 2775 C CA . ALA A 1 355 ? -16.370 -9.511 20.061 1.00 98.19 355 ALA A CA 1
ATOM 2776 C C . ALA A 1 355 ? -16.621 -10.937 20.573 1.00 98.19 355 ALA A C 1
ATOM 2778 O O . ALA A 1 355 ? -16.984 -11.814 19.789 1.00 98.19 355 ALA A O 1
ATOM 2779 N N . SER A 1 356 ? -16.566 -11.138 21.894 1.00 98.31 356 SER A N 1
ATOM 2780 C CA . SER A 1 356 ? -16.900 -12.416 22.530 1.00 98.31 356 SER A CA 1
ATOM 2781 C C . SER A 1 356 ? -18.345 -12.843 22.249 1.00 98.31 356 SER A C 1
ATOM 2783 O O . SER A 1 356 ? -18.578 -13.992 21.884 1.00 98.31 356 SER A O 1
ATOM 2785 N N . SER A 1 357 ? -19.317 -11.923 22.326 1.00 98.44 357 SER A N 1
ATOM 2786 C CA . SER A 1 357 ? -20.728 -12.235 22.033 1.00 98.44 357 SER A CA 1
ATOM 2787 C C . SER A 1 357 ? -21.000 -12.618 20.572 1.00 98.44 357 SER A C 1
ATOM 2789 O O . SER A 1 357 ? -22.027 -13.227 20.279 1.00 98.44 357 SER A O 1
ATOM 2791 N N . LEU A 1 358 ? -20.101 -12.249 19.656 1.00 97.88 358 LEU A N 1
ATOM 2792 C CA . LEU A 1 358 ? -20.208 -12.508 18.219 1.00 97.88 358 LEU A CA 1
ATOM 2793 C C . LEU A 1 358 ? -19.311 -13.659 17.743 1.00 97.88 358 LEU A C 1
ATOM 2795 O O . LEU A 1 358 ? -19.300 -13.928 16.534 1.00 97.88 358 LEU A O 1
ATOM 2799 N N . ASP A 1 359 ? -18.582 -14.291 18.669 1.00 97.56 359 ASP A N 1
ATOM 2800 C CA . ASP A 1 359 ? -17.532 -15.282 18.409 1.00 97.56 359 ASP A CA 1
ATOM 2801 C C . ASP A 1 359 ? -16.486 -14.757 17.407 1.00 97.56 359 ASP A C 1
ATOM 2803 O O . ASP A 1 359 ? -16.203 -15.353 16.368 1.00 97.56 359 ASP A O 1
ATOM 2807 N N . ILE A 1 360 ? -15.986 -13.546 17.672 1.00 98.19 360 ILE A N 1
ATOM 2808 C CA . ILE A 1 360 ? -14.966 -12.872 16.865 1.00 98.19 360 ILE A CA 1
ATOM 2809 C C . ILE A 1 360 ? -13.696 -12.701 17.711 1.00 98.19 360 ILE A C 1
ATOM 2811 O O . ILE A 1 360 ? -13.781 -12.184 18.828 1.00 98.19 360 ILE A O 1
ATOM 2815 N N . PRO A 1 361 ? -12.509 -13.072 17.195 1.00 98.25 361 PRO A N 1
ATOM 2816 C CA . PRO A 1 361 ? -11.239 -12.785 17.849 1.00 98.25 361 PRO A CA 1
ATOM 2817 C C . PRO A 1 361 ? -11.049 -11.281 18.082 1.00 98.25 361 PRO A C 1
ATOM 2819 O O . PRO A 1 361 ? -11.385 -10.453 17.232 1.00 98.25 361 PRO A O 1
ATOM 2822 N N . VAL A 1 362 ? -10.468 -10.924 19.225 1.00 98.31 362 VAL A N 1
ATOM 2823 C CA . VAL A 1 362 ? -10.194 -9.535 19.601 1.00 98.31 362 VAL A CA 1
ATOM 2824 C C . VAL A 1 362 ? -8.772 -9.387 20.118 1.00 98.31 362 VAL A C 1
ATOM 2826 O O . VAL A 1 362 ? -8.290 -10.202 20.903 1.00 98.31 362 VAL A O 1
ATOM 2829 N N . ILE A 1 363 ? -8.106 -8.329 19.672 1.00 98.31 363 ILE A N 1
ATOM 2830 C CA . ILE A 1 363 ? -6.812 -7.885 20.172 1.00 98.31 363 ILE A CA 1
ATOM 2831 C C . ILE A 1 363 ? -7.078 -6.751 21.150 1.00 98.31 363 ILE A C 1
ATOM 2833 O O . ILE A 1 363 ? -7.521 -5.667 20.757 1.00 98.31 363 ILE A O 1
ATOM 2837 N N . ASP A 1 364 ? -6.800 -6.999 22.427 1.00 98.25 364 ASP A N 1
ATOM 2838 C CA . ASP A 1 364 ? -6.920 -5.980 23.462 1.00 98.25 364 ASP A CA 1
ATOM 2839 C C . ASP A 1 364 ? -5.705 -5.038 23.454 1.00 98.25 364 ASP A C 1
ATOM 2841 O O . ASP A 1 364 ? -4.762 -5.169 24.242 1.00 98.25 364 ASP A O 1
ATOM 2845 N N . THR A 1 365 ? -5.713 -4.092 22.511 1.00 97.44 365 THR A N 1
ATOM 2846 C CA . THR A 1 365 ? -4.636 -3.111 22.359 1.00 97.44 365 THR A CA 1
ATOM 2847 C C . THR A 1 365 ? -4.569 -2.139 23.533 1.00 97.44 365 THR A C 1
ATOM 2849 O O . THR A 1 365 ? -3.475 -1.667 23.843 1.00 97.44 365 THR A O 1
ATOM 2852 N N . TRP A 1 366 ? -5.681 -1.874 24.233 1.00 98.25 366 TRP A N 1
ATOM 2853 C CA . TRP A 1 366 ? -5.673 -1.070 25.458 1.00 98.25 366 TRP A CA 1
ATOM 2854 C C . TRP A 1 366 ? -4.747 -1.693 26.498 1.00 98.25 366 TRP A C 1
ATOM 2856 O O . TRP A 1 366 ? -3.780 -1.060 26.918 1.00 98.25 366 TRP A O 1
ATOM 2866 N N . THR A 1 367 ? -4.969 -2.968 26.835 1.00 98.19 367 THR A N 1
ATOM 2867 C CA . THR A 1 367 ? -4.124 -3.679 27.806 1.00 98.19 367 THR A CA 1
ATOM 2868 C C . THR A 1 367 ? -2.679 -3.778 27.318 1.00 98.19 367 THR A C 1
ATOM 2870 O O . THR A 1 367 ? -1.752 -3.556 28.095 1.00 98.19 367 THR A O 1
ATOM 2873 N N . ALA A 1 368 ? -2.468 -4.046 26.024 1.00 97.75 368 ALA A N 1
ATOM 2874 C CA . ALA A 1 368 ? -1.127 -4.157 25.442 1.00 97.75 368 ALA A CA 1
ATOM 2875 C C . ALA A 1 368 ? -0.322 -2.841 25.467 1.00 97.75 368 ALA A C 1
ATOM 2877 O O . ALA A 1 368 ? 0.909 -2.873 25.430 1.00 97.75 368 ALA A O 1
ATOM 2878 N N . THR A 1 369 ? -0.999 -1.690 25.521 1.00 97.88 369 THR A N 1
ATOM 2879 C CA . THR A 1 369 ? -0.371 -0.358 25.476 1.00 97.88 369 THR A CA 1
ATOM 2880 C C . THR A 1 369 ? -0.454 0.408 26.797 1.00 97.88 369 THR A C 1
ATOM 2882 O O . THR A 1 369 ? 0.136 1.483 26.929 1.00 97.88 369 THR A O 1
ATOM 2885 N N . GLN A 1 370 ? -1.133 -0.140 27.806 1.00 97.12 370 GLN A N 1
ATOM 2886 C CA . GLN A 1 370 ? -1.308 0.508 29.099 1.00 97.12 370 GLN A CA 1
ATOM 2887 C C . GLN A 1 370 ? 0.036 0.734 29.807 1.00 97.12 370 GLN A C 1
ATOM 2889 O O . GLN A 1 370 ? 0.793 -0.199 30.066 1.00 97.12 370 GLN A O 1
ATOM 2894 N N . GLY A 1 371 ? 0.339 1.995 30.133 1.00 94.75 371 GLY A N 1
ATOM 2895 C CA . GLY A 1 371 ? 1.610 2.389 30.753 1.00 94.75 371 GLY A CA 1
ATOM 2896 C C . GLY A 1 371 ? 2.805 2.421 29.793 1.00 94.75 371 GLY A C 1
ATOM 2897 O O . GLY A 1 371 ? 3.913 2.747 30.215 1.00 94.75 371 GLY A O 1
ATOM 2898 N N . ARG A 1 372 ? 2.597 2.115 28.507 1.00 97.12 372 ARG A N 1
ATOM 2899 C CA . ARG A 1 372 ? 3.618 2.091 27.450 1.00 97.12 372 ARG A CA 1
ATOM 2900 C C . ARG A 1 372 ? 3.534 3.342 26.576 1.00 97.12 372 ARG A C 1
ATOM 2902 O O . ARG A 1 372 ? 3.306 3.286 25.370 1.00 97.12 372 ARG A O 1
ATOM 2909 N N . TRP A 1 373 ? 3.685 4.506 27.204 1.00 96.56 373 TRP A N 1
ATOM 2910 C CA . TRP A 1 373 ? 3.541 5.818 26.552 1.00 96.56 373 TRP A CA 1
ATOM 2911 C C . TRP A 1 373 ? 4.623 6.108 25.504 1.00 96.56 373 TRP A C 1
ATOM 2913 O O . TRP A 1 373 ? 4.448 6.973 24.642 1.00 96.56 373 TRP A O 1
ATOM 2923 N N . ASP A 1 374 ? 5.719 5.345 25.549 1.00 95.81 374 ASP A N 1
ATOM 2924 C CA . ASP A 1 374 ? 6.770 5.288 24.535 1.00 95.81 374 ASP A CA 1
ATOM 2925 C C . ASP A 1 374 ? 6.257 4.839 23.163 1.00 95.81 374 ASP A C 1
ATOM 2927 O O . ASP A 1 374 ? 6.893 5.155 22.165 1.00 95.81 374 ASP A O 1
ATOM 2931 N N . LEU A 1 375 ? 5.103 4.171 23.090 1.00 97.25 375 LEU A N 1
ATOM 2932 C CA . LEU A 1 375 ? 4.519 3.666 21.845 1.00 97.25 375 LEU A CA 1
ATOM 2933 C C . LEU A 1 375 ? 3.695 4.708 21.077 1.00 97.25 375 LEU A C 1
ATOM 2935 O O . LEU A 1 375 ? 3.256 4.432 19.960 1.00 97.25 375 LEU A O 1
ATOM 2939 N N . PHE A 1 376 ? 3.480 5.901 21.641 1.00 96.25 376 PHE A N 1
ATOM 2940 C CA . PHE A 1 376 ? 2.608 6.927 21.065 1.00 96.25 376 PHE A CA 1
ATOM 2941 C C . PHE A 1 376 ? 3.366 8.206 20.707 1.00 96.25 376 PHE A C 1
ATOM 2943 O O . PHE A 1 376 ? 4.227 8.685 21.453 1.00 96.25 376 PHE A O 1
ATOM 2950 N N . ARG A 1 377 ? 3.005 8.812 19.570 1.00 92.75 377 ARG A N 1
ATOM 2951 C CA . ARG A 1 377 ? 3.581 10.090 19.122 1.00 92.75 377 ARG A CA 1
ATOM 2952 C C . ARG A 1 377 ? 3.019 11.271 19.912 1.00 92.75 377 ARG A C 1
ATOM 2954 O O . ARG A 1 377 ? 3.777 12.087 20.424 1.00 92.75 377 ARG A O 1
ATOM 2961 N N . ASP A 1 378 ? 1.697 11.343 20.009 1.00 92.50 378 ASP A N 1
ATOM 2962 C CA . ASP A 1 378 ? 0.931 12.461 20.585 1.00 92.50 378 ASP A CA 1
ATOM 2963 C C . ASP A 1 378 ? 0.072 12.048 21.793 1.00 92.50 378 ASP A C 1
ATOM 2965 O O . ASP A 1 378 ? -0.706 12.839 22.315 1.00 92.50 378 ASP A O 1
ATOM 2969 N N . GLY A 1 379 ? 0.232 10.804 22.245 1.00 93.94 379 GLY A N 1
ATOM 2970 C CA . GLY A 1 379 ? -0.519 10.209 23.345 1.00 93.94 379 GLY A CA 1
ATOM 2971 C C . GLY A 1 379 ? -1.782 9.449 22.939 1.00 93.94 379 GLY A C 1
ATOM 2972 O O . GLY A 1 379 ? -2.427 8.875 23.810 1.00 93.94 379 GLY A O 1
ATOM 2973 N N . VAL A 1 380 ? -2.117 9.398 21.643 1.00 92.38 380 VAL A N 1
ATOM 2974 C CA . VAL A 1 380 ? -3.217 8.571 21.108 1.00 92.38 380 VAL A CA 1
ATOM 2975 C C . VAL A 1 380 ? -2.775 7.757 19.893 1.00 92.38 380 VAL A C 1
ATOM 2977 O O . VAL A 1 380 ? -3.115 6.581 19.782 1.00 92.38 380 VAL A O 1
ATOM 2980 N N . HIS A 1 381 ? -2.025 8.356 18.968 1.00 93.69 381 HIS A N 1
ATOM 2981 C CA . HIS A 1 381 ? -1.626 7.695 17.729 1.00 93.69 381 HIS A CA 1
ATOM 2982 C C . HIS A 1 381 ? -0.301 6.937 17.904 1.00 93.69 381 HIS A C 1
ATOM 2984 O O . HIS A 1 381 ? 0.663 7.517 18.427 1.00 93.69 381 HIS A O 1
ATOM 2990 N N . PRO A 1 382 ? -0.223 5.666 17.458 1.00 93.75 382 PRO A N 1
ATOM 2991 C CA . PRO A 1 382 ? 1.009 4.892 17.509 1.00 93.75 382 PRO A CA 1
ATOM 2992 C C . PRO A 1 382 ? 2.149 5.579 16.749 1.00 93.75 382 PRO A C 1
ATOM 2994 O O . PRO A 1 382 ? 1.961 6.100 15.651 1.00 93.75 382 PRO A O 1
ATOM 2997 N N . ASN A 1 383 ? 3.345 5.571 17.330 1.00 94.12 383 ASN A N 1
ATOM 2998 C CA . ASN A 1 383 ? 4.580 5.847 16.596 1.00 94.12 383 ASN A CA 1
ATOM 2999 C C . ASN A 1 383 ? 5.114 4.547 15.962 1.00 94.12 383 ASN A C 1
ATOM 3001 O O . ASN A 1 383 ? 4.427 3.527 15.962 1.00 94.12 383 ASN A O 1
ATOM 3005 N N . THR A 1 384 ? 6.344 4.549 15.446 1.00 94.31 384 THR A N 1
ATOM 3006 C CA . THR A 1 384 ? 6.961 3.357 14.842 1.00 94.31 384 THR A CA 1
ATOM 3007 C C . THR A 1 384 ? 6.935 2.124 15.745 1.00 94.31 384 THR A C 1
ATOM 3009 O O . THR A 1 384 ? 6.533 1.053 15.304 1.00 94.31 384 THR A O 1
ATOM 3012 N N . GLN A 1 385 ? 7.295 2.257 17.024 1.00 96.81 385 GLN A N 1
ATOM 3013 C CA . GLN A 1 385 ? 7.296 1.120 17.950 1.00 96.81 385 GLN A CA 1
ATOM 3014 C C . GLN A 1 385 ? 5.875 0.621 18.239 1.00 96.81 385 GLN A C 1
ATOM 3016 O O . GLN A 1 385 ? 5.648 -0.586 18.300 1.00 96.81 385 GLN A O 1
ATOM 3021 N N . GLY A 1 386 ? 4.911 1.536 18.373 1.00 96.88 386 GLY A N 1
ATOM 3022 C CA . GLY A 1 386 ? 3.502 1.177 18.536 1.00 96.88 386 GLY A CA 1
ATOM 3023 C C . GLY A 1 386 ? 2.924 0.461 17.311 1.00 96.88 386 GLY A C 1
ATOM 3024 O O . GLY A 1 386 ? 2.230 -0.542 17.463 1.00 96.88 386 GLY A O 1
ATOM 3025 N N . ASN A 1 387 ? 3.250 0.920 16.099 1.00 95.50 387 ASN A N 1
ATOM 3026 C CA . ASN A 1 387 ? 2.814 0.273 14.860 1.00 95.50 387 ASN A CA 1
ATOM 3027 C C . ASN A 1 387 ? 3.410 -1.130 14.694 1.00 95.50 387 ASN A C 1
ATOM 3029 O O . ASN A 1 387 ? 2.677 -2.051 14.342 1.00 95.50 387 ASN A O 1
ATOM 3033 N N . LEU A 1 388 ? 4.696 -1.318 15.012 1.00 96.19 388 LEU A N 1
ATOM 3034 C CA . LEU A 1 388 ? 5.331 -2.641 15.005 1.00 96.19 388 LEU A CA 1
ATOM 3035 C C . LEU A 1 388 ? 4.666 -3.596 16.007 1.00 96.19 388 LEU A C 1
ATOM 3037 O O . LEU A 1 388 ? 4.409 -4.752 15.679 1.00 96.19 388 LEU A O 1
ATOM 3041 N N . LEU A 1 389 ? 4.317 -3.112 17.206 1.00 97.62 389 LEU A N 1
ATOM 3042 C CA . LEU A 1 389 ? 3.554 -3.911 18.169 1.00 97.62 389 LEU A CA 1
ATOM 3043 C C . LEU A 1 389 ? 2.186 -4.317 17.600 1.00 97.62 389 LEU A C 1
ATOM 3045 O O . LEU A 1 389 ? 1.798 -5.477 17.712 1.00 97.62 389 LEU A O 1
ATOM 3049 N N . PHE A 1 390 ? 1.452 -3.384 16.987 1.00 96.31 390 PHE A N 1
ATOM 3050 C CA . PHE A 1 390 ? 0.132 -3.674 16.416 1.00 96.31 390 PHE A CA 1
ATOM 3051 C C . PHE A 1 390 ? 0.232 -4.688 15.279 1.00 96.31 390 PHE A C 1
ATOM 3053 O O . PHE A 1 390 ? -0.553 -5.632 15.237 1.00 96.31 390 PHE A O 1
ATOM 3060 N N . HIS A 1 391 ? 1.214 -4.525 14.392 1.00 96.56 391 HIS A N 1
ATOM 3061 C CA . HIS A 1 391 ? 1.491 -5.448 13.295 1.00 96.56 391 HIS A CA 1
ATOM 3062 C C . HIS A 1 391 ? 1.721 -6.878 13.796 1.00 96.56 391 HIS A C 1
ATOM 3064 O O . HIS A 1 391 ? 1.043 -7.803 13.343 1.00 96.56 391 HIS A O 1
ATOM 3070 N N . GLU A 1 392 ? 2.587 -7.056 14.794 1.00 97.38 392 GLU A N 1
ATOM 3071 C CA . GLU A 1 392 ? 2.887 -8.374 15.362 1.00 97.38 392 GLU A CA 1
ATOM 3072 C C . GLU A 1 392 ? 1.693 -8.993 16.102 1.00 97.38 392 GLU A C 1
ATOM 3074 O O . GLU A 1 392 ? 1.426 -10.193 15.963 1.00 97.38 392 GLU A O 1
ATOM 3079 N N . LEU A 1 393 ? 0.912 -8.188 16.832 1.00 97.75 393 LEU A N 1
ATOM 3080 C CA . LEU A 1 393 ? -0.326 -8.652 17.467 1.00 97.75 393 LEU A CA 1
ATOM 3081 C C . LEU A 1 393 ? -1.363 -9.102 16.427 1.00 97.75 393 LEU A C 1
ATOM 3083 O O . LEU A 1 393 ? -1.986 -10.152 16.600 1.00 97.75 393 LEU A O 1
ATOM 3087 N N . ILE A 1 394 ? -1.525 -8.349 15.332 1.00 97.06 394 ILE A N 1
ATOM 3088 C CA . ILE A 1 394 ? -2.445 -8.692 14.239 1.00 97.06 394 ILE A CA 1
ATOM 3089 C C . ILE A 1 394 ? -2.020 -10.000 13.579 1.00 97.06 394 ILE A C 1
ATOM 3091 O O . ILE A 1 394 ? -2.838 -10.913 13.460 1.00 97.06 394 ILE A O 1
ATOM 3095 N N . LYS A 1 395 ? -0.743 -10.139 13.211 1.00 96.81 395 LYS A N 1
ATOM 3096 C CA . LYS A 1 395 ? -0.212 -11.371 12.610 1.00 96.81 395 LYS A CA 1
ATOM 3097 C C . LYS A 1 395 ? -0.404 -12.579 13.513 1.00 96.81 395 LYS A C 1
ATOM 3099 O O . LYS A 1 395 ? -0.880 -13.613 13.051 1.00 96.81 395 LYS A O 1
ATOM 3104 N N . SER A 1 396 ? -0.084 -12.437 14.797 1.00 97.19 396 SER A N 1
ATOM 3105 C CA . SER A 1 396 ? -0.236 -13.508 15.785 1.00 97.19 396 SER A CA 1
ATOM 3106 C C . SER A 1 396 ? -1.699 -13.925 15.950 1.00 97.19 396 SER A C 1
ATOM 3108 O O . SER A 1 396 ? -2.009 -15.118 16.025 1.00 97.19 396 SER A O 1
ATOM 3110 N N . SER A 1 397 ? -2.618 -12.954 15.954 1.00 97.25 397 SER A N 1
ATOM 3111 C CA . SER A 1 397 ? -4.054 -13.220 16.041 1.00 97.25 397 SER A CA 1
ATOM 3112 C C . SER A 1 397 ? -4.585 -13.909 14.781 1.00 97.25 397 SER A C 1
ATOM 3114 O O . SER A 1 397 ? -5.286 -14.912 14.898 1.00 97.25 397 SER A O 1
ATOM 3116 N N . ILE A 1 398 ? -4.183 -13.461 13.583 1.00 95.56 398 ILE A N 1
ATOM 3117 C CA . ILE A 1 398 ? -4.528 -14.123 12.314 1.00 95.56 398 ILE A CA 1
ATOM 3118 C C . ILE A 1 398 ? -3.981 -15.552 12.293 1.00 95.56 398 ILE A C 1
ATOM 3120 O O . ILE A 1 398 ? -4.728 -16.474 11.993 1.00 95.56 398 ILE A O 1
ATOM 3124 N N . ALA A 1 399 ? -2.720 -15.771 12.667 1.00 96.69 399 ALA A N 1
ATOM 3125 C CA . ALA A 1 399 ? -2.127 -17.107 12.693 1.00 96.69 399 ALA A CA 1
ATOM 3126 C C . ALA A 1 399 ? -2.859 -18.068 13.640 1.00 96.69 399 ALA A C 1
ATOM 3128 O O . ALA A 1 399 ? -2.978 -19.254 13.343 1.00 96.69 399 ALA A O 1
ATOM 3129 N N . THR A 1 400 ? -3.378 -17.553 14.755 1.00 97.56 400 THR A N 1
ATOM 3130 C CA . THR A 1 400 ? -4.100 -18.355 15.748 1.00 97.56 400 THR A CA 1
ATOM 3131 C C . THR A 1 400 ? -5.545 -18.623 15.327 1.00 97.56 400 THR A C 1
ATOM 3133 O O . THR A 1 400 ? -6.001 -19.762 15.375 1.00 97.56 400 THR A O 1
ATOM 3136 N N . ALA A 1 401 ? -6.277 -17.584 14.922 1.00 96.69 401 ALA A N 1
ATOM 3137 C CA . ALA A 1 401 ? -7.710 -17.675 14.656 1.00 96.69 401 ALA A CA 1
ATOM 3138 C C . ALA A 1 401 ? -8.035 -18.089 13.214 1.00 96.69 401 ALA A C 1
ATOM 3140 O O . ALA A 1 401 ? -9.009 -18.799 12.969 1.00 96.69 401 ALA A O 1
ATOM 3141 N N . TYR A 1 402 ? -7.214 -17.660 12.256 1.00 96.88 402 TYR A N 1
ATOM 3142 C CA . TYR A 1 402 ? -7.415 -17.841 10.819 1.00 96.88 402 TYR A CA 1
ATOM 3143 C C . TYR A 1 402 ? -6.111 -18.286 10.130 1.00 96.88 402 TYR A C 1
ATOM 3145 O O . TYR A 1 402 ? -5.631 -17.601 9.227 1.00 96.88 402 TYR A O 1
ATOM 3153 N N . PRO A 1 403 ? -5.519 -19.438 10.504 1.00 96.19 403 PRO A N 1
ATOM 3154 C CA . PRO A 1 403 ? -4.202 -19.856 10.007 1.00 96.19 403 PRO A CA 1
ATOM 3155 C C . PRO A 1 403 ? -4.113 -19.934 8.472 1.00 96.19 403 PRO A C 1
ATOM 3157 O O . PRO A 1 403 ? -3.062 -19.659 7.896 1.00 96.19 403 PRO A O 1
ATOM 3160 N N . HIS A 1 404 ? -5.230 -20.244 7.804 1.00 94.25 404 HIS A N 1
ATOM 3161 C CA . HIS A 1 404 ? -5.355 -20.286 6.342 1.00 94.25 404 HIS A CA 1
ATOM 3162 C C . HIS A 1 404 ? -5.261 -18.909 5.661 1.00 94.25 404 HIS A C 1
ATOM 3164 O O . HIS A 1 404 ? -5.057 -18.852 4.455 1.00 94.25 404 HIS A O 1
ATOM 3170 N N . LEU A 1 405 ? -5.401 -17.814 6.414 1.00 93.38 405 LEU A N 1
ATOM 3171 C CA . LEU A 1 405 ? -5.237 -16.443 5.930 1.00 93.38 405 LEU A CA 1
ATOM 3172 C C . LEU A 1 405 ? -3.845 -15.879 6.225 1.00 93.38 405 LEU A C 1
ATOM 3174 O O . LEU A 1 405 ? -3.600 -14.719 5.929 1.00 93.38 405 LEU A O 1
ATOM 3178 N N . THR A 1 406 ? -2.929 -16.650 6.815 1.00 94.81 406 THR A N 1
ATOM 3179 C CA . THR A 1 406 ? -1.558 -16.164 7.022 1.00 94.81 406 THR A CA 1
ATOM 3180 C C . THR A 1 406 ? -0.838 -15.967 5.687 1.00 94.81 406 THR A C 1
ATOM 3182 O O . THR A 1 406 ? -1.098 -16.713 4.738 1.00 94.81 406 THR A O 1
ATOM 3185 N N . PRO A 1 407 ? 0.139 -15.042 5.606 1.00 89.75 407 PRO A N 1
ATOM 3186 C CA . PRO A 1 407 ? 0.910 -14.854 4.384 1.00 89.75 407 PRO A CA 1
ATOM 3187 C C . PRO A 1 407 ? 1.559 -16.142 3.871 1.00 89.75 407 PRO A C 1
ATOM 3189 O O . PRO A 1 407 ? 1.690 -16.321 2.671 1.00 89.75 407 PRO A O 1
ATOM 3192 N N . SER A 1 408 ? 2.004 -17.052 4.735 1.00 91.12 408 SER A N 1
ATOM 3193 C CA . SER A 1 408 ? 2.617 -18.313 4.298 1.00 91.12 408 SER A CA 1
ATOM 3194 C C . SER A 1 408 ? 1.608 -19.366 3.831 1.00 91.12 408 SER A C 1
ATOM 3196 O O . SER A 1 408 ? 2.006 -20.287 3.123 1.00 91.12 408 SER A O 1
ATOM 3198 N N . ALA A 1 409 ? 0.337 -19.261 4.229 1.00 91.50 409 ALA A N 1
ATOM 3199 C CA . ALA A 1 409 ? -0.712 -20.208 3.853 1.00 91.50 409 ALA A CA 1
ATOM 3200 C C . ALA A 1 409 ? -1.473 -19.796 2.586 1.00 91.50 409 ALA A C 1
ATOM 3202 O O . ALA A 1 409 ? -1.995 -20.667 1.888 1.00 91.50 409 ALA A O 1
ATOM 3203 N N . LEU A 1 410 ? -1.545 -18.494 2.289 1.00 90.00 410 LEU A N 1
ATOM 3204 C CA . LEU A 1 410 ? -2.178 -18.011 1.066 1.00 90.00 410 LEU A CA 1
ATOM 3205 C C . LEU A 1 410 ? -1.354 -18.397 -0.173 1.00 90.00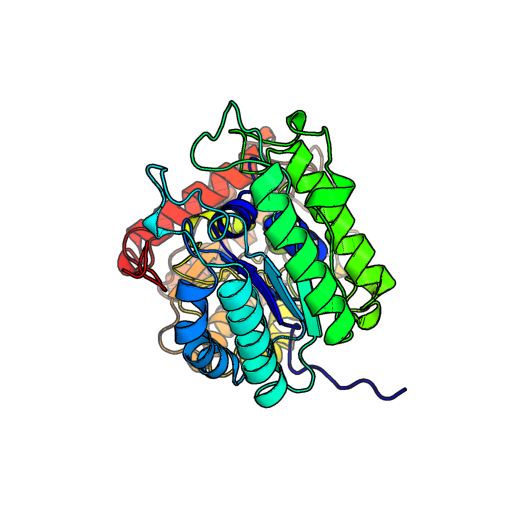 410 LEU A C 1
ATOM 3207 O O . LEU A 1 410 ? -0.122 -18.279 -0.152 1.00 90.00 410 LEU A O 1
ATOM 3211 N N . PRO A 1 411 ? -2.013 -18.844 -1.257 1.00 87.38 411 PRO A N 1
ATOM 3212 C CA . PRO A 1 411 ? -1.331 -19.102 -2.513 1.00 87.38 411 PRO A CA 1
ATOM 3213 C C . PRO A 1 411 ? -0.766 -17.799 -3.079 1.00 87.38 411 PRO A C 1
ATOM 3215 O O . PRO A 1 411 ? -1.281 -16.715 -2.818 1.00 87.38 411 PRO A O 1
ATOM 3218 N N . LEU A 1 412 ? 0.290 -17.919 -3.878 1.00 85.31 412 LEU A N 1
ATOM 3219 C CA . LEU A 1 412 ? 0.745 -16.799 -4.689 1.00 85.31 412 LEU A CA 1
ATOM 3220 C C . LEU A 1 412 ? -0.254 -16.557 -5.822 1.00 85.31 412 LEU A C 1
ATOM 3222 O O . LEU A 1 412 ? -0.641 -17.505 -6.508 1.00 85.31 412 LEU A O 1
ATOM 3226 N N . ASP A 1 413 ? -0.583 -15.294 -6.071 1.00 79.06 413 ASP A N 1
ATOM 3227 C CA . ASP A 1 413 ? -1.457 -14.882 -7.177 1.00 79.06 413 ASP A CA 1
ATOM 3228 C C . ASP A 1 413 ? -0.835 -15.255 -8.539 1.00 79.06 413 ASP A C 1
ATOM 3230 O O . ASP A 1 413 ? -1.535 -15.561 -9.505 1.00 79.06 413 ASP A O 1
ATOM 3234 N N . TYR A 1 414 ? 0.506 -15.285 -8.598 1.00 80.00 414 TYR A N 1
ATOM 3235 C CA . TYR A 1 414 ? 1.312 -15.650 -9.766 1.00 80.00 414 TYR A CA 1
ATOM 3236 C C . TYR A 1 414 ? 2.591 -16.419 -9.369 1.00 80.00 414 TYR A C 1
ATOM 3238 O O . TYR A 1 414 ? 3.176 -16.131 -8.316 1.00 80.00 414 TYR A O 1
ATOM 3246 N N . PRO A 1 415 ? 3.084 -17.354 -10.213 1.00 74.62 415 PRO A N 1
ATOM 3247 C CA . PRO A 1 415 ? 4.343 -18.069 -9.968 1.00 74.62 415 PRO A CA 1
ATOM 3248 C C . PRO A 1 415 ? 5.559 -17.123 -9.983 1.00 74.62 415 PRO A C 1
ATOM 3250 O O . PRO A 1 415 ? 5.485 -16.024 -10.525 1.00 74.62 415 PRO A O 1
ATOM 3253 N N . ASP A 1 416 ? 6.694 -17.538 -9.410 1.00 71.75 416 ASP A N 1
ATOM 3254 C CA . ASP A 1 416 ? 7.884 -16.674 -9.292 1.00 71.75 416 ASP A CA 1
ATOM 3255 C C . ASP A 1 416 ? 8.503 -16.291 -10.641 1.00 71.75 416 ASP A C 1
ATOM 3257 O O . ASP A 1 416 ? 8.801 -15.122 -10.851 1.00 71.75 416 ASP A O 1
ATOM 3261 N N . ILE A 1 417 ? 8.651 -17.233 -11.577 1.00 65.69 417 ILE A N 1
ATOM 3262 C CA . ILE A 1 417 ? 9.121 -16.961 -12.942 1.00 65.69 417 ILE A CA 1
ATOM 3263 C C . ILE A 1 417 ? 8.267 -17.793 -13.907 1.00 65.69 417 ILE A C 1
ATOM 3265 O O . ILE A 1 417 ? 8.225 -19.019 -13.763 1.00 65.69 417 ILE A O 1
ATOM 3269 N N . PRO A 1 418 ? 7.566 -17.178 -14.874 1.00 58.06 418 PRO A N 1
ATOM 3270 C CA . PRO A 1 418 ? 6.946 -17.918 -15.960 1.00 58.06 418 PRO A CA 1
ATOM 3271 C C . PRO A 1 418 ? 8.073 -18.444 -16.859 1.00 58.06 418 PRO A C 1
ATOM 3273 O O . PRO A 1 418 ? 8.729 -17.656 -17.536 1.00 58.06 418 PRO A O 1
ATOM 3276 N N . ILE A 1 419 ? 8.341 -19.753 -16.783 1.00 49.31 419 ILE A N 1
ATOM 3277 C CA . ILE A 1 419 ? 9.259 -20.461 -17.694 1.00 49.31 419 ILE A CA 1
ATOM 3278 C C . ILE A 1 419 ? 8.637 -20.526 -19.086 1.00 49.31 419 ILE A C 1
ATOM 3280 O O . ILE A 1 419 ? 7.424 -20.844 -19.160 1.00 49.31 419 ILE A O 1
#

Organism: Aphanomyces astaci (NCBI:txid112090)

Sequence (419 aa):
MGYKAFVGAPLIITLGDSITQNGANPEILGYQVLLNNDYVRKADVVNRGLSGWTTRGWLPKVPLLLEEWRHKPPSLIMIFLGANDAALIDSHDSQQHVPVDEYVANLTHMVSLIKTSFPQCEILFLTPPVVDDARWPSRANLETKKYAAACVNLAISLHLPVVDFWTSLQGRTDLLADGLHFNKAGNVVAHQMIVDAIAAHLPHLTPEALPTLGDSITQFGADPAFQGFQALLSQDYVRKADVLNRGLSGWTTRWWRHYLPQLVRECGDNAPVLVLIALGANDASLASGESHIRHVPLDEYRSNLRDIVHELRTAFRECKFLFLTPPAVDNTKWNPTDKLNAVTETYAKACVEVASSLDIPVIDTWTATQGRWDLFRDGVHPNTQGNLLFHELIKSSIATAYPHLTPSALPLDYPDIPI

Nearest PDB structures (foldseek):
  1yzf-assembly1_A  TM=8.047E-01  e=3.365E-10  Enterococcus faecalis V583
  7pzh-assembly4_GGG  TM=8.066E-01  e=6.064E-07  Phocaeicola vulgatus
  4q9a-assembly1_B  TM=7.228E-01  e=5.755E-07  Parabacteroides merdae ATCC 43184
  4k7j-assembly1_A  TM=7.305E-01  e=1.342E-04  Neisseria meningitidis 4119
  8dl2-assembly4_D  TM=2.643E-01  e=7.273E-01  Bacteroides ovatus ATCC 8483

Radius of gyration: 22.83 Å; Cα contacts (8 Å, |Δi|>4): 822; chains: 1; bounding box: 55×40×63 Å

pLDDT: mean 92.26, std 10.94, range [31.08, 98.88]

Solvent-accessible surface area (backbone atoms only — not comparable to full-atom values): 21470 Å² total; per-residue (Å²): 131,86,78,78,80,67,86,48,67,47,31,34,37,41,36,28,14,41,61,44,41,52,10,34,34,31,94,38,41,9,28,51,31,51,50,34,43,63,22,60,30,27,37,48,64,44,75,52,27,37,49,71,37,26,48,79,55,46,49,81,44,47,67,57,52,52,62,73,27,66,89,58,61,46,50,30,38,34,44,39,54,32,63,36,18,31,23,35,75,92,32,95,46,26,90,33,41,43,59,66,68,55,44,51,51,36,53,53,48,49,50,50,57,47,42,70,76,34,74,78,39,41,58,37,39,33,30,25,54,54,45,28,45,90,60,33,71,39,36,40,41,77,51,30,47,55,44,22,52,49,47,51,54,49,24,60,75,70,74,37,54,65,45,60,38,30,74,76,37,64,93,43,56,87,28,31,68,57,22,66,40,63,25,46,68,24,15,48,53,53,32,51,53,51,54,51,48,35,49,73,74,38,51,78,72,28,58,89,61,39,64,78,46,47,26,38,68,54,37,53,17,30,31,34,95,35,45,6,29,51,28,52,48,34,43,63,22,63,52,57,53,88,68,81,76,64,15,24,73,65,43,27,47,72,56,48,60,73,46,41,70,54,55,57,59,49,40,57,91,61,60,58,66,63,47,80,45,73,58,36,63,32,18,34,21,30,77,87,16,90,51,24,90,30,37,43,61,71,68,56,43,50,51,36,56,52,50,50,51,52,53,47,43,70,76,26,73,82,38,40,62,37,38,33,27,22,55,42,43,33,55,90,65,29,61,60,67,28,37,40,38,76,51,27,48,54,45,22,52,44,45,50,54,49,27,58,76,67,77,35,58,63,44,62,36,23,73,77,34,57,93,44,60,87,25,31,72,57,20,69,47,63,27,45,65,28,15,49,52,50,37,52,52,50,50,52,48,38,48,70,79,38,47,69,73,26,66,89,55,40,63,62,78,60,76,72,65,80,127

Foldseek 3Di:
DDDPPPLAAAEEEEAEEVQLLCLLDLVQVRLQLVVCLLCAQFHQRAGNYFHLDALVNCLVCLVVVLVVCLLRQHQEYEYEHQLLCLFDCPDPSNVSHDPLVRRLVSVVNSVVSSCVSPVNHAYEYEQQAAFDCVQDVRHHRVSSVSRLVSSVVSCVVVVHHYQRRHVVCVPPCVQPPRRRHGGSVVSVVVNVSVQVSCCVPVVCSHSVNGGGFAADQLSCLSPSQQVRLLSVVCSLCRQFDRRGGGHDYQDALVVCLVCLVSVLSNCPVVQAQEDEAEHQQLCQWDCQAPSVVSHDPLVRRLVSVLVSVVSSCVSHVNHAYEYEQQAAFDCVQDPVRTHHRVSSVSRLVSRVVSCVVVVHHYDSNNVVCPVVCVQDDRRRHGGNVVSVVVNVSVLVSCCVPPVCPHSVNGDRNDDNYDD

Mean predicted aligned error: 5.59 Å

Secondary structure (DSSP, 8-state):
------SSS-EEEEEESHHHHHTT-GGGT-HHHHHHHHHTTT-EEEEEE-TT--HHHHGGGHHHHHHHTTTS--SEEEEE--TTTT--TTSTTGGG---HHHHHHHHHHHHHHHHHH-TT-EEEEE------TTT-TT--HHHHHHHHHHHHHHHHHTT--EE-HHHHTTT-GGGBSSSSSB-HHHHHHHHHHHHHHHHHH-GGGSGGGS---S-HHHHHTT-GGGT-HHHHHHHHTTTT--------TT--HHHHHHHHHHHHHHHTT---SEEEE---TTTTB-TTSTTGGG---HHHHHHHHHHHHHHHHHH-TT-EEEEEPPPP--TTTS-TTTB-HHHHHHHHHHHHHHHHHTT--EE-HHHHHTT-GGGBSSSSSB-HHHHHHHHHHHHHHHHHH-GGGSTTTSPPSS-SS--

InterPro domains:
  IPR013830 SGNH hydrolase-type esterase domain [PF13472] (15-187)
  IPR013830 SGNH hydrolase-type esterase domain [PF13472] (213-387)
  IPR036514 SGNH hydrolase superfamily [G3DSA:3.40.50.1110] (9-212)
  IPR036514 SGNH hydrolase superfamily [G3DSA:3.40.50.1110] (213-41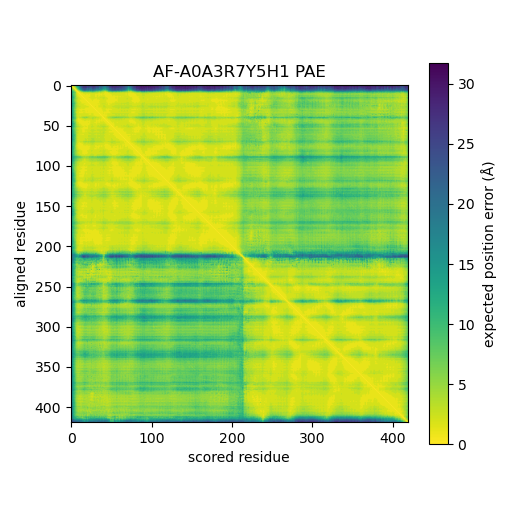8)
  IPR045136 Isoamyl acetate-hydrolyzing esterase Iah1-like [PTHR14209] (213-416)